Protein AF-A0A812C9F7-F1 (afdb_monomer)

Solvent-accessible surface area (backbone atoms only — not comparable to full-atom values): 32928 Å² total; per-residue (Å²): 110,70,71,58,51,54,52,51,51,53,49,51,51,51,50,52,51,54,51,51,54,49,51,54,51,53,59,47,52,67,60,52,70,77,72,73,87,76,84,88,83,87,89,79,88,88,84,90,81,85,84,83,88,80,90,78,84,90,68,100,74,59,64,68,62,51,51,51,49,63,74,41,44,79,56,37,75,74,54,34,70,68,30,47,52,36,33,42,71,33,31,36,34,38,32,35,70,46,41,37,37,46,32,20,46,51,55,36,37,65,82,38,31,24,30,38,34,30,36,16,48,52,57,31,43,77,65,49,38,74,36,20,92,64,42,49,83,87,45,53,72,36,55,33,18,56,51,36,34,60,55,52,34,73,68,28,86,82,28,47,66,43,62,38,81,41,42,67,64,57,41,59,73,75,46,61,71,70,63,75,77,36,66,34,37,37,38,33,75,65,55,65,70,59,46,52,55,49,50,58,55,29,57,79,67,72,38,36,38,40,38,37,37,56,44,30,55,35,35,40,37,36,44,38,35,67,82,46,64,20,48,52,35,76,71,93,78,75,81,71,77,71,43,71,77,63,65,50,72,62,57,48,54,57,46,66,73,55,57,77,89,80,47,54,74,70,55,51,49,28,36,47,28,67,50,52,50,50,55,52,49,50,55,46,16,71,77,52,82,67,49,76,70,82,49,74,66,47,47,48,51,50,39,50,55,54,61,71,64,50,56,58,46,99,84,70,48,71,53,92,41,65,16,58,52,50,27,51,68,38,51,76,63,54,66,52,76,84,64,71,41,70,65,43,51,54,60,74,68,36,71,69,71,76,68,72,45,67,84,54,55,70,67,59,52,49,48,48,21,48,50,55,35,16,71,60,82,40,72,62,27,70,59,51,55,33,64,76,81,89,69,57,40,38,70,68,62,48,51,52,53,47,46,47,38,36,55,50,18,49,53,41,30,51,55,35,45,54,44,35,48,54,49,28,59,74,46,70,40,67,72,83,79,63,50,73,65,55,45,45,53,44,34,48,27,53,78,47,42,46,74,47,69,29,62,56,69,67,43,43,69,36,63,90,62,29,50,47,67,62,53,50,47,52,48,65,77,34,102,78,40,72,67,56,53,59,57,51,52,57,25,40,43,57,43,22,74,76,67,77,43,52,46,19,60,46,86,90,41,26,77,65,29,32,59,54,48,51,50,40,42,49,53,51,30,56,62,49,74,43,69,72,85,64,62,63,67,66,59,47,49,48,53,15,70,32,26,65,34,61,41,42,72,50,17,42,54,48,5,53,55,50,23,49,43,49,50,21,67,60,45,30,30,41,77,60,82,65,29,30,38,39,35,37,60,86,78,73,46,73,50,75,45,83,88

Organism: Acanthosepion pharaonis (NCBI:txid158019)

Secondary structure (DSSP, 8-state):
-HHHHHHHHHHHHHHHHHHHHHHHHHHHHHHHTTS---------------PPP------TTSHHHHHHHHHHHHHHHHHHHHHHHHHHH-EEEEES--HHHHHHHHHHHTTT-SEEEEE--PBPPHHHHHH-TT--GGGTTSBHHHHHHHHHHTT-TTSEEEEE-S-HHHHHHH-GGGGGG-SEEEEES--HHHHHHHHHHHHHTT--EEEEEEEBTEEEEEEE-S-EEESB---SS------SSS--HHHHHHHHT--GGGS-HHHHHTS-HHHHHHHHHHHHHHHTTT----SHHHHHHHHHHHHHTS-B-TTSPBP--HHHHHHHHHHHHHTPPP---HHHHHHHT-GGGTS--TT--HHHHHHHHHHHHHHTTTTT-PPP-------SS-HHHHHHHHHHHHHHHHHHHHHHHHHHHHHHHHHT--GGGS-HHHHHHHHHTTTT-EEE-PPPHHHHHSTTTS-HHHHHHHHHHSTT-TTHHHHHHHHHHHHHHHHSS-TT-STTTHHHHHHHHHHHHHHHHHHTT--GGGS-HHHHHHHHHHTT-B-HHHHHHHHHHHHHHHHHHHHTBS-PPPSEEEEETTTTEEEEE--

Radius of gyration: 30.37 Å; Cα contacts (8 Å, |Δi|>4): 865; chains: 1; bounding box: 79×74×91 Å

Nearest PDB structures (foldseek):
  1y8r-assembly2_D  TM=9.052E-01  e=3.448E-17  Homo sapiens
  6yub-assembly1_A  TM=8.539E-01  e=8.273E-09  Thermochaetoides thermophila
  5ff5-assembly1_A  TM=7.767E-01  e=1.926E-08  Pantoea agglomerans
  5ff5-assembly1_B  TM=6.261E-01  e=5.174E-09  Pantoea agglomerans
  8ide-assembly1_A  TM=8.764E-01  e=1.087E-04  Pandoravirus salinus

Mean predicted aligned error: 10.25 Å

pLDDT: mean 86.37, std 18.65, range [21.72, 98.62]

Foldseek 3Di:
DVVVVVVVVVVVVVVVVVVVVVVVVVVVVVVVVVPDDDDDDDDDDDDDDDDDDDDDDDDPPVVVVVVLCVLQVVVCVPQNPLLLVLQLPFEEEEEDPALLSLLQLLLSVSNHGNEYEYEEQDADDPQRCVQHPQDHPVRGRPQSRVSSQVSSCVNDVNYYYYYDNDHLQVCLVPPLCVVLPGQEYEYEPDFPVSVQSNLVSCVVSQHWYWYWYFFFLKIKIFIAGAKQKFQAQPDPDDQALLCLVPDDPLRCVLLVVDDLVPDDPVQNLQDALSSLLSVLQVVVCVVVVNDGQDDPVSLVVSLVSLQVSADADPVRHGDDRQSSVVNNVCSVRNSDDAAADPQLVVVVVDPCLVDDAQPDDPLSLLSNLQVVCCVPVVVRHGQQLLDDDDGRHDPVSVVSSSVSSNVSSLVSLVSSLVSSQVSCVVRVHDNVPADSVNSSSNSNRVSPIHIAGADRPVLCQQLVNNPLVQLQCQLPVDLDRLSLVVLLVNLQSVVCVVPVFGALLDVVCLVVSLVVSLVSSVVSCVSNVHDSVSDDSVVSSVSNVSRRRRHSVSSNVSSNLVSVLVSCSSSSHHDHAHTMKMARSVVRDIDGDRD

InterPro domains:
  IPR000594 THIF-type NAD/FAD binding fold [PF00899] (72-589)
  IPR030667 NEDD8-activating enzyme E1 regulatory subunit APP-BP1 [PIRSF039099] (66-594)
  IPR035985 Ubiquitin-activating enzyme-like [SSF69572] (66-592)
  IPR045886 ThiF/MoeB/HesA family [PTHR10953] (62-584)

Structure (mmCIF, N/CA/C/O backbone):
data_AF-A0A812C9F7-F1
#
_entry.id   AF-A0A812C9F7-F1
#
loop_
_atom_site.group_PDB
_atom_site.id
_atom_site.type_symbol
_atom_site.label_atom_id
_atom_site.label_alt_id
_atom_site.label_comp_id
_atom_site.label_asym_id
_atom_site.label_entity_id
_atom_site.label_seq_id
_atom_site.pdbx_PDB_ins_code
_atom_site.Cartn_x
_atom_site.Cartn_y
_atom_site.Cartn_z
_atom_site.occupancy
_atom_site.B_iso_or_equiv
_atom_site.auth_seq_id
_atom_site.auth_comp_id
_atom_site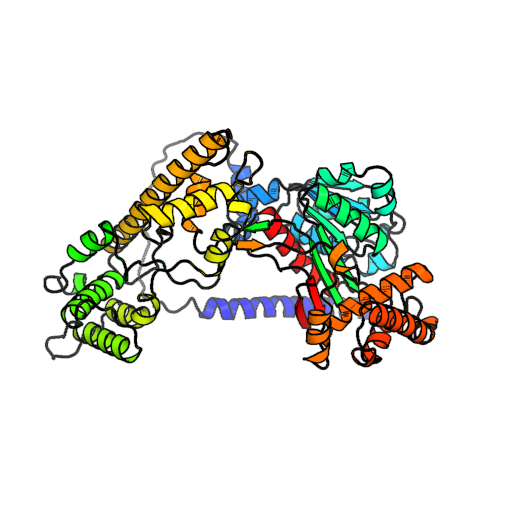.auth_asym_id
_atom_site.auth_atom_id
_atom_site.pdbx_PDB_model_num
ATOM 1 N N . MET A 1 1 ? 46.951 -23.930 -9.017 1.00 45.44 1 MET A N 1
ATOM 2 C CA . MET A 1 1 ? 46.354 -22.587 -8.839 1.00 45.44 1 MET A CA 1
ATOM 3 C C . MET A 1 1 ? 44.823 -22.656 -8.865 1.00 45.44 1 MET A C 1
ATOM 5 O O . MET A 1 1 ? 44.215 -22.252 -7.887 1.00 45.44 1 MET A O 1
ATOM 9 N N . GLU A 1 2 ? 44.195 -23.287 -9.867 1.00 40.53 2 GLU A N 1
ATOM 10 C CA . GLU A 1 2 ? 42.726 -23.495 -9.931 1.00 40.53 2 GLU A CA 1
ATOM 11 C C . GLU A 1 2 ? 42.101 -24.240 -8.739 1.00 40.53 2 GLU A C 1
ATOM 13 O O . GLU A 1 2 ? 41.039 -23.852 -8.259 1.00 40.53 2 GLU A O 1
ATOM 18 N N . LEU A 1 3 ? 42.755 -25.285 -8.217 1.00 41.47 3 LEU A N 1
ATOM 19 C CA . LEU A 1 3 ? 42.231 -26.026 -7.060 1.00 41.47 3 LEU A CA 1
ATOM 20 C C . LEU A 1 3 ? 42.208 -25.159 -5.786 1.00 41.47 3 LEU A C 1
ATOM 22 O O . LEU A 1 3 ? 41.320 -25.289 -4.951 1.00 41.47 3 LEU A O 1
ATOM 26 N N . PHE A 1 4 ? 43.155 -24.226 -5.673 1.00 40.25 4 PHE A N 1
ATOM 27 C CA . PHE A 1 4 ? 43.250 -23.296 -4.550 1.00 40.25 4 PHE A CA 1
ATOM 28 C C . PHE A 1 4 ? 42.178 -22.198 -4.638 1.00 40.25 4 PHE A C 1
ATOM 30 O O . PHE A 1 4 ? 41.590 -21.843 -3.620 1.00 40.25 4 PHE A O 1
ATOM 37 N N . LEU A 1 5 ? 41.850 -21.732 -5.853 1.00 45.88 5 LEU A N 1
ATOM 38 C CA . LEU A 1 5 ? 40.731 -20.811 -6.087 1.00 45.88 5 LEU A CA 1
ATOM 39 C C . LEU A 1 5 ? 39.368 -21.463 -5.816 1.00 45.88 5 LEU A C 1
ATOM 41 O O . LEU A 1 5 ? 38.518 -20.831 -5.198 1.00 45.88 5 LEU A O 1
ATOM 45 N N . LYS A 1 6 ? 39.168 -22.736 -6.184 1.00 41.50 6 LYS A N 1
ATOM 46 C CA . LYS A 1 6 ? 37.921 -23.462 -5.871 1.00 41.50 6 LYS A CA 1
ATOM 47 C C . LYS A 1 6 ? 37.723 -23.666 -4.365 1.00 41.50 6 LYS A C 1
ATOM 49 O O . LYS A 1 6 ? 36.612 -23.503 -3.870 1.00 41.50 6 LYS A O 1
ATOM 54 N N . ILE A 1 7 ? 38.794 -23.954 -3.622 1.00 52.44 7 ILE A N 1
ATOM 55 C CA . ILE A 1 7 ? 38.735 -24.096 -2.157 1.00 52.44 7 ILE A CA 1
ATOM 56 C C . ILE A 1 7 ? 38.524 -22.734 -1.473 1.00 52.44 7 ILE A C 1
ATOM 58 O O . ILE A 1 7 ? 37.778 -22.652 -0.498 1.00 52.44 7 ILE A O 1
ATOM 62 N N . ALA A 1 8 ? 39.124 -21.657 -1.993 1.00 50.75 8 ALA A N 1
ATOM 63 C CA . ALA A 1 8 ? 38.891 -20.300 -1.499 1.00 50.75 8 ALA A CA 1
ATOM 64 C C . ALA A 1 8 ? 37.447 -19.830 -1.757 1.00 50.75 8 ALA A C 1
ATOM 66 O O . ALA A 1 8 ? 36.833 -19.256 -0.863 1.00 50.75 8 ALA A O 1
ATOM 67 N N . PHE A 1 9 ? 36.879 -20.148 -2.923 1.00 49.34 9 PHE A N 1
ATOM 68 C CA . PHE A 1 9 ? 35.497 -19.819 -3.286 1.00 49.34 9 PHE A CA 1
ATOM 69 C C . PHE A 1 9 ? 34.471 -20.581 -2.430 1.00 49.34 9 PHE A C 1
ATOM 71 O O . PHE A 1 9 ? 33.531 -19.985 -1.910 1.00 49.34 9 PHE A O 1
ATOM 78 N N . LEU A 1 10 ? 34.702 -21.875 -2.172 1.00 47.09 10 LEU A N 1
ATOM 79 C CA . LEU A 1 10 ? 33.851 -22.672 -1.278 1.00 47.09 10 LEU A CA 1
ATOM 80 C C . LEU A 1 10 ? 33.950 -22.224 0.190 1.00 47.09 10 LEU A C 1
ATOM 82 O O . LEU A 1 10 ? 32.944 -22.216 0.897 1.00 47.09 10 LEU A O 1
ATOM 86 N N . ARG A 1 11 ? 35.131 -21.783 0.650 1.00 46.12 11 ARG A N 1
ATOM 87 C CA . ARG A 1 11 ? 35.276 -21.153 1.975 1.00 46.12 11 ARG A CA 1
ATOM 88 C C . ARG A 1 11 ? 34.580 -19.794 2.051 1.00 46.12 11 ARG A C 1
ATOM 90 O O . ARG A 1 11 ? 34.002 -19.487 3.087 1.00 46.12 11 ARG A O 1
ATOM 97 N N . TYR A 1 12 ? 34.600 -19.011 0.976 1.00 53.88 12 TYR A N 1
ATOM 98 C CA . TYR A 1 12 ? 33.930 -17.711 0.910 1.00 53.88 12 TYR A CA 1
ATOM 99 C C . TYR A 1 12 ? 32.401 -17.854 0.985 1.00 53.88 12 TYR A C 1
ATOM 101 O O . TYR A 1 12 ? 31.761 -17.161 1.772 1.00 53.88 12 TYR A O 1
ATOM 109 N N . ILE A 1 13 ? 31.833 -18.832 0.270 1.00 59.31 13 ILE A N 1
ATOM 110 C CA . ILE A 1 13 ? 30.403 -19.181 0.344 1.00 59.31 13 ILE A CA 1
ATOM 111 C C . ILE A 1 13 ? 30.031 -19.723 1.732 1.00 59.31 13 ILE A C 1
ATOM 113 O O . ILE A 1 13 ? 29.007 -19.334 2.290 1.00 59.31 13 ILE A O 1
ATOM 117 N N . GLY A 1 14 ? 30.881 -20.566 2.331 1.00 48.66 14 GLY A N 1
ATOM 118 C CA . GLY A 1 14 ? 30.661 -21.092 3.681 1.00 48.66 14 GLY A CA 1
ATOM 119 C C . GLY A 1 14 ? 30.644 -20.009 4.766 1.00 48.66 14 GLY A C 1
ATOM 120 O O . GLY A 1 14 ? 29.818 -20.068 5.671 1.00 48.66 14 GLY A O 1
ATOM 121 N N . ILE A 1 15 ? 31.503 -18.989 4.657 1.00 61.06 15 ILE A N 1
ATOM 122 C CA . ILE A 1 15 ? 31.535 -17.847 5.587 1.00 61.06 15 ILE A CA 1
ATOM 123 C C . ILE A 1 15 ? 30.311 -16.940 5.385 1.00 61.06 15 ILE A C 1
ATOM 125 O O . ILE A 1 15 ? 29.744 -16.466 6.368 1.00 61.06 15 ILE A O 1
ATOM 129 N N . TYR A 1 16 ? 29.862 -16.739 4.141 1.00 47.56 16 TYR A N 1
ATOM 130 C CA . TYR A 1 16 ? 28.660 -15.951 3.849 1.00 47.56 16 TYR A CA 1
ATOM 131 C C . TYR A 1 16 ? 27.384 -16.628 4.354 1.00 47.56 16 TYR A C 1
ATOM 133 O O . TYR A 1 16 ? 26.567 -15.976 4.997 1.00 47.56 16 TYR A O 1
ATOM 141 N N . LEU A 1 17 ? 27.245 -17.942 4.154 1.00 45.00 17 LEU A N 1
ATOM 142 C CA . LEU A 1 17 ? 26.123 -18.711 4.697 1.00 45.00 17 LEU A CA 1
ATOM 143 C C . LEU A 1 17 ? 26.165 -18.753 6.230 1.00 45.00 17 LEU A C 1
ATOM 145 O O . LEU A 1 17 ? 25.142 -18.538 6.870 1.00 45.00 17 LEU A O 1
ATOM 149 N N . TYR A 1 18 ? 27.340 -18.935 6.839 1.00 50.66 18 TYR A N 1
ATOM 150 C CA . TYR A 1 18 ? 27.488 -18.925 8.299 1.00 50.66 18 TYR A CA 1
ATOM 151 C C . TYR A 1 18 ? 27.145 -17.561 8.925 1.00 50.66 18 TYR A C 1
ATOM 153 O O . TYR A 1 18 ? 26.497 -17.505 9.970 1.00 50.66 18 TYR A O 1
ATOM 161 N N . ASN A 1 19 ? 27.516 -16.453 8.277 1.00 49.47 19 ASN A N 1
ATOM 162 C CA . ASN A 1 19 ? 27.155 -15.106 8.730 1.00 49.47 19 ASN A CA 1
ATOM 163 C C . ASN A 1 19 ? 25.682 -14.766 8.452 1.00 49.47 19 ASN A C 1
ATOM 165 O O . ASN A 1 19 ? 25.060 -14.085 9.264 1.00 49.47 19 ASN A O 1
ATOM 169 N N . PHE A 1 20 ? 25.097 -15.284 7.369 1.00 46.56 20 PHE A N 1
ATOM 170 C CA . PHE A 1 20 ? 23.669 -15.148 7.072 1.00 46.56 20 PHE A CA 1
ATOM 171 C C . PHE A 1 20 ? 22.806 -15.902 8.098 1.00 46.56 20 PHE A C 1
ATOM 173 O O . PHE A 1 20 ? 21.875 -15.326 8.656 1.00 46.56 20 PHE A O 1
ATOM 180 N N . PHE A 1 21 ? 23.175 -17.139 8.453 1.00 40.19 21 PHE A N 1
ATOM 181 C CA . PHE A 1 21 ? 22.489 -17.910 9.498 1.00 40.19 21 PHE A CA 1
ATOM 182 C C . PHE A 1 21 ? 22.694 -17.329 10.908 1.00 40.19 21 PHE A C 1
ATOM 184 O O . PHE A 1 21 ? 21.758 -17.348 11.705 1.00 40.19 21 PHE A O 1
ATOM 191 N N . ASN A 1 22 ? 23.860 -16.748 11.217 1.00 40.47 22 ASN A N 1
ATOM 192 C CA . ASN A 1 22 ? 24.072 -16.063 12.500 1.00 40.47 22 ASN A CA 1
ATOM 193 C C . ASN A 1 22 ? 23.353 -14.705 12.593 1.00 40.47 22 ASN A C 1
ATOM 195 O O . ASN A 1 22 ? 22.909 -14.335 13.677 1.00 40.47 22 ASN A O 1
ATOM 199 N N . SER A 1 23 ? 23.177 -13.992 11.477 1.00 41.19 23 SER A N 1
ATOM 200 C CA . SER A 1 23 ? 22.349 -12.777 11.404 1.00 41.19 23 SER A CA 1
ATOM 201 C C . SER A 1 23 ? 20.864 -13.098 11.630 1.00 41.19 23 SER A C 1
ATOM 203 O O . SER A 1 23 ? 20.200 -12.443 12.435 1.00 41.19 23 SER A O 1
ATOM 205 N N . LEU A 1 24 ? 20.376 -14.194 11.033 1.00 38.00 24 LEU A N 1
ATOM 206 C CA . LEU A 1 24 ? 19.027 -14.719 11.274 1.00 38.00 24 LEU A CA 1
ATOM 207 C C . LEU A 1 24 ? 18.851 -15.217 12.725 1.00 38.00 24 LEU A C 1
ATOM 209 O O . LEU A 1 24 ? 17.805 -15.021 13.336 1.00 38.00 24 LEU A O 1
ATOM 213 N N . SER A 1 25 ? 19.896 -15.810 13.315 1.00 34.47 25 SER A N 1
ATOM 214 C CA . SER A 1 25 ? 19.921 -16.226 14.725 1.00 34.47 25 SER A CA 1
ATOM 215 C C . SER A 1 25 ? 19.921 -15.043 15.702 1.00 34.47 25 SER A C 1
ATOM 217 O O . SER A 1 25 ? 19.378 -15.180 16.800 1.00 34.47 25 SER A O 1
ATOM 219 N N . LEU A 1 26 ? 20.524 -13.901 15.349 1.00 35.72 26 LEU A N 1
ATOM 220 C CA . LEU A 1 26 ? 20.497 -12.690 16.179 1.00 35.72 26 LEU A CA 1
ATOM 221 C C . LEU A 1 26 ? 19.154 -11.952 16.079 1.00 35.72 26 LEU A C 1
ATOM 223 O O . LEU A 1 26 ? 18.689 -11.404 17.078 1.00 35.72 26 LEU A O 1
ATOM 227 N N . SER A 1 27 ? 18.489 -11.978 14.917 1.00 35.12 27 SER A N 1
ATOM 228 C CA . SER A 1 27 ? 17.135 -11.420 14.793 1.00 35.12 27 SER A CA 1
ATOM 229 C C . SER A 1 27 ? 16.089 -12.293 15.501 1.00 35.12 27 SER A C 1
ATOM 231 O O . SER A 1 27 ? 15.121 -11.758 16.047 1.00 35.12 27 SER A O 1
ATOM 233 N N . LEU A 1 28 ? 16.311 -13.616 15.579 1.00 32.91 28 LEU A N 1
ATOM 234 C CA . LEU A 1 28 ? 15.502 -14.525 16.399 1.00 32.91 28 LEU A CA 1
ATOM 235 C C . LEU A 1 28 ? 15.771 -14.387 17.909 1.00 32.91 28 LEU A C 1
ATOM 237 O O . LEU A 1 28 ? 14.839 -14.511 18.698 1.00 32.91 28 LEU A O 1
ATOM 241 N N . SER A 1 29 ? 16.999 -14.097 18.356 1.00 30.92 29 SER A N 1
ATOM 242 C CA . SER A 1 29 ? 17.281 -13.950 19.798 1.00 30.92 29 SER A CA 1
ATOM 243 C C . SER A 1 29 ? 16.733 -12.645 20.398 1.00 30.92 29 SER A C 1
ATOM 245 O O . SER A 1 29 ? 16.333 -12.627 21.567 1.00 30.92 29 SER A O 1
ATOM 247 N N . LEU A 1 30 ? 16.613 -11.580 19.596 1.00 32.22 30 LEU A N 1
ATOM 248 C CA . LEU A 1 30 ? 15.928 -10.335 19.979 1.00 32.22 30 LEU A CA 1
ATOM 249 C C . LEU A 1 30 ? 14.394 -10.453 19.994 1.00 32.22 30 LEU A C 1
ATOM 251 O O . LEU A 1 30 ? 13.740 -9.716 20.725 1.00 32.22 30 LEU A O 1
ATOM 255 N N . SER A 1 31 ? 13.817 -11.405 19.258 1.00 32.75 31 SER A N 1
ATOM 256 C CA . SER A 1 31 ? 12.371 -11.682 19.287 1.00 32.75 31 SER A CA 1
ATOM 257 C C . SER A 1 31 ? 11.978 -12.746 20.327 1.00 32.75 31 SER A C 1
ATOM 259 O O . SER A 1 31 ? 10.872 -12.697 20.860 1.00 32.75 31 SER A O 1
ATOM 261 N N . LEU A 1 32 ? 12.893 -13.641 20.723 1.00 28.72 32 LEU A N 1
ATOM 262 C CA . LEU A 1 32 ? 12.675 -14.623 21.801 1.00 28.72 32 LEU A CA 1
ATOM 263 C C . LEU A 1 32 ? 12.950 -14.098 23.222 1.00 28.72 32 LEU A C 1
ATOM 265 O O . LEU A 1 32 ? 12.461 -14.681 24.189 1.00 28.72 32 LEU A O 1
ATOM 269 N N . SER A 1 33 ? 13.661 -12.979 23.376 1.00 26.50 33 SER A N 1
ATOM 270 C CA . SER A 1 33 ? 13.880 -12.332 24.683 1.00 26.50 33 SER A CA 1
ATOM 271 C C . SER A 1 33 ? 12.668 -11.535 25.194 1.00 26.50 33 SER A C 1
ATOM 273 O O . SER A 1 33 ? 12.633 -11.178 26.369 1.00 26.50 33 SER A O 1
ATOM 275 N N . LEU A 1 34 ? 11.633 -11.351 24.365 1.00 31.86 34 LEU A N 1
ATOM 276 C CA . LEU A 1 34 ? 10.335 -10.781 24.751 1.00 31.86 34 LEU A CA 1
ATOM 277 C C . LEU A 1 34 ? 9.273 -11.833 25.145 1.00 31.86 34 LEU A C 1
ATOM 279 O O . LEU A 1 34 ? 8.173 -11.453 25.533 1.00 31.86 34 LEU A O 1
ATOM 283 N N . ILE A 1 35 ? 9.578 -13.140 25.084 1.00 31.06 35 ILE A N 1
ATOM 284 C CA . ILE A 1 35 ? 8.587 -14.227 25.285 1.00 31.06 35 ILE A CA 1
ATOM 285 C C . ILE A 1 35 ? 8.927 -15.144 26.487 1.00 31.06 35 ILE A C 1
ATOM 287 O O . ILE A 1 35 ? 8.212 -16.102 26.777 1.00 31.06 35 ILE A O 1
ATOM 291 N N . HIS A 1 36 ? 9.979 -14.868 27.264 1.00 26.20 36 HIS A N 1
ATOM 292 C CA . HIS A 1 36 ? 10.357 -15.711 28.412 1.00 26.20 36 HIS A CA 1
ATOM 293 C C . HIS A 1 36 ? 10.459 -14.955 29.740 1.00 26.20 36 HIS A C 1
ATOM 295 O O . HIS A 1 36 ? 11.525 -14.808 30.328 1.00 26.20 36 HIS A O 1
ATOM 301 N N . THR A 1 37 ? 9.299 -14.583 30.279 1.00 28.34 37 THR A N 1
ATOM 302 C CA . THR A 1 37 ? 9.100 -14.478 31.730 1.00 28.34 37 THR A CA 1
ATOM 303 C C . THR A 1 37 ? 7.769 -15.110 32.119 1.00 28.34 37 THR A C 1
ATOM 305 O O . THR A 1 37 ? 6.816 -14.413 32.435 1.00 28.34 37 THR A O 1
ATOM 308 N N . HIS A 1 38 ? 7.701 -16.442 32.144 1.00 27.73 38 HIS A N 1
ATOM 309 C CA . HIS A 1 38 ? 6.801 -17.130 33.068 1.00 27.73 38 HIS A CA 1
ATOM 310 C C . HIS A 1 38 ? 7.508 -18.332 33.693 1.00 27.73 38 HIS A C 1
ATOM 312 O O . HIS A 1 38 ? 8.129 -19.157 33.028 1.00 27.73 38 HIS A O 1
ATOM 318 N N . LYS A 1 39 ? 7.476 -18.329 35.025 1.00 28.08 39 LYS A N 1
ATOM 319 C CA . LYS A 1 39 ? 8.189 -19.211 35.944 1.00 28.08 39 LYS A CA 1
ATOM 320 C C . LYS A 1 39 ? 7.799 -20.681 35.765 1.00 28.08 39 LYS A C 1
ATOM 322 O O . LYS A 1 39 ? 6.628 -21.018 35.635 1.00 28.08 39 LYS A O 1
ATOM 327 N N . GLN A 1 40 ? 8.813 -21.535 35.876 1.00 24.19 40 GLN A N 1
ATOM 328 C CA . GLN A 1 40 ? 8.715 -22.971 36.120 1.00 24.19 40 GLN A CA 1
ATOM 329 C C . GLN A 1 40 ? 8.027 -23.270 37.465 1.00 24.19 40 GLN A C 1
ATOM 331 O O . GLN A 1 40 ? 8.359 -22.631 38.460 1.00 24.19 40 GLN A O 1
ATOM 336 N N . HIS A 1 41 ? 7.188 -24.310 37.516 1.00 25.23 41 HIS A N 1
ATOM 337 C CA . HIS A 1 41 ? 7.165 -25.290 38.615 1.00 25.23 41 HIS A CA 1
ATOM 338 C C . HIS A 1 41 ? 6.640 -26.666 38.119 1.00 25.23 41 HIS A C 1
ATOM 340 O O . HIS A 1 41 ? 5.944 -26.701 37.105 1.00 25.23 41 HIS A O 1
ATOM 346 N N . PRO A 1 42 ? 7.029 -27.794 38.762 1.00 31.16 42 PRO A N 1
ATOM 347 C CA . PRO A 1 42 ? 7.097 -29.132 38.150 1.00 31.16 42 PRO A CA 1
ATOM 348 C C . PRO A 1 42 ? 6.012 -30.120 38.646 1.00 31.16 42 PRO A C 1
ATOM 350 O O . PRO A 1 42 ? 5.175 -29.735 39.455 1.00 31.16 42 PRO A O 1
ATOM 353 N N . PHE A 1 43 ? 6.141 -31.398 38.228 1.00 21.72 43 PHE A N 1
ATOM 354 C CA . PHE A 1 43 ? 5.372 -32.636 38.538 1.00 21.72 43 PHE A CA 1
ATOM 355 C C . PHE A 1 43 ? 4.294 -33.006 37.499 1.00 21.72 43 PHE A C 1
ATOM 357 O O . PHE A 1 43 ? 3.570 -32.139 37.039 1.00 21.72 43 PHE A O 1
ATOM 364 N N . SER A 1 44 ? 4.060 -34.259 37.087 1.00 23.84 44 SER A N 1
ATOM 365 C CA . SER A 1 44 ? 4.720 -35.571 37.233 1.00 23.84 44 SER A CA 1
ATOM 366 C C . SER A 1 44 ? 3.907 -36.605 36.433 1.00 23.84 44 SER A C 1
ATOM 368 O O . SER A 1 44 ? 2.691 -36.486 36.377 1.00 23.84 44 SER A O 1
ATOM 370 N N . GLU A 1 45 ? 4.601 -37.609 35.893 1.00 23.56 45 GLU A N 1
ATOM 371 C CA . GLU A 1 45 ? 4.194 -38.996 35.584 1.00 23.56 45 GLU A CA 1
ATOM 372 C C . GLU A 1 45 ? 2.872 -39.348 34.860 1.00 23.56 45 GLU A C 1
ATOM 374 O O . GLU A 1 45 ? 1.761 -38.942 35.178 1.00 23.56 45 GLU A O 1
ATOM 379 N N . GLN A 1 46 ? 3.060 -40.234 33.880 1.00 23.70 46 GLN A N 1
ATOM 380 C CA . GLN A 1 46 ? 2.103 -40.843 32.961 1.00 23.70 46 GLN A CA 1
ATOM 381 C C . GLN A 1 46 ? 1.107 -41.799 33.642 1.00 23.70 46 GLN A C 1
ATOM 383 O O . GLN A 1 46 ? 1.469 -42.543 34.546 1.00 23.70 46 GLN A O 1
ATOM 388 N N . THR A 1 47 ? -0.101 -41.923 33.078 1.00 24.56 47 THR A N 1
ATOM 389 C CA . THR A 1 47 ? -0.718 -43.227 32.730 1.00 24.56 47 THR A CA 1
ATOM 390 C C . THR A 1 47 ? -1.883 -43.042 31.732 1.00 24.56 47 THR A C 1
ATOM 392 O O . THR A 1 47 ? -2.529 -41.995 31.748 1.00 24.56 47 THR A O 1
ATOM 395 N N . PRO A 1 48 ? -2.163 -44.018 30.838 1.00 29.47 48 PRO A N 1
ATOM 396 C CA . PRO A 1 48 ? -2.983 -43.818 29.638 1.00 29.47 48 PRO A CA 1
ATOM 397 C C . PRO A 1 48 ? -4.412 -44.374 29.773 1.00 29.47 48 PRO A C 1
ATOM 399 O O . PRO A 1 48 ? -4.615 -45.420 30.391 1.00 29.47 48 PRO A O 1
ATOM 402 N N . ARG A 1 49 ? -5.401 -43.743 29.119 1.00 24.08 49 ARG A N 1
ATOM 403 C CA . ARG A 1 49 ? -6.729 -44.342 28.871 1.00 24.08 49 ARG A CA 1
ATOM 404 C C . ARG A 1 49 ? -7.286 -43.975 27.488 1.00 24.08 49 ARG A C 1
ATOM 406 O O . ARG A 1 49 ? -7.714 -42.854 27.265 1.00 24.08 49 ARG A O 1
ATOM 413 N N . THR A 1 50 ? -7.244 -44.975 26.602 1.00 23.34 50 THR A N 1
ATOM 414 C CA . THR A 1 50 ? -8.255 -45.384 25.598 1.00 23.34 50 THR A CA 1
ATOM 415 C C . THR A 1 50 ? -9.187 -44.320 25.004 1.00 23.34 50 THR A C 1
ATOM 417 O O . THR A 1 50 ? -10.179 -43.954 25.630 1.00 23.34 50 THR A O 1
ATOM 420 N N . ASN A 1 51 ? -8.954 -43.977 23.730 1.00 23.81 51 ASN A N 1
ATOM 421 C CA . ASN A 1 51 ? -9.951 -43.371 22.846 1.00 23.81 51 ASN A CA 1
ATOM 422 C C . ASN A 1 51 ? -10.775 -44.467 22.155 1.00 23.81 51 ASN A C 1
ATOM 424 O O . ASN A 1 51 ? -10.215 -45.390 21.566 1.00 23.81 51 ASN A O 1
ATOM 428 N N . MET A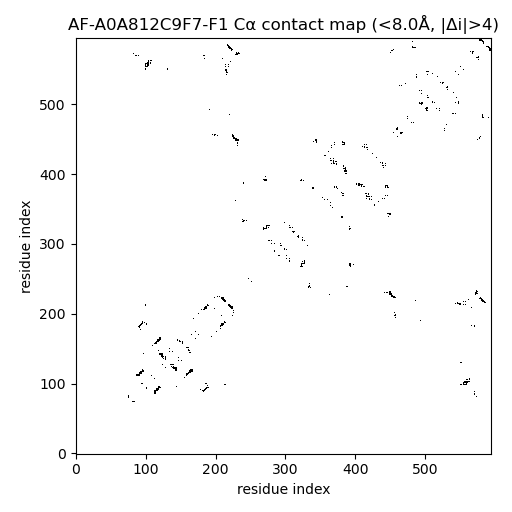 1 52 ? -12.102 -44.349 22.238 1.00 25.27 52 MET A N 1
ATOM 429 C CA . MET A 1 52 ? -13.043 -45.081 21.392 1.00 25.27 52 MET A CA 1
ATOM 430 C C . MET A 1 52 ? -12.996 -44.512 19.975 1.00 25.27 52 MET A C 1
ATOM 432 O O . MET A 1 52 ? -13.171 -43.312 19.770 1.00 25.27 52 MET A O 1
ATOM 436 N N . GLU A 1 53 ? -12.797 -45.399 19.008 1.00 24.09 53 GLU A N 1
ATOM 437 C CA . GLU A 1 53 ? -13.019 -45.145 17.592 1.00 24.09 53 GLU A CA 1
ATOM 438 C C . GLU A 1 53 ? -14.511 -44.890 17.339 1.00 24.09 53 GLU A C 1
ATOM 440 O O . GLU A 1 53 ? -15.368 -45.694 17.705 1.00 24.09 53 GLU A O 1
ATOM 445 N N . THR A 1 54 ? -14.825 -43.787 16.665 1.00 24.86 54 THR A N 1
ATOM 446 C CA . THR A 1 54 ? -16.021 -43.704 15.822 1.00 24.86 54 THR A CA 1
ATOM 447 C C . THR A 1 54 ? -15.593 -43.187 14.460 1.00 24.86 54 THR A C 1
ATOM 449 O O . THR A 1 54 ? -14.994 -42.126 14.316 1.00 24.86 54 THR A O 1
ATOM 452 N N . SER A 1 55 ? -15.838 -44.041 13.482 1.00 23.88 55 SER A N 1
ATOM 453 C CA . SER A 1 55 ? -15.508 -43.941 12.075 1.00 23.88 55 SER A CA 1
ATOM 454 C C . SER A 1 55 ? -16.345 -42.877 11.369 1.00 23.88 55 SER A C 1
ATOM 456 O O . SER A 1 55 ? -17.573 -42.893 11.438 1.00 23.88 55 SER A O 1
ATOM 458 N N . THR A 1 56 ? -15.685 -42.008 10.605 1.00 25.83 56 THR A N 1
ATOM 459 C CA . THR A 1 56 ? -16.315 -41.228 9.537 1.00 25.83 56 THR A CA 1
ATOM 460 C C . THR A 1 56 ? -15.462 -41.280 8.276 1.00 25.83 56 THR A C 1
ATOM 462 O O . THR A 1 56 ? -14.234 -41.271 8.305 1.00 25.83 56 THR A O 1
ATOM 465 N N . ASN A 1 57 ? -16.176 -41.445 7.167 1.00 27.08 57 ASN A N 1
ATOM 466 C CA . ASN A 1 57 ? -15.688 -41.798 5.846 1.00 27.08 57 ASN A CA 1
ATOM 467 C C . ASN A 1 57 ? -14.755 -40.741 5.244 1.00 27.08 57 ASN A C 1
ATOM 469 O O . ASN A 1 57 ? -15.004 -39.541 5.323 1.00 27.08 57 ASN A O 1
ATOM 473 N N . THR A 1 58 ? -13.723 -41.229 4.565 1.00 26.28 58 THR A N 1
ATOM 474 C CA . THR A 1 58 ? -12.785 -40.479 3.735 1.00 26.28 58 THR A CA 1
ATOM 475 C C . THR A 1 58 ? -13.476 -39.874 2.510 1.00 26.28 58 THR A C 1
ATOM 477 O O . THR A 1 58 ? -13.844 -40.579 1.572 1.00 26.28 58 THR A O 1
ATOM 480 N N . SER A 1 59 ? -13.606 -38.547 2.493 1.00 28.66 59 SER A N 1
ATOM 481 C CA . SER A 1 59 ? -13.805 -37.747 1.280 1.00 28.66 59 SER A CA 1
ATOM 482 C C . SER A 1 59 ? -12.449 -37.217 0.808 1.00 28.66 59 SER A C 1
ATOM 484 O O . SER A 1 59 ? -11.810 -36.430 1.503 1.00 28.66 59 SER A O 1
ATOM 486 N N . THR A 1 60 ? -12.008 -37.635 -0.374 1.00 31.70 60 THR A N 1
ATOM 487 C CA . THR A 1 60 ? -10.739 -37.268 -1.030 1.00 31.70 60 THR A CA 1
ATOM 488 C C . THR A 1 60 ? -10.739 -35.840 -1.605 1.00 31.70 60 THR A C 1
ATOM 490 O O . THR A 1 60 ? -10.392 -35.643 -2.762 1.00 31.70 60 THR A O 1
ATOM 493 N N . GLY A 1 61 ? -11.160 -34.844 -0.820 1.00 34.03 61 GLY A N 1
ATOM 494 C CA . GLY A 1 61 ? -11.216 -33.430 -1.232 1.00 34.03 61 GLY A CA 1
ATOM 495 C C . GLY A 1 61 ? -10.633 -32.440 -0.217 1.00 34.03 61 GLY A C 1
ATOM 496 O O . GLY A 1 61 ? -10.744 -31.238 -0.412 1.00 34.03 61 GLY A O 1
ATOM 497 N N . THR A 1 62 ? -10.042 -32.918 0.880 1.00 37.50 62 THR A N 1
ATOM 498 C CA . THR A 1 62 ? -9.558 -32.072 1.986 1.00 37.50 62 THR A CA 1
ATOM 499 C C . THR A 1 62 ? -8.047 -31.825 1.987 1.00 37.50 62 THR A C 1
ATOM 501 O O . THR A 1 62 ? -7.600 -30.943 2.712 1.00 37.50 62 THR A O 1
ATOM 504 N N . SER A 1 63 ? -7.256 -32.553 1.189 1.00 43.53 63 SER A N 1
ATOM 505 C CA . SER A 1 63 ? -5.787 -32.440 1.198 1.00 43.53 63 SER A CA 1
ATOM 506 C C . SER A 1 63 ? -5.257 -31.199 0.472 1.00 43.53 63 SER A C 1
ATOM 508 O O . SER A 1 63 ? -4.364 -30.534 0.983 1.00 43.53 63 SER A O 1
ATOM 510 N N . GLU A 1 64 ? -5.834 -30.819 -0.674 1.00 49.25 64 GLU A N 1
ATOM 511 C CA . GLU A 1 64 ? -5.354 -29.648 -1.435 1.00 49.25 64 GLU A CA 1
ATOM 512 C C . GLU A 1 64 ? -5.612 -28.325 -0.698 1.00 49.25 64 GLU A C 1
ATOM 514 O O . GLU A 1 64 ? -4.759 -27.441 -0.680 1.00 49.25 64 GLU A O 1
ATOM 519 N N . VAL A 1 65 ? -6.757 -28.207 -0.015 1.00 53.62 65 VAL A N 1
ATOM 520 C CA . VAL A 1 65 ? -7.090 -27.017 0.786 1.00 53.62 65 VAL A CA 1
ATOM 521 C C . VAL A 1 65 ? -6.166 -26.897 2.006 1.00 53.62 65 VAL A C 1
ATOM 523 O O . VAL A 1 65 ? -5.780 -25.786 2.370 1.00 53.62 65 VAL A O 1
ATOM 526 N N . SER A 1 66 ? -5.754 -28.018 2.619 1.00 58.69 66 SER A N 1
ATOM 527 C CA . SER A 1 66 ? -4.824 -27.980 3.757 1.00 58.69 66 SER A CA 1
ATOM 528 C C . SER A 1 66 ? -3.395 -27.633 3.350 1.00 58.69 66 SER A C 1
ATOM 530 O O . SER A 1 66 ? -2.711 -26.931 4.091 1.00 58.69 66 SER A O 1
ATOM 532 N N . ASP A 1 67 ? -2.945 -28.083 2.178 1.00 70.06 67 ASP A N 1
ATOM 533 C CA . ASP A 1 67 ? -1.576 -27.837 1.714 1.00 70.06 67 ASP A CA 1
ATOM 534 C C . ASP A 1 67 ? -1.383 -26.388 1.247 1.00 70.06 67 ASP A C 1
ATOM 536 O O . ASP A 1 67 ? -0.381 -25.761 1.606 1.00 70.06 67 ASP A O 1
ATOM 540 N N . LYS A 1 68 ? -2.380 -25.804 0.565 1.00 72.75 68 LYS A N 1
ATOM 541 C CA . LYS A 1 68 ? -2.393 -24.367 0.230 1.00 72.75 68 LYS A CA 1
ATOM 542 C C . LYS A 1 68 ? -2.426 -23.485 1.471 1.00 72.75 68 LYS A C 1
ATOM 544 O O . LYS A 1 68 ? -1.620 -22.563 1.601 1.00 72.75 68 LYS A O 1
ATOM 549 N N . SER A 1 69 ? -3.315 -23.804 2.413 1.00 71.75 69 SER A N 1
ATOM 550 C CA . SER A 1 69 ? -3.413 -23.078 3.681 1.00 71.75 69 SER A CA 1
ATOM 551 C C . SER A 1 69 ? -2.099 -23.151 4.471 1.00 71.75 69 SER A C 1
ATOM 553 O O . SER A 1 69 ? -1.646 -22.136 4.994 1.00 71.75 69 SER A O 1
ATOM 555 N N . ASN A 1 70 ? -1.407 -24.298 4.462 1.00 82.25 70 ASN A N 1
ATOM 556 C CA . ASN A 1 70 ? -0.078 -24.433 5.068 1.00 82.25 70 ASN A CA 1
ATOM 557 C C . ASN A 1 70 ? 1.010 -23.632 4.331 1.00 82.25 70 ASN A C 1
ATOM 559 O O . ASN A 1 70 ? 1.877 -23.046 4.984 1.00 82.25 70 ASN A O 1
ATOM 563 N N . ARG A 1 71 ? 0.990 -23.592 2.991 1.00 89.44 71 ARG A N 1
ATOM 564 C CA . ARG A 1 71 ? 1.966 -22.837 2.183 1.00 89.44 71 ARG A CA 1
ATOM 565 C C . ARG A 1 71 ? 1.856 -21.332 2.430 1.00 89.44 71 ARG A C 1
ATOM 567 O O . ARG A 1 71 ? 2.880 -20.668 2.594 1.00 89.44 71 ARG A O 1
ATOM 574 N N . TYR A 1 72 ? 0.627 -20.818 2.486 1.00 93.06 72 TYR A N 1
ATOM 575 C CA . TYR A 1 72 ? 0.335 -19.392 2.630 1.00 93.06 72 TYR A CA 1
ATOM 576 C C . TYR A 1 72 ? 0.028 -18.953 4.075 1.00 93.06 72 TYR A C 1
ATOM 578 O O . TYR A 1 72 ? -0.238 -17.776 4.298 1.00 93.06 72 TYR A O 1
ATOM 586 N N . ASP A 1 73 ? 0.148 -19.821 5.087 1.00 92.88 73 ASP A N 1
ATOM 587 C CA . ASP A 1 73 ? -0.174 -19.503 6.497 1.00 92.88 73 ASP A CA 1
ATOM 588 C C . ASP A 1 73 ? 0.457 -18.186 6.984 1.00 92.88 73 ASP A C 1
ATOM 590 O O . ASP A 1 73 ? -0.200 -17.359 7.614 1.00 92.88 73 ASP A O 1
ATOM 594 N N . ARG A 1 74 ? 1.728 -17.936 6.646 1.00 92.88 74 ARG A N 1
ATOM 595 C CA . ARG A 1 74 ? 2.431 -16.719 7.088 1.00 92.88 74 ARG A CA 1
ATOM 596 C C . ARG A 1 74 ? 1.832 -15.438 6.515 1.00 92.88 74 ARG A C 1
ATOM 598 O O . ARG A 1 74 ? 1.789 -14.437 7.223 1.00 92.88 74 ARG A O 1
ATOM 605 N N . GLN A 1 75 ? 1.404 -15.466 5.257 1.00 91.88 75 GLN A N 1
ATOM 606 C CA . GLN A 1 75 ? 0.857 -14.296 4.570 1.00 91.88 75 GLN A CA 1
ATOM 607 C C . GLN A 1 75 ? -0.652 -14.140 4.807 1.00 91.88 75 GLN A C 1
ATOM 609 O O . GLN A 1 75 ? -1.130 -13.018 4.947 1.00 91.88 75 GLN A O 1
ATOM 614 N N . LEU A 1 76 ? -1.380 -15.246 5.006 1.00 92.81 76 LEU A N 1
ATOM 615 C CA . LEU A 1 76 ? -2.782 -15.239 5.439 1.00 92.81 76 LEU A CA 1
ATOM 616 C C . LEU A 1 76 ? -2.961 -14.532 6.790 1.00 92.81 76 LEU A C 1
ATOM 618 O O . LEU A 1 76 ? -3.971 -13.877 7.021 1.00 92.81 76 LEU A O 1
ATOM 622 N N . ARG A 1 77 ? -1.955 -14.573 7.672 1.00 92.94 77 ARG A N 1
ATOM 623 C CA . ARG A 1 77 ? -1.958 -13.804 8.932 1.00 92.94 77 ARG A CA 1
ATOM 624 C C . ARG A 1 77 ? -1.844 -12.288 8.743 1.00 92.94 77 ARG A C 1
ATOM 626 O O . ARG A 1 77 ? -2.095 -11.561 9.701 1.00 92.94 77 ARG A O 1
ATOM 633 N N . LEU A 1 78 ? -1.435 -11.822 7.562 1.00 92.38 78 LEU A N 1
ATOM 634 C CA . LEU A 1 78 ? -1.306 -10.400 7.243 1.00 92.38 78 LEU A CA 1
ATOM 635 C C . LEU A 1 78 ? -2.563 -9.869 6.554 1.00 92.38 78 LEU A C 1
ATOM 637 O O . LEU A 1 78 ? -3.130 -8.893 7.035 1.00 92.38 78 LEU A O 1
ATOM 641 N N . TRP A 1 79 ? -3.003 -10.518 5.472 1.00 91.38 79 TRP A N 1
ATOM 642 C CA . TRP A 1 79 ? -4.107 -10.028 4.629 1.00 91.38 79 TRP A CA 1
ATOM 643 C C . TRP A 1 79 ? -5.363 -10.911 4.612 1.00 91.38 79 TRP A C 1
ATOM 645 O O . TRP A 1 79 ? -6.334 -10.602 3.920 1.00 91.38 79 TRP A O 1
ATOM 655 N N . GLY A 1 80 ? -5.379 -11.994 5.391 1.00 92.12 80 GLY A N 1
ATOM 656 C CA . GLY A 1 80 ? -6.525 -12.896 5.509 1.00 92.12 80 GLY A CA 1
ATOM 657 C C . GLY A 1 80 ? -6.806 -13.722 4.254 1.00 92.12 80 GLY A C 1
ATOM 658 O O . GLY A 1 80 ? -6.168 -13.574 3.210 1.00 92.12 80 GLY A O 1
ATOM 659 N N . ASP A 1 81 ? -7.808 -14.595 4.355 1.00 91.12 81 ASP A N 1
ATOM 660 C CA . ASP A 1 81 ? -8.243 -15.440 3.238 1.00 91.12 81 ASP A CA 1
ATOM 661 C C . ASP A 1 81 ? -8.821 -14.610 2.083 1.00 91.12 81 ASP A C 1
ATOM 663 O O . ASP A 1 81 ? -8.588 -14.915 0.918 1.00 91.12 81 ASP A O 1
ATOM 667 N N . HIS A 1 82 ? -9.536 -13.519 2.376 1.00 90.50 82 HIS A N 1
ATOM 668 C CA . HIS A 1 82 ? -10.115 -12.657 1.340 1.00 90.50 82 HIS A CA 1
ATOM 669 C C . HIS A 1 82 ? -9.045 -11.889 0.559 1.00 90.50 82 HIS A C 1
ATOM 671 O O . HIS A 1 82 ? -9.162 -11.771 -0.658 1.00 90.50 82 HIS A O 1
ATOM 677 N N . GLY A 1 83 ? -7.977 -11.426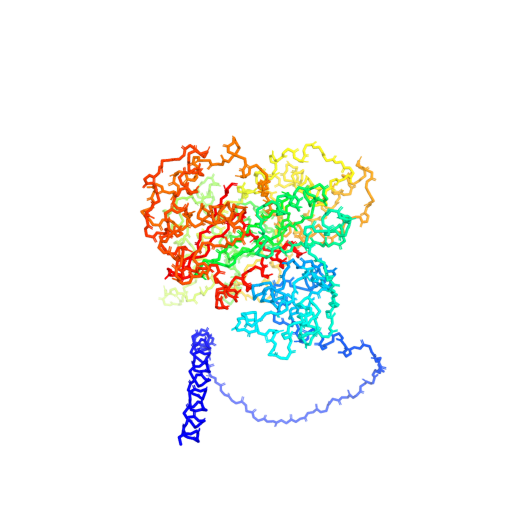 1.221 1.00 93.38 83 GLY A N 1
ATOM 678 C CA . GLY A 1 83 ? -6.823 -10.839 0.537 1.00 93.38 83 GLY A CA 1
ATOM 679 C C . GLY A 1 83 ? -6.149 -11.843 -0.398 1.00 93.38 83 GLY A C 1
ATOM 680 O O . GLY A 1 83 ? -5.817 -11.504 -1.534 1.00 93.38 83 GLY A O 1
ATOM 681 N N . GLN A 1 84 ? -6.034 -13.102 0.036 1.00 95.31 84 GLN A N 1
ATOM 682 C CA . GLN A 1 84 ? -5.494 -14.178 -0.794 1.00 95.31 84 GLN A CA 1
ATOM 683 C C . GLN A 1 84 ? -6.379 -14.472 -2.012 1.00 95.31 84 GLN A C 1
ATOM 685 O O . GLN A 1 84 ? -5.863 -14.583 -3.120 1.00 95.31 84 GLN A O 1
ATOM 690 N N . VAL A 1 85 ? -7.704 -14.513 -1.844 1.00 94.94 85 VAL A N 1
ATOM 691 C CA . VAL A 1 85 ? -8.649 -14.689 -2.962 1.00 94.94 85 VAL A CA 1
ATOM 692 C C . VAL A 1 85 ? -8.516 -13.560 -3.989 1.00 94.94 85 VAL A C 1
ATOM 694 O O . VAL A 1 85 ? -8.508 -13.828 -5.191 1.00 94.94 85 VAL A O 1
ATOM 697 N N . CYS A 1 86 ? -8.373 -12.305 -3.549 1.00 95.00 86 CYS A N 1
ATOM 698 C CA . CYS A 1 86 ? -8.128 -11.182 -4.460 1.00 95.00 86 CYS A CA 1
ATOM 699 C C . CYS A 1 86 ? -6.810 -11.352 -5.231 1.00 95.00 86 CYS A C 1
ATOM 701 O O . CYS A 1 86 ? -6.759 -11.079 -6.431 1.00 95.00 86 CYS A O 1
ATOM 703 N N . LEU A 1 87 ? -5.757 -11.824 -4.558 1.00 95.81 87 LEU A N 1
ATOM 704 C CA . LEU A 1 87 ? -4.448 -12.055 -5.164 1.00 95.81 87 LEU A CA 1
ATOM 705 C C . LEU A 1 87 ? -4.493 -13.179 -6.215 1.00 95.81 87 LEU A C 1
ATOM 707 O O . LEU A 1 87 ? -4.020 -12.997 -7.336 1.00 95.81 87 LEU A O 1
ATOM 711 N N . GLU A 1 88 ? -5.138 -14.299 -5.895 1.00 96.44 88 GLU A N 1
ATOM 712 C CA . GLU A 1 88 ? -5.306 -15.454 -6.790 1.00 96.44 88 GLU A CA 1
ATOM 713 C C . GLU A 1 88 ? -6.238 -15.168 -7.980 1.00 96.44 88 GLU A C 1
ATOM 715 O O . GLU A 1 88 ? -6.156 -15.828 -9.014 1.00 96.44 88 GLU A O 1
ATOM 720 N N . ALA A 1 89 ? -7.123 -14.175 -7.873 1.00 97.12 89 ALA A N 1
ATOM 721 C CA . ALA A 1 89 ? -7.985 -13.749 -8.975 1.00 97.12 89 ALA A CA 1
ATOM 722 C C . ALA A 1 89 ? -7.317 -12.724 -9.911 1.00 97.12 89 ALA A C 1
ATOM 724 O O . ALA A 1 89 ? -7.803 -12.496 -11.025 1.00 97.12 89 ALA A O 1
ATOM 725 N N . ALA A 1 90 ? -6.231 -12.084 -9.471 1.00 97.69 90 ALA A N 1
ATOM 726 C CA . ALA A 1 90 ? -5.639 -10.954 -10.170 1.00 97.69 90 ALA A CA 1
ATOM 727 C C . ALA A 1 90 ? -4.780 -11.353 -11.379 1.00 97.69 90 ALA A C 1
ATOM 729 O O . ALA A 1 90 ? -4.120 -12.396 -11.416 1.00 97.69 90 ALA A O 1
ATOM 730 N N . LYS A 1 91 ? -4.778 -10.465 -12.377 1.00 98.12 91 LYS A N 1
ATOM 731 C CA . LYS A 1 91 ? -4.010 -10.571 -13.619 1.00 98.12 91 LYS A CA 1
ATOM 732 C C . LYS A 1 91 ? -3.097 -9.366 -13.776 1.00 98.12 91 LYS A C 1
ATOM 734 O O . LYS A 1 91 ? -3.586 -8.238 -13.863 1.00 98.12 91 LYS A O 1
ATOM 739 N N . ILE A 1 92 ? -1.791 -9.601 -13.852 1.00 98.25 92 ILE A N 1
ATOM 740 C CA . ILE A 1 92 ? -0.778 -8.538 -13.891 1.00 98.25 92 ILE A CA 1
ATOM 741 C C . ILE A 1 92 ? -0.045 -8.534 -15.226 1.00 98.25 92 ILE A C 1
ATOM 743 O O . ILE A 1 92 ? 0.385 -9.578 -15.705 1.00 98.25 92 ILE A O 1
ATOM 747 N N . CYS A 1 93 ? 0.138 -7.357 -15.817 1.00 98.38 93 CYS A N 1
ATOM 748 C CA . CYS A 1 93 ? 1.005 -7.194 -16.983 1.00 98.38 93 CYS A CA 1
ATOM 749 C C . CYS A 1 93 ? 2.335 -6.583 -16.546 1.00 98.38 93 CYS A C 1
ATOM 751 O O . CYS A 1 93 ? 2.344 -5.488 -15.987 1.00 98.38 93 CYS A O 1
ATOM 753 N N . LEU A 1 94 ? 3.452 -7.245 -16.840 1.00 98.56 94 LEU A N 1
ATOM 754 C CA . LEU A 1 94 ? 4.786 -6.664 -16.702 1.00 98.56 94 LEU A CA 1
ATOM 755 C C . LEU A 1 94 ? 5.285 -6.209 -18.075 1.00 98.56 94 LEU A C 1
ATOM 757 O O . LEU A 1 94 ? 5.355 -7.008 -19.004 1.00 98.56 94 LEU A O 1
ATOM 761 N N . ILE A 1 95 ? 5.691 -4.949 -18.188 1.00 97.94 95 ILE A N 1
ATOM 762 C CA . ILE A 1 95 ? 6.390 -4.419 -19.359 1.00 97.94 95 ILE A CA 1
ATOM 763 C C . ILE A 1 95 ? 7.894 -4.419 -19.080 1.00 97.94 95 ILE A C 1
ATOM 765 O O . ILE A 1 95 ? 8.349 -3.812 -18.103 1.00 97.94 95 ILE A O 1
ATOM 769 N N . ASN A 1 96 ? 8.629 -5.056 -19.995 1.00 96.62 96 ASN A N 1
ATOM 770 C CA . ASN A 1 96 ? 10.058 -5.360 -19.945 1.00 96.62 96 ASN A CA 1
ATOM 771 C C . ASN A 1 96 ? 10.453 -6.282 -18.776 1.00 96.62 96 ASN A C 1
ATOM 773 O O . ASN A 1 96 ? 10.292 -5.960 -17.603 1.00 96.62 96 ASN A O 1
ATOM 777 N N . ALA A 1 97 ? 11.062 -7.423 -19.086 1.00 96.38 97 ALA A N 1
ATOM 778 C CA . ALA A 1 97 ? 11.585 -8.365 -18.099 1.00 96.38 97 ALA A CA 1
ATOM 779 C C . ALA A 1 97 ? 13.051 -8.061 -17.749 1.00 96.38 97 ALA A C 1
ATOM 781 O O . ALA A 1 97 ? 13.946 -8.894 -17.918 1.00 96.38 97 ALA A O 1
ATOM 782 N N . THR A 1 98 ? 13.305 -6.841 -17.267 1.00 95.00 98 THR A N 1
ATOM 783 C CA . THR A 1 98 ? 14.621 -6.455 -16.730 1.00 95.00 98 THR A CA 1
ATOM 784 C C . THR A 1 98 ? 14.859 -7.080 -15.347 1.00 95.00 98 THR A C 1
ATOM 786 O O . THR A 1 98 ? 13.997 -7.799 -14.822 1.00 95.00 98 THR A O 1
ATOM 789 N N . ALA A 1 99 ? 16.015 -6.827 -14.720 1.00 96.81 99 ALA A N 1
ATOM 790 C CA . ALA A 1 99 ? 16.268 -7.338 -13.370 1.00 96.81 99 ALA A CA 1
ATOM 791 C C . ALA A 1 99 ? 15.220 -6.813 -12.373 1.00 96.81 99 ALA A C 1
ATOM 793 O O . ALA A 1 99 ? 14.733 -7.560 -11.532 1.00 96.81 99 ALA A O 1
ATOM 794 N N . THR A 1 100 ? 14.807 -5.551 -12.510 1.00 97.19 100 THR A N 1
ATOM 795 C CA . THR A 1 100 ? 13.766 -4.957 -11.663 1.00 97.19 100 THR A CA 1
ATOM 796 C C . THR A 1 100 ? 12.406 -5.601 -11.909 1.00 97.19 100 THR A C 1
ATOM 798 O O . THR A 1 100 ? 11.741 -6.002 -10.959 1.00 97.19 100 THR A O 1
ATOM 801 N N . GLY A 1 101 ? 12.000 -5.763 -13.173 1.00 97.81 101 GLY A N 1
ATOM 802 C CA . GLY A 1 101 ? 10.715 -6.384 -13.509 1.00 97.81 101 GLY A CA 1
ATOM 803 C C . GLY A 1 101 ? 10.598 -7.828 -13.023 1.00 97.81 101 GLY A C 1
ATOM 804 O O . GLY A 1 101 ? 9.588 -8.211 -12.432 1.00 97.81 101 GLY A O 1
ATOM 805 N N . THR A 1 102 ? 11.658 -8.615 -13.201 1.00 97.88 102 THR A N 1
ATOM 806 C CA . THR A 1 102 ? 11.696 -10.004 -12.722 1.00 97.88 102 THR A CA 1
ATOM 807 C C . THR A 1 102 ? 11.730 -10.108 -11.196 1.00 97.88 102 THR A C 1
ATOM 809 O O . THR A 1 102 ? 11.066 -10.978 -10.638 1.00 97.88 102 THR A O 1
ATOM 812 N N . GLU A 1 103 ? 12.416 -9.200 -10.496 1.00 98.50 103 GLU A N 1
ATOM 813 C CA . GLU A 1 103 ? 12.383 -9.130 -9.030 1.00 98.50 103 GLU A CA 1
ATOM 814 C C . GLU A 1 103 ? 10.996 -8.742 -8.490 1.00 98.50 103 GLU A C 1
ATOM 816 O O . GLU A 1 103 ? 10.561 -9.306 -7.484 1.00 98.50 103 GLU A O 1
ATOM 821 N N . ILE A 1 104 ? 10.268 -7.846 -9.169 1.00 98.62 104 ILE A N 1
ATOM 822 C CA . ILE A 1 104 ? 8.864 -7.546 -8.841 1.00 98.62 104 ILE A CA 1
ATOM 823 C C . ILE A 1 104 ? 8.004 -8.801 -9.033 1.00 98.62 104 ILE A C 1
ATOM 825 O O . ILE A 1 104 ? 7.325 -9.224 -8.097 1.00 98.62 104 ILE A O 1
ATOM 829 N N . LEU A 1 105 ? 8.060 -9.438 -10.211 1.00 98.31 105 LEU A N 1
ATOM 830 C CA . LEU A 1 105 ? 7.242 -10.622 -10.493 1.00 98.31 105 LEU A CA 1
ATOM 831 C C . LEU A 1 105 ? 7.561 -11.792 -9.569 1.00 98.31 105 LEU A C 1
ATOM 833 O O . LEU A 1 105 ? 6.632 -12.429 -9.090 1.00 98.31 105 LEU A O 1
ATOM 837 N N . LYS A 1 106 ? 8.829 -12.047 -9.237 1.00 98.44 106 LYS A N 1
ATOM 838 C CA . LYS A 1 106 ? 9.204 -13.066 -8.243 1.00 98.44 106 LYS A CA 1
ATOM 839 C C . LYS A 1 106 ? 8.415 -12.891 -6.944 1.00 98.44 106 LYS A C 1
ATOM 841 O O . LYS A 1 106 ? 7.855 -13.853 -6.422 1.00 98.44 106 LYS A O 1
ATOM 846 N N . ASN A 1 107 ? 8.353 -11.659 -6.444 1.00 98.44 107 ASN A N 1
ATOM 847 C CA . ASN A 1 107 ? 7.663 -11.327 -5.200 1.00 98.44 107 ASN A CA 1
ATOM 848 C C . ASN A 1 107 ? 6.126 -11.292 -5.336 1.00 98.44 107 ASN A C 1
ATOM 850 O O . ASN A 1 107 ? 5.450 -11.169 -4.321 1.00 98.44 107 ASN A O 1
ATOM 854 N N . LEU A 1 108 ? 5.571 -11.449 -6.544 1.00 98.31 108 LEU A N 1
ATOM 855 C CA . LEU A 1 108 ? 4.134 -11.635 -6.803 1.00 98.31 108 LEU A CA 1
ATOM 856 C C . LEU A 1 108 ? 3.771 -13.105 -7.077 1.00 98.31 108 LEU A C 1
ATOM 858 O O . LEU A 1 108 ? 2.729 -13.585 -6.638 1.00 98.31 108 LEU A O 1
ATOM 862 N N . VAL A 1 109 ? 4.653 -13.852 -7.741 1.00 98.25 109 VAL A N 1
ATOM 863 C CA . VAL A 1 109 ? 4.482 -15.283 -8.035 1.00 98.25 109 VAL A CA 1
ATOM 864 C C . VAL A 1 109 ? 4.578 -16.126 -6.760 1.00 98.25 109 VAL A C 1
ATOM 866 O O . VAL A 1 109 ? 3.741 -17.002 -6.534 1.00 98.25 109 VAL A O 1
ATOM 869 N N . LEU A 1 110 ? 5.556 -15.841 -5.891 1.00 97.50 110 LEU A N 1
ATOM 870 C CA . LEU A 1 110 ? 5.738 -16.550 -4.617 1.00 97.50 110 LEU A CA 1
ATOM 871 C C . LEU A 1 110 ? 4.491 -16.526 -3.708 1.00 97.50 110 LEU A C 1
ATOM 873 O O . LEU A 1 110 ? 4.122 -17.602 -3.230 1.00 97.50 110 LEU A O 1
ATOM 877 N N . PRO A 1 111 ? 3.818 -15.376 -3.482 1.00 96.31 111 PRO A N 1
ATOM 878 C CA . PRO A 1 111 ? 2.583 -15.336 -2.701 1.00 96.31 111 PRO A CA 1
ATOM 879 C C . PRO A 1 111 ? 1.338 -15.829 -3.458 1.00 96.31 111 PRO A C 1
ATOM 881 O O . PRO A 1 111 ? 0.272 -15.907 -2.852 1.00 96.31 111 PRO A O 1
ATOM 884 N N . GLY A 1 112 ? 1.448 -16.206 -4.735 1.00 96.00 112 GLY A N 1
ATOM 885 C CA . GLY A 1 112 ? 0.344 -16.815 -5.483 1.00 96.00 112 GLY A CA 1
ATOM 886 C C . GLY A 1 112 ? -0.564 -15.818 -6.197 1.00 96.00 112 GLY A C 1
ATOM 887 O O . GLY A 1 112 ? -1.781 -15.903 -6.075 1.00 96.00 112 GLY A O 1
ATOM 888 N N . ILE A 1 113 ? 0.008 -14.875 -6.953 1.00 97.69 113 ILE A N 1
ATOM 889 C CA . ILE A 1 113 ? -0.771 -14.101 -7.932 1.00 97.69 113 ILE A CA 1
ATOM 890 C C . ILE A 1 113 ? -1.479 -15.040 -8.922 1.00 97.69 113 ILE A C 1
ATOM 892 O O . ILE A 1 113 ? -0.897 -16.029 -9.355 1.00 97.69 113 ILE A O 1
ATOM 896 N N . GLY A 1 114 ? -2.712 -14.729 -9.317 1.00 97.06 114 GLY A N 1
ATOM 897 C CA . GLY A 1 114 ? -3.482 -15.587 -10.223 1.00 97.06 114 GLY A CA 1
ATOM 898 C C . GLY A 1 114 ? -2.802 -15.834 -11.565 1.00 97.06 114 GLY A C 1
ATOM 899 O O . GLY A 1 114 ? -2.562 -16.970 -11.980 1.00 97.06 114 GLY A O 1
ATOM 900 N N . SER A 1 115 ? -2.481 -14.750 -12.270 1.00 98.12 115 SER A N 1
ATOM 901 C CA . SER A 1 115 ? -1.732 -14.842 -13.521 1.00 98.12 115 SER A CA 1
ATOM 902 C C . SER A 1 115 ? -0.919 -13.593 -13.817 1.00 98.12 115 SER A C 1
ATOM 904 O O . SER A 1 115 ? -1.254 -12.488 -13.378 1.00 98.12 115 SER A O 1
ATOM 906 N N . PHE A 1 116 ? 0.137 -13.763 -14.603 1.00 98.56 116 PHE A N 1
ATOM 907 C CA . PHE A 1 116 ? 0.926 -12.657 -15.120 1.00 98.56 116 PHE A CA 1
ATOM 908 C C . PHE A 1 116 ? 1.194 -12.817 -16.617 1.00 98.56 116 PHE A C 1
ATOM 910 O O . PHE A 1 116 ? 1.262 -13.928 -17.139 1.00 98.56 116 PHE A O 1
ATOM 917 N N . THR A 1 117 ? 1.369 -11.694 -17.308 1.00 98.62 117 THR A N 1
ATOM 918 C CA . THR A 1 117 ? 1.807 -11.665 -18.704 1.00 98.62 117 THR A CA 1
ATOM 919 C C . THR A 1 117 ? 2.990 -10.724 -18.863 1.00 98.62 117 THR A C 1
ATOM 921 O O . THR A 1 117 ? 2.918 -9.566 -18.449 1.00 98.62 117 THR A O 1
ATOM 924 N N . ILE A 1 118 ? 4.076 -11.206 -19.466 1.00 98.56 118 ILE A N 1
ATOM 925 C CA . ILE A 1 118 ? 5.270 -10.401 -19.744 1.00 98.56 118 ILE A CA 1
ATOM 926 C C . ILE A 1 118 ? 5.223 -9.879 -21.180 1.00 98.56 118 ILE A C 1
ATOM 928 O O . ILE A 1 118 ? 5.178 -10.660 -22.124 1.00 98.56 118 ILE A O 1
ATOM 932 N N . VAL A 1 119 ? 5.290 -8.561 -21.356 1.00 98.06 119 VAL A N 1
ATOM 933 C CA . VAL A 1 119 ? 5.425 -7.910 -22.666 1.00 98.06 119 VAL A CA 1
ATOM 934 C C . VAL A 1 119 ? 6.861 -7.434 -22.830 1.00 98.06 119 VAL A C 1
ATOM 936 O O . VAL A 1 119 ? 7.288 -6.478 -22.175 1.00 98.06 119 VAL A O 1
ATOM 939 N N . ASP A 1 120 ? 7.616 -8.108 -23.697 1.00 97.50 120 ASP A N 1
ATOM 940 C CA . ASP A 1 120 ? 9.003 -7.747 -23.980 1.00 97.50 120 ASP A CA 1
ATOM 941 C C . ASP A 1 120 ? 9.458 -8.223 -25.366 1.00 97.50 120 ASP A C 1
ATOM 943 O O . ASP A 1 120 ? 9.584 -9.417 -25.632 1.00 97.50 120 ASP A O 1
ATOM 947 N N . GLY A 1 121 ? 9.766 -7.273 -26.248 1.00 95.88 121 GLY A N 1
ATOM 948 C CA . GLY A 1 121 ? 10.278 -7.554 -27.591 1.00 95.88 121 GLY A CA 1
ATOM 949 C C . GLY A 1 121 ? 11.798 -7.739 -27.670 1.00 95.88 121 GLY A C 1
ATOM 950 O O . GLY A 1 121 ? 12.331 -7.934 -28.766 1.00 95.88 121 GLY A O 1
ATOM 951 N N . ASN A 1 122 ? 12.524 -7.625 -26.552 1.00 95.94 122 ASN A N 1
ATOM 952 C CA . ASN A 1 122 ? 13.982 -7.692 -26.544 1.00 95.94 122 ASN A CA 1
ATOM 953 C C . ASN A 1 122 ? 14.502 -9.125 -26.402 1.00 95.94 122 ASN A C 1
ATOM 955 O O . ASN A 1 122 ? 13.889 -10.009 -25.801 1.00 95.94 122 ASN A O 1
ATOM 959 N N . LYS A 1 123 ? 15.706 -9.335 -26.935 1.00 97.19 123 LYS A N 1
ATOM 960 C CA . LYS A 1 123 ? 16.460 -10.574 -26.751 1.00 97.19 123 LYS A CA 1
ATOM 961 C C . LYS A 1 123 ? 17.383 -10.460 -25.551 1.00 97.19 123 LYS A C 1
ATOM 963 O O . LYS A 1 123 ? 17.916 -9.386 -25.284 1.00 97.19 123 LYS A O 1
ATOM 968 N N . VAL A 1 124 ? 17.631 -11.585 -24.892 1.00 97.06 124 VAL A N 1
ATOM 969 C CA . VAL A 1 124 ? 18.579 -11.670 -23.779 1.00 97.06 124 VAL A CA 1
ATOM 970 C C . VAL A 1 124 ? 19.979 -11.289 -24.257 1.00 97.06 124 VAL A C 1
ATOM 972 O O . VAL A 1 124 ? 20.524 -11.894 -25.189 1.00 97.06 124 VAL A O 1
ATOM 975 N N . THR A 1 125 ? 20.582 -10.310 -23.594 1.00 95.50 125 THR A N 1
ATOM 976 C CA . THR A 1 125 ? 21.966 -9.886 -23.811 1.00 95.50 125 THR A CA 1
ATOM 977 C C . THR A 1 125 ? 22.881 -10.399 -22.699 1.00 95.50 125 THR A C 1
ATOM 979 O O . THR A 1 125 ? 22.437 -10.885 -21.661 1.00 95.50 125 THR A O 1
ATOM 982 N N . GLY A 1 126 ? 24.198 -10.271 -22.890 1.00 94.19 126 GLY A N 1
ATOM 983 C CA . GLY A 1 126 ? 25.161 -10.623 -21.843 1.00 94.19 126 GLY A CA 1
ATOM 984 C C . GLY A 1 126 ? 25.042 -9.760 -20.580 1.00 94.19 126 GLY A C 1
ATOM 985 O O . GLY A 1 126 ? 25.380 -10.239 -19.501 1.00 94.19 126 GLY A O 1
ATOM 986 N N . ALA A 1 127 ? 24.550 -8.521 -20.702 1.00 91.44 127 ALA A N 1
ATOM 987 C CA . ALA A 1 127 ? 24.306 -7.651 -19.555 1.00 91.44 127 ALA A CA 1
ATOM 988 C C . ALA A 1 127 ? 23.122 -8.156 -18.719 1.00 91.44 127 ALA A C 1
ATOM 990 O O . ALA A 1 127 ? 23.251 -8.228 -17.500 1.00 91.44 127 ALA A O 1
ATOM 991 N N . ASP A 1 128 ? 22.037 -8.593 -19.374 1.00 94.31 128 ASP A N 1
ATOM 992 C CA . ASP A 1 128 ? 20.856 -9.142 -18.693 1.00 94.31 128 ASP A CA 1
ATOM 993 C C . ASP A 1 128 ? 21.213 -10.401 -17.880 1.00 94.31 128 ASP A C 1
ATOM 995 O O . ASP A 1 128 ? 20.816 -10.545 -16.730 1.00 94.31 128 ASP A O 1
ATOM 999 N N . VAL A 1 129 ? 22.036 -11.301 -18.432 1.00 94.75 129 VAL A N 1
ATOM 1000 C CA . VAL A 1 129 ? 22.510 -12.499 -17.704 1.00 94.75 129 VAL A CA 1
ATOM 1001 C C . VAL A 1 129 ? 23.381 -12.134 -16.495 1.00 94.75 129 VAL A C 1
ATOM 1003 O O . VAL A 1 129 ? 23.470 -12.888 -15.530 1.00 94.75 129 VAL A O 1
ATOM 1006 N N . GLY A 1 130 ? 24.057 -10.984 -16.538 1.00 92.81 130 GLY A N 1
ATOM 1007 C CA . GLY A 1 130 ? 24.926 -10.530 -15.456 1.00 92.81 130 GLY A CA 1
ATOM 1008 C C . GLY A 1 130 ? 24.177 -9.986 -14.238 1.00 92.81 130 GLY A C 1
ATOM 1009 O O . GLY A 1 130 ? 24.751 -9.979 -13.148 1.00 92.81 130 GLY A O 1
ATOM 1010 N N . ASN A 1 131 ? 22.934 -9.521 -14.404 1.00 94.31 131 ASN A N 1
ATOM 1011 C CA . ASN A 1 131 ? 22.178 -8.838 -13.350 1.00 94.31 131 ASN A CA 1
ATOM 1012 C C . ASN A 1 131 ? 20.772 -9.410 -13.084 1.00 94.31 131 ASN A C 1
ATOM 1014 O O . ASN A 1 131 ? 20.127 -8.972 -12.130 1.00 94.31 131 ASN A O 1
ATOM 1018 N N . ASN A 1 132 ? 20.298 -10.375 -13.873 1.00 95.62 132 ASN A N 1
ATOM 1019 C CA . ASN A 1 132 ? 18.986 -10.994 -13.713 1.00 95.62 132 ASN A CA 1
ATOM 1020 C C . ASN A 1 132 ? 19.121 -12.457 -13.264 1.00 95.62 132 ASN A C 1
ATOM 1022 O O . ASN A 1 132 ? 19.722 -13.279 -13.954 1.00 95.62 132 ASN A O 1
ATOM 1026 N N . PHE A 1 133 ? 18.535 -12.788 -12.110 1.00 95.75 133 PHE A N 1
ATOM 1027 C CA . PHE A 1 133 ? 18.583 -14.135 -11.532 1.00 95.75 133 PHE A CA 1
ATOM 1028 C C . PHE A 1 133 ? 17.874 -15.189 -12.400 1.00 95.75 133 PHE A C 1
ATOM 1030 O O . PHE A 1 133 ? 18.241 -16.361 -12.372 1.00 95.75 133 PHE A O 1
ATOM 1037 N N . PHE A 1 134 ? 16.891 -14.766 -13.196 1.00 94.94 134 PHE A N 1
ATOM 1038 C CA . PHE A 1 134 ? 16.083 -15.623 -14.064 1.00 94.94 134 PHE A CA 1
ATOM 1039 C C . PHE A 1 134 ? 16.647 -15.728 -15.481 1.00 94.94 134 PHE A C 1
ATOM 1041 O O . PHE A 1 134 ? 15.918 -16.061 -16.405 1.00 94.94 134 PHE A O 1
ATOM 1048 N N . LEU A 1 135 ? 17.919 -15.398 -15.706 1.00 95.44 135 LEU A N 1
ATOM 1049 C CA . LEU A 1 135 ? 18.541 -15.520 -17.020 1.00 95.44 135 LEU A CA 1
ATOM 1050 C C . LEU A 1 135 ? 19.879 -16.234 -16.893 1.00 95.44 135 LEU A C 1
ATOM 1052 O O . LEU A 1 135 ? 20.699 -15.934 -16.029 1.00 95.44 135 LEU A O 1
ATOM 1056 N N . THR A 1 136 ? 20.116 -17.189 -17.787 1.00 94.19 136 THR A N 1
ATOM 1057 C CA . THR A 1 136 ? 21.365 -17.955 -17.816 1.00 94.19 136 THR A CA 1
ATOM 1058 C C . THR A 1 136 ? 22.160 -17.631 -19.071 1.00 94.19 136 THR A C 1
ATOM 1060 O O . THR A 1 136 ? 21.657 -17.042 -20.027 1.00 94.19 136 THR A O 1
ATOM 1063 N N . LYS A 1 137 ? 23.432 -18.041 -19.103 1.00 95.00 137 LYS A N 1
ATOM 1064 C CA . LYS A 1 137 ? 24.291 -17.838 -20.276 1.00 95.00 137 LYS A CA 1
ATOM 1065 C C . LYS A 1 137 ? 23.728 -18.500 -21.540 1.00 95.00 137 LYS A C 1
ATOM 1067 O O . LYS A 1 137 ? 23.934 -17.975 -22.632 1.00 95.00 137 LYS A O 1
ATOM 1072 N N . ASP A 1 138 ? 23.013 -19.610 -21.386 1.00 95.69 138 ASP A N 1
ATOM 1073 C CA . ASP A 1 138 ? 22.410 -20.342 -22.502 1.00 95.69 138 ASP A CA 1
ATOM 1074 C C . ASP A 1 138 ? 21.187 -19.611 -23.077 1.00 95.69 138 ASP A C 1
ATOM 1076 O O . ASP A 1 138 ? 20.818 -19.831 -24.227 1.00 95.69 138 ASP A O 1
ATOM 1080 N N . SER A 1 139 ? 20.611 -18.676 -22.318 1.00 94.75 139 SER A N 1
ATOM 1081 C CA . SER A 1 139 ? 19.476 -17.851 -22.731 1.00 94.75 139 SER A CA 1
ATOM 1082 C C . SER A 1 139 ? 19.863 -16.728 -23.705 1.00 94.75 139 SER A C 1
ATOM 1084 O O . SER A 1 139 ? 18.982 -16.114 -24.302 1.00 94.75 139 SER A O 1
ATOM 1086 N N . ILE A 1 140 ? 21.158 -16.424 -23.882 1.00 96.88 140 ILE A N 1
ATOM 1087 C CA . ILE A 1 140 ? 21.624 -15.295 -24.707 1.00 96.88 140 ILE A CA 1
ATOM 1088 C C . ILE A 1 140 ? 21.134 -15.433 -26.156 1.00 96.88 140 ILE A C 1
ATOM 1090 O O . ILE A 1 140 ? 21.372 -16.435 -26.827 1.00 96.88 140 ILE A O 1
ATOM 1094 N N . GLY A 1 141 ? 20.493 -14.378 -26.663 1.00 96.31 141 GLY A N 1
ATOM 1095 C CA . GLY A 1 141 ? 19.923 -14.327 -28.012 1.00 96.31 141 GLY A CA 1
ATOM 1096 C C . GLY A 1 141 ? 18.512 -14.911 -28.139 1.00 96.31 141 GLY A C 1
ATOM 1097 O O . GLY A 1 141 ? 17.904 -14.753 -29.204 1.00 96.31 141 GLY A O 1
ATOM 1098 N N . MET A 1 142 ? 17.981 -15.532 -27.082 1.00 96.94 142 MET A N 1
ATOM 1099 C CA . MET A 1 142 ? 16.585 -15.968 -26.992 1.00 96.94 142 MET A CA 1
ATOM 1100 C C . MET A 1 142 ? 15.673 -14.811 -26.563 1.00 96.94 142 MET A C 1
ATOM 1102 O O . MET A 1 142 ? 16.147 -13.740 -26.174 1.00 96.94 142 MET A O 1
ATOM 1106 N N . SER A 1 143 ? 14.362 -15.021 -26.662 1.00 97.56 143 SER A N 1
ATOM 1107 C CA . SER A 1 143 ? 13.344 -14.082 -26.191 1.00 97.56 143 SER A CA 1
ATOM 1108 C C . SER A 1 143 ? 13.440 -13.897 -24.678 1.00 97.56 143 SER A C 1
ATOM 1110 O O . SER A 1 143 ? 13.406 -14.871 -23.922 1.00 97.56 143 SER A O 1
ATOM 1112 N N . ARG A 1 144 ? 13.587 -12.643 -24.228 1.00 97.19 144 ARG A N 1
ATOM 1113 C CA . ARG A 1 144 ? 13.673 -12.340 -22.794 1.00 97.19 144 ARG A CA 1
ATOM 1114 C C . ARG A 1 144 ? 12.334 -12.600 -22.104 1.00 97.19 144 ARG A C 1
ATOM 1116 O O . ARG A 1 144 ? 12.330 -13.153 -21.009 1.00 97.19 144 ARG A O 1
ATOM 1123 N N . ALA A 1 145 ? 11.222 -12.280 -22.766 1.00 97.31 145 ALA A N 1
ATOM 1124 C CA . ALA A 1 145 ? 9.868 -12.516 -22.266 1.00 97.31 145 ALA A CA 1
ATOM 1125 C C . ALA A 1 145 ? 9.598 -14.009 -22.018 1.00 97.31 145 ALA A C 1
ATOM 1127 O O . ALA A 1 145 ? 9.170 -14.390 -20.930 1.00 97.31 145 ALA A O 1
ATOM 1128 N N . GLN A 1 146 ? 9.913 -14.851 -23.006 1.00 97.69 146 GLN A N 1
ATOM 1129 C CA . GLN A 1 146 ? 9.681 -16.293 -22.930 1.00 97.69 146 GLN A CA 1
ATOM 1130 C C . GLN A 1 146 ? 10.468 -16.933 -21.782 1.00 97.69 146 GLN A C 1
ATOM 1132 O O . GLN A 1 146 ? 9.886 -17.520 -20.876 1.00 97.69 146 GLN A O 1
ATOM 1137 N N . ILE A 1 147 ? 11.795 -16.771 -21.788 1.00 97.38 147 ILE A N 1
ATOM 1138 C CA . ILE A 1 147 ? 12.672 -17.463 -20.833 1.00 97.38 147 ILE A CA 1
ATOM 1139 C C . ILE A 1 147 ? 12.393 -17.034 -19.393 1.00 97.38 147 ILE A C 1
ATOM 1141 O O . ILE A 1 147 ? 12.409 -17.863 -18.485 1.00 97.38 147 ILE A O 1
ATOM 1145 N N . THR A 1 148 ? 12.133 -15.743 -19.172 1.00 96.94 148 THR A N 1
ATOM 1146 C CA . THR A 1 148 ? 11.801 -15.260 -17.826 1.00 96.94 148 THR A CA 1
ATOM 1147 C C . THR A 1 148 ? 10.453 -15.788 -17.353 1.00 96.94 148 THR A C 1
ATOM 1149 O O . THR A 1 148 ? 10.339 -16.129 -16.180 1.00 96.94 148 THR A O 1
ATOM 1152 N N . THR A 1 149 ? 9.466 -15.921 -18.243 1.00 97.81 149 THR A N 1
ATOM 1153 C CA . THR A 1 149 ? 8.165 -16.525 -17.914 1.00 97.81 149 THR A CA 1
ATOM 1154 C C . THR A 1 149 ? 8.326 -17.981 -17.499 1.00 97.81 149 THR A C 1
ATOM 1156 O O . THR A 1 149 ? 7.863 -18.347 -16.419 1.00 97.81 149 THR A O 1
ATOM 1159 N N . ASP A 1 150 ? 9.050 -18.776 -18.293 1.00 96.50 150 ASP A N 1
ATOM 1160 C CA . ASP A 1 150 ? 9.291 -20.195 -18.013 1.00 96.50 150 ASP A CA 1
ATOM 1161 C C . ASP A 1 150 ? 9.937 -20.386 -16.628 1.00 96.50 150 ASP A C 1
ATOM 1163 O O . ASP A 1 150 ? 9.451 -21.165 -15.809 1.00 96.50 150 ASP A O 1
ATOM 1167 N N . LEU A 1 151 ? 10.985 -19.611 -16.325 1.00 96.75 151 LEU A N 1
ATOM 1168 C CA . LEU A 1 151 ? 11.721 -19.713 -15.059 1.00 96.75 151 LEU A CA 1
ATOM 1169 C C . LEU A 1 151 ? 10.958 -19.133 -13.858 1.00 96.75 151 LEU A C 1
ATOM 1171 O O . LEU A 1 151 ? 11.145 -19.591 -12.732 1.00 96.75 151 LEU A O 1
ATOM 1175 N N . LEU A 1 152 ? 10.099 -18.130 -14.061 1.00 96.75 152 LEU A N 1
ATOM 1176 C CA . LEU A 1 152 ? 9.233 -17.611 -12.998 1.00 96.75 152 LEU A CA 1
ATOM 1177 C C . LEU A 1 152 ? 8.135 -18.613 -12.634 1.00 96.75 152 LEU A C 1
ATOM 1179 O O . LEU A 1 152 ? 7.819 -18.750 -11.453 1.00 96.75 152 LEU A O 1
ATOM 1183 N N . MET A 1 153 ? 7.586 -19.339 -13.611 1.00 96.94 153 MET A N 1
ATOM 1184 C CA . MET A 1 153 ? 6.568 -20.365 -13.362 1.00 96.94 153 MET A CA 1
ATOM 1185 C C . MET A 1 153 ? 7.090 -21.523 -12.496 1.00 96.94 153 MET A C 1
ATOM 1187 O O . MET A 1 153 ? 6.315 -22.106 -11.740 1.00 96.94 153 MET A O 1
ATOM 1191 N N . GLU A 1 154 ? 8.399 -21.803 -12.506 1.00 96.94 154 GLU A N 1
ATOM 1192 C CA . GLU A 1 154 ? 9.011 -22.797 -11.606 1.00 96.94 154 GLU A CA 1
ATOM 1193 C C . GLU A 1 154 ? 8.866 -22.441 -10.114 1.00 96.94 154 GLU A C 1
ATOM 1195 O O . GLU A 1 154 ? 8.921 -23.322 -9.255 1.00 96.94 154 GLU A O 1
ATOM 1200 N N . LEU A 1 155 ? 8.675 -21.160 -9.772 1.00 96.81 155 LEU A N 1
ATOM 1201 C CA . LEU A 1 155 ? 8.540 -20.725 -8.377 1.00 96.81 155 LEU A CA 1
ATOM 1202 C C . LEU A 1 155 ? 7.208 -21.153 -7.754 1.00 96.81 155 LEU A C 1
ATOM 1204 O O . LEU A 1 155 ? 7.114 -21.332 -6.532 1.00 96.81 155 LEU A O 1
ATOM 1208 N N . ASN A 1 156 ? 6.156 -21.249 -8.568 1.00 96.00 156 ASN A N 1
ATOM 1209 C CA . ASN A 1 156 ? 4.827 -21.576 -8.089 1.00 96.00 156 ASN A CA 1
ATOM 1210 C C . ASN A 1 156 ? 3.928 -22.130 -9.202 1.00 96.00 156 ASN A C 1
ATOM 1212 O O . ASN A 1 156 ? 3.413 -21.379 -10.023 1.00 96.00 156 ASN A O 1
ATOM 1216 N N . GLU A 1 157 ? 3.666 -23.437 -9.139 1.00 92.50 157 GLU A N 1
ATOM 1217 C CA . GLU A 1 157 ? 2.834 -24.182 -10.096 1.00 92.50 157 GLU A CA 1
ATOM 1218 C C . GLU A 1 157 ? 1.368 -23.713 -10.158 1.00 92.50 157 GLU A C 1
ATOM 1220 O O . GLU A 1 157 ? 0.663 -24.019 -11.115 1.00 92.50 157 GLU A O 1
ATOM 1225 N N . GLU A 1 158 ? 0.894 -22.972 -9.151 1.00 92.19 158 GLU A N 1
ATOM 1226 C CA . GLU A 1 158 ? -0.477 -22.449 -9.115 1.00 92.19 158 GLU A CA 1
ATOM 1227 C C . GLU A 1 158 ? -0.652 -21.152 -9.913 1.00 92.19 158 GLU A C 1
ATOM 1229 O O . GLU A 1 158 ? -1.782 -20.759 -10.203 1.00 92.19 158 GLU A O 1
ATOM 1234 N N . VAL A 1 159 ? 0.450 -20.486 -10.269 1.00 96.88 159 VAL A N 1
ATOM 1235 C CA . VAL A 1 159 ? 0.428 -19.218 -11.000 1.00 96.88 159 VAL A CA 1
ATOM 1236 C C . VAL A 1 159 ? 0.514 -19.482 -12.499 1.00 96.88 159 VAL A C 1
ATOM 1238 O O . VAL A 1 159 ? 1.422 -20.160 -12.979 1.00 96.88 159 VAL A O 1
ATOM 1241 N N . SER A 1 160 ? -0.393 -18.879 -13.268 1.00 97.62 160 SER A N 1
ATOM 1242 C CA . SER A 1 160 ? -0.346 -18.947 -14.731 1.00 97.62 160 SER A CA 1
ATOM 1243 C C . SER A 1 160 ? 0.517 -17.821 -15.309 1.00 97.62 160 SER A C 1
ATOM 1245 O O . SER A 1 160 ? 0.168 -16.647 -15.182 1.00 97.62 160 SER A O 1
ATOM 1247 N N . GLY A 1 161 ? 1.608 -18.168 -15.990 1.00 97.50 161 GLY A N 1
ATOM 1248 C CA . GLY A 1 161 ? 2.441 -17.227 -16.748 1.00 97.50 161 GLY A CA 1
ATOM 1249 C C . GLY A 1 161 ? 2.140 -17.265 -18.248 1.00 97.50 161 GLY A C 1
ATOM 1250 O O . GLY A 1 161 ? 1.881 -18.330 -18.805 1.00 97.50 161 GLY A O 1
ATOM 1251 N N . ASP A 1 162 ? 2.172 -16.105 -18.899 1.00 98.00 162 ASP A N 1
ATOM 1252 C CA . ASP A 1 162 ? 2.109 -15.959 -20.359 1.00 98.00 162 ASP A CA 1
ATOM 1253 C C . ASP A 1 162 ? 3.070 -14.846 -20.818 1.00 98.00 162 ASP A C 1
ATOM 1255 O O . ASP A 1 162 ? 3.553 -14.049 -20.004 1.00 98.00 162 ASP A O 1
ATOM 1259 N N . PHE A 1 163 ? 3.354 -14.751 -22.115 1.00 98.06 163 PHE A N 1
ATOM 1260 C CA . PHE A 1 163 ? 4.254 -13.731 -22.650 1.00 98.06 163 PHE A CA 1
ATOM 1261 C C . PHE A 1 163 ? 3.894 -13.262 -24.062 1.00 98.06 163 PHE A C 1
ATOM 1263 O O . PHE A 1 163 ? 3.262 -13.958 -24.852 1.00 98.06 163 PHE A O 1
ATOM 1270 N N . VAL A 1 164 ? 4.347 -12.052 -24.389 1.00 97.44 164 VAL A N 1
ATOM 1271 C CA . VAL A 1 164 ? 4.197 -11.414 -25.697 1.00 97.44 164 VAL A CA 1
ATOM 1272 C C . VAL A 1 164 ? 5.560 -10.915 -26.167 1.00 97.44 164 VAL A C 1
ATOM 1274 O O . VAL A 1 164 ? 6.175 -10.053 -25.537 1.00 97.44 164 VAL A O 1
ATOM 1277 N N . GLU A 1 165 ? 6.016 -11.434 -27.307 1.00 95.44 165 GLU A N 1
ATOM 1278 C CA . GLU A 1 165 ? 7.312 -11.107 -27.923 1.00 95.44 165 GLU A CA 1
ATOM 1279 C C . GLU A 1 165 ? 7.239 -9.860 -28.819 1.00 95.44 165 GLU A C 1
ATOM 1281 O O . GLU A 1 165 ? 7.727 -9.839 -29.953 1.00 95.44 165 GLU A O 1
ATOM 1286 N N . GLU A 1 166 ? 6.600 -8.803 -28.326 1.00 94.88 166 GLU A N 1
ATOM 1287 C CA . GLU A 1 166 ? 6.459 -7.535 -29.038 1.00 94.88 166 GLU A CA 1
ATOM 1288 C C . GLU A 1 166 ? 7.002 -6.377 -28.209 1.00 94.88 166 GLU A C 1
ATOM 1290 O O . GLU A 1 166 ? 6.953 -6.367 -26.979 1.00 94.88 166 GLU A O 1
ATOM 1295 N N . LEU A 1 167 ? 7.538 -5.374 -28.906 1.00 93.38 167 LEU A N 1
ATOM 1296 C CA . LEU A 1 167 ? 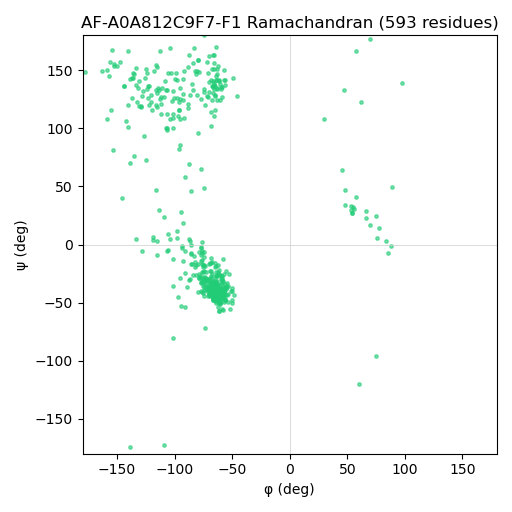7.949 -4.133 -28.264 1.00 93.38 167 LEU A CA 1
ATOM 1297 C C . LEU A 1 167 ? 6.706 -3.392 -27.740 1.00 93.38 167 LEU A C 1
ATOM 1299 O O . LEU A 1 167 ? 5.724 -3.299 -28.486 1.00 93.38 167 LEU A O 1
ATOM 1303 N N . PRO A 1 168 ? 6.738 -2.831 -26.517 1.00 92.12 168 PRO A N 1
ATOM 1304 C CA . PRO A 1 168 ? 5.584 -2.151 -25.927 1.00 92.12 168 PRO A CA 1
ATOM 1305 C C . PRO A 1 168 ? 5.023 -1.037 -26.817 1.00 92.12 168 PRO A C 1
ATOM 1307 O O . PRO A 1 168 ? 3.809 -0.883 -26.917 1.00 92.12 168 PRO A O 1
ATOM 1310 N N . GLU A 1 169 ? 5.888 -0.309 -27.526 1.00 92.38 169 GLU A N 1
ATOM 1311 C CA . GLU A 1 169 ? 5.488 0.763 -28.443 1.00 92.38 169 GLU A CA 1
ATOM 1312 C C . GLU A 1 169 ? 4.672 0.229 -29.621 1.00 92.38 169 GLU A C 1
ATOM 1314 O O . GLU A 1 169 ? 3.651 0.803 -29.987 1.00 92.38 169 GLU A O 1
ATOM 1319 N N . LYS A 1 170 ? 5.079 -0.916 -30.180 1.00 93.00 170 LYS A N 1
ATOM 1320 C CA . LYS A 1 170 ? 4.347 -1.562 -31.277 1.00 93.00 170 LYS A CA 1
ATOM 1321 C C . LYS A 1 170 ? 3.016 -2.124 -30.802 1.00 93.00 170 LYS A C 1
ATOM 1323 O O . LYS A 1 170 ? 2.028 -2.040 -31.525 1.00 93.00 170 LYS A O 1
ATOM 1328 N N . LEU A 1 171 ? 2.980 -2.675 -29.592 1.00 92.31 171 LEU A N 1
ATOM 1329 C CA . LEU A 1 171 ? 1.751 -3.207 -29.018 1.00 92.31 171 LEU A CA 1
ATOM 1330 C C . LEU A 1 171 ? 0.731 -2.090 -28.754 1.00 92.31 171 LEU A C 1
ATOM 1332 O O . LEU A 1 171 ? -0.446 -2.254 -29.066 1.00 92.31 171 LEU A O 1
ATOM 1336 N N . LEU A 1 172 ? 1.191 -0.931 -28.273 1.00 91.25 172 LEU A N 1
ATOM 1337 C CA . LEU A 1 172 ? 0.369 0.274 -28.106 1.00 91.25 172 LEU A CA 1
ATOM 1338 C C . LEU A 1 172 ? -0.187 0.812 -29.436 1.00 91.25 172 LEU A C 1
ATOM 1340 O O . LEU A 1 172 ? -1.299 1.338 -29.469 1.00 91.25 172 LEU A O 1
ATOM 1344 N N . GLU A 1 173 ? 0.559 0.679 -30.534 1.00 90.81 173 GLU A N 1
ATOM 1345 C CA . GLU A 1 173 ? 0.096 1.070 -31.871 1.00 90.81 173 GLU A CA 1
ATOM 1346 C C . GLU A 1 173 ? -0.900 0.061 -32.465 1.00 90.81 173 GLU A C 1
ATOM 1348 O O . GLU A 1 173 ? -1.899 0.459 -33.066 1.00 90.81 173 GLU A O 1
ATOM 1353 N N . ASN A 1 174 ? -0.646 -1.238 -32.287 1.00 91.00 174 ASN A N 1
ATOM 1354 C CA . ASN A 1 174 ? -1.385 -2.304 -32.965 1.00 91.00 174 ASN A CA 1
ATOM 1355 C C . ASN A 1 174 ? -2.630 -2.780 -32.201 1.00 91.00 174 ASN A C 1
ATOM 1357 O O . ASN A 1 174 ? -3.618 -3.156 -32.833 1.00 91.00 174 ASN A O 1
ATOM 1361 N N . ASN A 1 175 ? -2.584 -2.830 -30.865 1.00 91.06 175 ASN A N 1
ATOM 1362 C CA . ASN A 1 175 ? -3.633 -3.442 -30.047 1.00 91.06 175 ASN A CA 1
ATOM 1363 C C . ASN A 1 175 ? -3.716 -2.838 -28.634 1.00 91.06 175 ASN A C 1
ATOM 1365 O O . ASN A 1 175 ? -3.249 -3.415 -27.654 1.00 91.06 175 ASN A O 1
ATOM 1369 N N . GLN A 1 176 ? -4.385 -1.693 -28.519 1.00 88.81 176 GLN A N 1
ATOM 1370 C CA . GLN A 1 176 ? -4.596 -1.013 -27.234 1.00 88.81 176 GLN A CA 1
ATOM 1371 C C . GLN A 1 176 ? -5.511 -1.800 -26.283 1.00 88.81 176 GLN A C 1
ATOM 1373 O O . GLN A 1 176 ? -5.297 -1.796 -25.072 1.00 88.81 176 GLN A O 1
ATOM 1378 N N . GLU A 1 177 ? -6.490 -2.536 -26.817 1.00 91.12 177 GLU A N 1
ATOM 1379 C CA . GLU A 1 177 ? -7.430 -3.335 -26.018 1.00 91.12 177 GLU A CA 1
ATOM 1380 C C . GLU A 1 177 ? -6.742 -4.474 -25.251 1.00 91.12 177 GLU A C 1
ATOM 1382 O O . GLU A 1 177 ? -7.285 -4.973 -24.262 1.00 91.12 177 GLU A O 1
ATOM 1387 N N . PHE A 1 178 ? -5.527 -4.865 -25.659 1.00 94.62 178 PHE A N 1
ATOM 1388 C CA . PHE A 1 178 ? -4.711 -5.837 -24.935 1.00 94.62 178 PHE A CA 1
ATOM 1389 C C . PHE A 1 178 ? -4.500 -5.449 -23.470 1.00 94.62 178 PHE A C 1
ATOM 1391 O O . PHE A 1 178 ? -4.429 -6.329 -22.622 1.00 94.62 178 PHE A O 1
ATOM 1398 N N . PHE A 1 179 ? -4.414 -4.163 -23.144 1.00 94.25 179 PHE A N 1
ATOM 1399 C CA . PHE A 1 179 ? -4.139 -3.743 -21.774 1.00 94.25 179 PHE A CA 1
ATO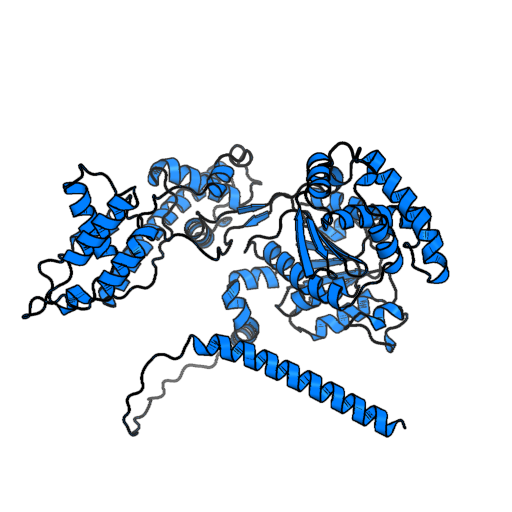M 1400 C C . PHE A 1 179 ? -5.381 -3.779 -20.868 1.00 94.25 179 PHE A C 1
ATOM 1402 O O . PHE A 1 179 ? -5.246 -3.873 -19.651 1.00 94.25 179 PHE A O 1
ATOM 1409 N N . ASN A 1 180 ? -6.588 -3.841 -21.444 1.00 93.75 180 ASN A N 1
ATOM 1410 C CA . ASN A 1 180 ? -7.857 -3.773 -20.704 1.00 93.75 180 ASN A CA 1
ATOM 1411 C C . ASN A 1 180 ? -8.219 -5.053 -19.930 1.00 93.75 180 ASN A C 1
ATOM 1413 O O . ASN A 1 180 ? -9.204 -5.101 -19.200 1.00 93.75 180 ASN A O 1
ATOM 1417 N N . ARG A 1 181 ? -7.440 -6.121 -20.111 1.00 94.88 181 ARG A N 1
ATOM 1418 C CA . ARG A 1 181 ? -7.644 -7.447 -19.495 1.00 94.88 181 ARG A CA 1
ATOM 1419 C C . ARG A 1 181 ? -6.877 -7.640 -18.184 1.00 94.88 181 ARG A C 1
ATOM 1421 O O . ARG A 1 181 ? -7.004 -8.705 -17.579 1.00 94.88 181 ARG A O 1
ATOM 1428 N N . PHE A 1 182 ? -6.086 -6.654 -17.765 1.00 97.25 182 PHE A N 1
ATOM 1429 C CA . PHE A 1 182 ? -5.267 -6.723 -16.557 1.00 97.25 182 PHE A CA 1
ATOM 1430 C C . PHE A 1 182 ? -5.862 -5.882 -15.431 1.00 97.25 182 PHE A C 1
ATOM 1432 O O . PHE A 1 182 ? -6.467 -4.840 -15.670 1.00 97.25 182 PHE A O 1
ATOM 1439 N N . ASN A 1 183 ? -5.661 -6.330 -14.194 1.00 96.50 183 ASN A N 1
ATOM 1440 C CA . ASN A 1 183 ? -6.047 -5.582 -13.001 1.00 96.50 183 ASN A CA 1
ATOM 1441 C C . ASN A 1 183 ? -5.049 -4.470 -12.675 1.00 96.50 183 ASN A C 1
ATOM 1443 O O . ASN A 1 183 ? -5.431 -3.483 -12.060 1.00 96.50 183 ASN A O 1
ATOM 1447 N N . LEU A 1 184 ? -3.778 -4.649 -13.042 1.00 97.44 184 LEU A N 1
ATOM 1448 C CA . LEU A 1 184 ? -2.709 -3.680 -12.827 1.00 97.44 184 LEU A CA 1
ATOM 1449 C C . LEU A 1 184 ? -1.582 -3.924 -13.833 1.00 97.44 184 LEU A C 1
ATOM 1451 O O . LEU A 1 184 ? -1.279 -5.069 -14.190 1.00 97.44 184 LEU A O 1
ATOM 1455 N N . ILE A 1 185 ? -0.950 -2.838 -14.274 1.00 98.19 185 ILE A N 1
ATOM 1456 C CA . ILE A 1 185 ? 0.182 -2.875 -15.204 1.00 98.19 185 ILE A CA 1
ATOM 1457 C C . ILE A 1 185 ? 1.429 -2.321 -14.529 1.00 98.19 185 ILE A C 1
ATOM 1459 O O . ILE A 1 185 ? 1.392 -1.260 -13.912 1.00 98.19 185 ILE A O 1
ATOM 1463 N N . ILE A 1 186 ? 2.541 -3.036 -14.666 1.00 98.50 186 ILE A N 1
ATOM 1464 C CA . ILE A 1 186 ? 3.844 -2.672 -14.120 1.00 98.50 186 ILE A CA 1
ATOM 1465 C C . ILE A 1 186 ? 4.768 -2.339 -15.286 1.00 98.50 186 ILE A C 1
ATOM 1467 O O . ILE A 1 186 ? 5.127 -3.219 -16.066 1.00 98.50 186 ILE A O 1
ATOM 1471 N N . ALA A 1 187 ? 5.161 -1.075 -15.414 1.00 97.94 187 ALA A N 1
ATOM 1472 C CA . ALA A 1 187 ? 6.047 -0.614 -16.473 1.00 97.94 187 ALA A CA 1
ATOM 1473 C C . ALA A 1 187 ? 7.472 -0.433 -15.963 1.00 97.94 187 ALA A C 1
ATOM 1475 O O . ALA A 1 187 ? 7.723 0.476 -15.175 1.00 97.94 187 ALA A O 1
ATOM 1476 N N . THR A 1 188 ? 8.413 -1.265 -16.424 1.00 97.00 188 THR A N 1
ATOM 1477 C CA . THR A 1 188 ? 9.820 -1.161 -16.012 1.00 97.00 188 THR A CA 1
ATOM 1478 C C . THR A 1 188 ? 10.708 -0.615 -17.121 1.00 97.00 188 THR A C 1
ATOM 1480 O O . THR A 1 188 ? 10.615 -1.034 -18.277 1.00 97.00 188 THR A O 1
ATOM 1483 N N . ASN A 1 189 ? 11.561 0.353 -16.773 1.00 92.31 189 ASN A N 1
ATOM 1484 C CA . ASN A 1 189 ? 12.536 0.982 -17.675 1.00 92.31 189 ASN A CA 1
ATOM 1485 C C . ASN A 1 189 ? 11.944 1.432 -19.033 1.00 92.31 189 ASN A C 1
ATOM 1487 O O . ASN A 1 189 ? 12.623 1.379 -20.058 1.00 92.31 189 ASN A O 1
ATOM 1491 N N . LEU A 1 190 ? 10.681 1.872 -19.041 1.00 93.44 190 LEU A N 1
ATOM 1492 C CA . LEU A 1 190 ? 9.995 2.380 -20.229 1.00 93.44 190 LEU A CA 1
ATOM 1493 C C . LEU A 1 190 ? 10.313 3.870 -20.432 1.00 93.44 190 LEU A C 1
ATOM 1495 O O . LEU A 1 190 ? 10.341 4.636 -19.470 1.00 93.44 190 LEU A O 1
ATOM 1499 N N . GLN A 1 191 ? 10.559 4.278 -21.676 1.00 91.38 191 GLN A N 1
ATOM 1500 C CA . GLN A 1 191 ? 10.897 5.660 -22.026 1.00 91.38 191 GLN A CA 1
ATOM 1501 C C . GLN A 1 191 ? 9.685 6.599 -21.910 1.00 91.38 191 GLN A C 1
ATOM 1503 O O . GLN A 1 191 ? 8.539 6.172 -22.043 1.00 91.38 191 GLN A O 1
ATOM 1508 N N . GLU A 1 192 ? 9.949 7.899 -21.740 1.00 91.19 192 GLU A N 1
ATOM 1509 C CA . GLU A 1 192 ? 8.943 8.952 -21.516 1.00 91.19 192 GLU A CA 1
ATOM 1510 C C . GLU A 1 192 ? 7.792 8.932 -22.540 1.00 91.19 192 GLU A C 1
ATOM 1512 O O . GLU A 1 192 ? 6.623 8.894 -22.154 1.00 91.19 192 GLU A O 1
ATOM 1517 N N . LYS A 1 193 ? 8.089 8.895 -23.844 1.00 90.69 193 LYS A N 1
ATOM 1518 C CA . LYS A 1 193 ? 7.058 8.942 -24.895 1.00 90.69 193 LYS A CA 1
ATOM 1519 C C . LYS A 1 193 ? 6.056 7.770 -24.853 1.00 90.69 193 LYS A C 1
ATOM 1521 O O . LYS A 1 193 ? 4.856 8.045 -24.771 1.00 90.69 193 LYS A O 1
ATOM 1526 N N . PRO A 1 194 ? 6.474 6.489 -24.924 1.00 93.38 194 PRO A N 1
ATOM 1527 C CA . PRO A 1 194 ? 5.526 5.377 -24.834 1.00 93.38 194 PRO A CA 1
ATOM 1528 C C . PRO A 1 194 ? 4.876 5.257 -23.453 1.00 93.38 194 PRO A C 1
ATOM 1530 O O . PRO A 1 194 ? 3.726 4.835 -23.356 1.00 93.38 194 PRO A O 1
ATOM 1533 N N . LEU A 1 195 ? 5.563 5.684 -22.391 1.00 94.81 195 LEU A N 1
ATOM 1534 C CA . LEU A 1 195 ? 5.010 5.712 -21.041 1.00 94.81 195 LEU A CA 1
ATOM 1535 C C . LEU A 1 195 ? 3.811 6.663 -20.921 1.00 94.81 195 LEU A C 1
ATOM 1537 O O . LEU A 1 195 ? 2.791 6.284 -20.348 1.00 94.81 195 LEU A O 1
ATOM 1541 N N . LEU A 1 196 ? 3.899 7.868 -21.493 1.00 94.19 196 LEU A N 1
ATOM 1542 C CA . LEU A 1 196 ? 2.786 8.822 -21.510 1.00 94.19 196 LEU A CA 1
ATOM 1543 C C . LEU A 1 196 ? 1.596 8.298 -22.325 1.00 94.19 196 LEU A C 1
ATOM 1545 O O . LEU A 1 196 ? 0.453 8.445 -21.897 1.00 94.19 196 LEU A O 1
ATOM 1549 N N . GLN A 1 197 ? 1.856 7.643 -23.462 1.00 93.50 197 GLN A N 1
ATOM 1550 C CA . GLN A 1 197 ? 0.806 7.014 -24.274 1.00 93.50 197 GLN A CA 1
ATOM 1551 C C . GLN A 1 197 ? 0.088 5.897 -23.509 1.00 93.50 197 GLN A C 1
ATOM 1553 O O . GLN A 1 197 ? -1.143 5.851 -23.502 1.00 93.50 197 GLN A O 1
ATOM 1558 N N . LEU A 1 198 ? 0.851 5.031 -22.833 1.00 95.06 198 LEU A N 1
ATOM 1559 C CA . LEU A 1 198 ? 0.305 3.979 -21.982 1.00 95.06 198 LEU A CA 1
ATOM 1560 C C . LEU A 1 198 ? -0.521 4.574 -20.836 1.00 95.06 198 LEU A C 1
ATOM 1562 O O . LEU A 1 198 ? -1.655 4.161 -20.629 1.00 95.06 198 LEU A O 1
ATOM 1566 N N . ALA A 1 199 ? 0.005 5.574 -20.125 1.00 94.88 199 ALA A N 1
ATOM 1567 C CA . ALA A 1 199 ? -0.696 6.195 -19.004 1.00 94.88 199 ALA A CA 1
ATOM 1568 C C . ALA A 1 199 ? -2.052 6.788 -19.421 1.00 94.88 199 ALA A C 1
ATOM 1570 O O . ALA A 1 199 ? -3.048 6.544 -18.746 1.00 94.88 199 ALA A O 1
ATOM 1571 N N . SER A 1 200 ? -2.120 7.499 -20.554 1.00 92.94 200 SER A N 1
ATOM 1572 C CA . SER A 1 200 ? -3.386 8.049 -21.065 1.00 92.94 200 SER A CA 1
ATOM 1573 C C . SER A 1 200 ? -4.406 6.972 -21.447 1.00 92.94 200 SER A C 1
ATOM 1575 O O . SER A 1 200 ? -5.602 7.163 -21.235 1.00 92.94 200 SER A O 1
ATOM 1577 N N . LEU A 1 201 ? -3.953 5.839 -21.992 1.00 93.19 201 LEU A N 1
ATOM 1578 C CA . LEU A 1 201 ? -4.828 4.717 -22.337 1.00 93.19 201 LEU A CA 1
ATOM 1579 C C . LEU A 1 201 ? -5.435 4.063 -21.086 1.00 93.19 201 LEU A C 1
ATOM 1581 O O . LEU A 1 201 ? -6.637 3.796 -21.038 1.00 93.19 201 LEU A O 1
ATOM 1585 N N . LEU A 1 202 ? -4.599 3.807 -20.078 1.00 93.69 202 LEU A N 1
ATOM 1586 C CA . LEU A 1 202 ? -5.016 3.133 -18.847 1.00 93.69 202 LEU A CA 1
ATOM 1587 C C . LEU A 1 202 ? -5.902 4.012 -17.978 1.00 93.69 202 LEU A C 1
ATOM 1589 O O . LEU A 1 202 ? -6.818 3.505 -17.338 1.00 93.69 202 LEU A O 1
ATOM 1593 N N . GLU A 1 203 ? -5.686 5.324 -18.017 1.00 89.44 203 GLU A N 1
ATOM 1594 C CA . GLU A 1 203 ? -6.551 6.280 -17.340 1.00 89.44 203 GLU A CA 1
ATOM 1595 C C . GLU A 1 203 ? -7.994 6.203 -17.857 1.00 89.44 203 GLU A C 1
ATOM 1597 O O . GLU A 1 203 ? -8.928 6.142 -17.060 1.00 89.44 203 GLU A O 1
ATOM 1602 N N . ALA A 1 204 ? -8.181 6.120 -19.180 1.00 87.94 204 ALA A N 1
ATOM 1603 C CA . ALA A 1 204 ? -9.507 6.007 -19.788 1.00 87.94 204 ALA A CA 1
ATOM 1604 C C . ALA A 1 204 ? -10.242 4.710 -19.401 1.00 87.94 204 ALA A C 1
ATOM 1606 O O . ALA A 1 204 ? -11.469 4.661 -19.458 1.00 87.94 204 ALA A O 1
ATOM 1607 N N . SER A 1 205 ? -9.493 3.676 -19.009 1.00 89.44 205 SER A N 1
ATOM 1608 C CA . SER A 1 205 ? -10.022 2.367 -18.607 1.00 89.44 205 SER A CA 1
ATOM 1609 C C . SER A 1 205 ? -9.997 2.145 -17.086 1.00 89.44 205 SER A C 1
ATOM 1611 O O . SER A 1 205 ? -10.319 1.051 -16.635 1.00 89.44 205 SER A O 1
ATOM 1613 N N . GLU A 1 206 ? -9.610 3.159 -16.299 1.00 90.88 206 GLU A N 1
ATOM 1614 C CA . GLU A 1 206 ? -9.411 3.093 -14.840 1.00 90.88 206 GLU A CA 1
ATOM 1615 C C . GLU A 1 206 ? -8.467 1.970 -14.363 1.00 90.88 206 GLU A C 1
ATOM 1617 O O . GLU A 1 206 ? -8.641 1.413 -13.276 1.00 90.88 206 GLU A O 1
ATOM 1622 N N . ILE A 1 207 ? -7.443 1.636 -15.153 1.00 94.94 207 ILE A N 1
ATOM 1623 C CA . ILE A 1 207 ? -6.479 0.583 -14.807 1.00 94.94 207 ILE A CA 1
ATOM 1624 C C . ILE A 1 207 ? -5.272 1.195 -14.083 1.00 94.94 207 ILE A C 1
ATOM 1626 O O . ILE A 1 207 ? -4.615 2.081 -14.635 1.00 94.94 207 ILE A O 1
ATOM 1630 N N . PRO A 1 208 ? -4.929 0.720 -12.871 1.00 96.44 208 PRO A N 1
ATOM 1631 C CA . PRO A 1 208 ? -3.728 1.143 -12.164 1.00 96.44 208 PRO A CA 1
ATOM 1632 C C . PRO A 1 208 ? -2.445 0.857 -12.953 1.00 96.44 208 PRO A C 1
ATOM 1634 O O . PRO A 1 208 ? -2.233 -0.250 -13.461 1.00 96.44 208 PRO A O 1
ATOM 1637 N N . LEU A 1 209 ? -1.551 1.844 -12.981 1.00 97.50 209 LEU A N 1
ATOM 1638 C CA . LEU A 1 209 ? -0.224 1.745 -13.581 1.00 97.50 209 LEU A CA 1
ATOM 1639 C C . LEU A 1 209 ? 0.845 2.007 -12.520 1.00 97.50 209 LEU A C 1
ATOM 1641 O O . LEU A 1 209 ? 0.888 3.078 -11.915 1.00 97.50 209 LEU A O 1
ATOM 1645 N N . LEU A 1 210 ? 1.744 1.045 -12.331 1.00 97.94 210 LEU A N 1
ATOM 1646 C CA . LEU A 1 210 ? 2.929 1.186 -11.496 1.00 97.94 210 LEU A CA 1
ATOM 1647 C C . LEU A 1 210 ? 4.168 1.292 -12.381 1.00 97.94 210 LEU A C 1
ATOM 1649 O O . LEU A 1 210 ? 4.570 0.342 -13.047 1.00 97.94 210 LEU A O 1
ATOM 1653 N N . ILE A 1 211 ? 4.788 2.459 -12.386 1.00 97.75 211 ILE A N 1
ATOM 1654 C CA . ILE A 1 211 ? 5.978 2.746 -13.179 1.00 97.75 211 ILE A CA 1
ATOM 1655 C C . ILE A 1 211 ? 7.185 2.528 -12.281 1.00 97.75 211 ILE A C 1
ATOM 1657 O O . ILE A 1 211 ? 7.202 2.999 -11.145 1.00 97.75 211 ILE A O 1
ATOM 1661 N N . CYS A 1 212 ? 8.200 1.840 -12.785 1.00 96.62 212 CYS A N 1
ATOM 1662 C CA . CYS A 1 212 ? 9.436 1.599 -12.068 1.00 96.62 212 CYS A CA 1
ATOM 1663 C C . CYS A 1 212 ? 10.650 1.804 -12.965 1.00 96.62 212 CYS A C 1
ATOM 1665 O O . CYS A 1 212 ? 10.663 1.444 -14.145 1.00 96.62 212 CYS A O 1
ATOM 1667 N N . ARG A 1 213 ? 11.712 2.350 -12.381 1.00 95.62 213 ARG A N 1
ATOM 1668 C CA . ARG A 1 213 ? 13.006 2.443 -13.036 1.00 95.62 213 ARG A CA 1
ATOM 1669 C C . ARG A 1 213 ? 14.131 2.244 -12.040 1.00 95.62 213 ARG A C 1
ATOM 1671 O O . ARG A 1 213 ? 14.116 2.827 -10.958 1.00 95.62 213 ARG A O 1
ATOM 1678 N N . SER A 1 214 ? 15.131 1.469 -12.435 1.00 95.94 214 SER A N 1
ATOM 1679 C CA . SER A 1 214 ? 16.411 1.403 -11.735 1.00 95.94 214 SER A CA 1
ATOM 1680 C C . SER A 1 214 ? 17.489 2.017 -12.623 1.00 95.94 214 SER A C 1
ATOM 1682 O O . SER A 1 214 ? 17.610 1.667 -13.797 1.00 95.94 214 SER A O 1
ATOM 1684 N N . TYR A 1 215 ? 18.229 2.981 -12.076 1.00 96.31 215 TYR A N 1
ATOM 1685 C CA . TYR A 1 215 ? 19.267 3.722 -12.787 1.00 96.31 215 TYR A CA 1
ATOM 1686 C C . TYR A 1 215 ? 20.467 3.947 -11.857 1.00 96.31 215 TYR A C 1
ATOM 1688 O O . TYR A 1 215 ? 20.455 4.818 -10.985 1.00 96.31 215 TYR A O 1
ATOM 1696 N N . GLY A 1 216 ? 21.511 3.138 -12.017 1.00 95.62 216 GLY A N 1
ATOM 1697 C CA . GLY A 1 216 ? 22.666 3.104 -11.125 1.00 95.62 216 GLY A CA 1
ATOM 1698 C C . GLY A 1 216 ? 22.264 2.742 -9.698 1.00 95.62 216 GLY A C 1
ATOM 1699 O O . GLY A 1 216 ? 21.703 1.675 -9.456 1.00 95.62 216 GLY A O 1
ATOM 1700 N N . PHE A 1 217 ? 22.541 3.641 -8.751 1.00 96.44 217 PHE A N 1
ATOM 1701 C CA . PHE A 1 217 ? 22.116 3.496 -7.353 1.00 96.44 217 PHE A CA 1
ATOM 1702 C C . PHE A 1 217 ? 20.713 4.045 -7.069 1.00 96.44 217 PHE A C 1
ATOM 1704 O O . PHE A 1 217 ? 20.291 4.041 -5.915 1.00 96.44 217 PHE A O 1
ATOM 1711 N N . ILE A 1 218 ? 19.992 4.526 -8.082 1.00 97.31 218 ILE A N 1
ATOM 1712 C CA . ILE A 1 218 ? 18.690 5.167 -7.906 1.00 97.31 218 ILE A CA 1
ATOM 1713 C C . ILE A 1 218 ? 17.570 4.198 -8.266 1.00 97.31 218 ILE A C 1
ATOM 1715 O O . ILE A 1 218 ? 17.594 3.556 -9.318 1.00 97.31 218 ILE A O 1
ATOM 1719 N N . GLY A 1 219 ? 16.575 4.121 -7.389 1.00 97.38 219 GLY A N 1
ATOM 1720 C CA . GLY A 1 219 ? 15.280 3.521 -7.668 1.00 97.38 219 GLY A CA 1
ATOM 1721 C C . GLY A 1 219 ? 14.221 4.609 -7.806 1.00 97.38 219 GLY A C 1
ATOM 1722 O O . GLY A 1 219 ? 14.141 5.511 -6.980 1.00 97.38 219 GLY A O 1
ATOM 1723 N N . TYR A 1 220 ? 13.407 4.531 -8.847 1.00 97.50 220 TYR A N 1
ATOM 1724 C CA . TYR A 1 220 ? 12.270 5.414 -9.072 1.00 97.50 220 TYR A CA 1
ATOM 1725 C C . TYR A 1 220 ? 11.008 4.573 -9.189 1.00 97.50 220 TYR A C 1
ATOM 1727 O O . TYR A 1 220 ? 11.006 3.533 -9.857 1.00 97.50 220 TYR A O 1
ATOM 1735 N N . ALA A 1 221 ? 9.943 5.027 -8.542 1.00 97.69 221 ALA A N 1
ATOM 1736 C CA . ALA A 1 221 ? 8.626 4.444 -8.662 1.00 97.69 221 ALA A CA 1
ATOM 1737 C C . ALA A 1 221 ? 7.549 5.523 -8.732 1.00 97.69 221 ALA A C 1
ATOM 1739 O O . ALA A 1 221 ? 7.620 6.534 -8.036 1.00 97.69 221 ALA A O 1
ATOM 1740 N N . ARG A 1 222 ? 6.524 5.287 -9.546 1.00 97.00 222 ARG A N 1
ATOM 1741 C CA . ARG A 1 222 ? 5.389 6.196 -9.705 1.00 97.00 222 ARG A CA 1
ATOM 1742 C C . ARG A 1 222 ? 4.099 5.397 -9.817 1.00 97.00 222 ARG A C 1
ATOM 1744 O O . ARG A 1 222 ? 3.953 4.590 -10.731 1.00 97.00 222 ARG A O 1
ATOM 1751 N N . LEU A 1 223 ? 3.173 5.630 -8.889 1.00 96.62 223 LEU A N 1
ATOM 1752 C CA . LEU A 1 223 ? 1.862 4.984 -8.850 1.00 96.62 223 LEU A CA 1
ATOM 1753 C C . LEU A 1 223 ? 0.789 5.874 -9.480 1.00 96.62 223 LEU A C 1
ATOM 1755 O O . LEU A 1 223 ? 0.394 6.883 -8.904 1.00 96.62 223 LEU A O 1
ATOM 1759 N N . VAL A 1 224 ? 0.271 5.493 -10.639 1.00 95.12 224 VAL A N 1
ATOM 1760 C CA . VAL A 1 224 ? -0.824 6.197 -11.308 1.00 95.12 224 VAL A CA 1
ATOM 1761 C C . VAL A 1 224 ? -2.120 5.430 -11.065 1.00 95.12 224 VAL A C 1
ATOM 1763 O O . VAL A 1 224 ? -2.327 4.341 -11.599 1.00 95.12 224 VAL A O 1
ATOM 1766 N N . VAL A 1 225 ? -2.990 6.007 -10.240 1.00 92.69 225 VAL A N 1
ATOM 1767 C CA . VAL A 1 225 ? -4.329 5.493 -9.953 1.00 92.69 225 VAL A CA 1
ATOM 1768 C C . VAL A 1 225 ? -5.300 6.656 -9.774 1.00 92.69 225 VAL A C 1
ATOM 1770 O O . VAL A 1 225 ? -4.956 7.646 -9.129 1.00 92.69 225 VAL A O 1
ATOM 1773 N N . SER A 1 226 ? -6.489 6.548 -10.367 1.00 85.19 226 SER A N 1
ATOM 1774 C CA . SER A 1 226 ? -7.544 7.556 -10.248 1.00 85.19 226 SER A CA 1
ATOM 1775 C C . SER A 1 226 ? -8.175 7.499 -8.860 1.00 85.19 226 SER A C 1
ATOM 1777 O O . SER A 1 226 ? -7.880 8.342 -8.030 1.00 85.19 226 SER A O 1
ATOM 1779 N N . ASP A 1 227 ? -8.959 6.462 -8.572 1.00 86.94 227 ASP A N 1
ATOM 1780 C CA . ASP A 1 227 ? -9.638 6.303 -7.284 1.00 86.94 227 ASP A CA 1
ATOM 1781 C C . ASP A 1 227 ? -9.310 4.939 -6.682 1.00 86.94 227 ASP A C 1
ATOM 1783 O O . ASP A 1 227 ? -9.978 3.937 -6.968 1.00 86.94 227 ASP A O 1
ATOM 1787 N N . HIS A 1 228 ? -8.281 4.897 -5.833 1.00 93.06 228 HIS A N 1
ATOM 1788 C CA . HIS A 1 228 ? -7.968 3.704 -5.056 1.00 93.06 228 HIS A CA 1
ATOM 1789 C C . HIS A 1 228 ? -8.596 3.790 -3.668 1.00 93.06 228 HIS A C 1
ATOM 1791 O O . HIS A 1 228 ? -8.162 4.558 -2.807 1.00 93.06 228 HIS A O 1
ATOM 1797 N N . THR A 1 229 ? -9.636 2.992 -3.448 1.00 93.44 229 THR A N 1
ATOM 1798 C CA . THR A 1 229 ? -10.370 2.951 -2.184 1.00 93.44 229 THR A CA 1
ATOM 1799 C C . THR A 1 229 ? -9.838 1.838 -1.287 1.00 93.44 229 THR A C 1
ATOM 1801 O O . THR A 1 229 ? -9.841 0.676 -1.690 1.00 93.44 229 THR A O 1
ATOM 1804 N N . VAL A 1 230 ? -9.453 2.178 -0.057 1.00 94.81 230 VAL A N 1
ATOM 1805 C CA . VAL A 1 230 ? -8.915 1.243 0.939 1.00 94.81 230 VAL A CA 1
ATOM 1806 C C . VAL A 1 230 ? -9.870 1.170 2.126 1.00 94.81 230 VAL A C 1
ATOM 1808 O O . VAL A 1 230 ? -10.131 2.174 2.802 1.00 94.81 230 VAL A O 1
ATOM 1811 N N . ILE A 1 231 ? -10.375 -0.034 2.396 1.00 92.44 231 ILE A N 1
ATOM 1812 C CA . ILE A 1 231 ? -11.239 -0.308 3.553 1.00 92.44 231 ILE A CA 1
ATOM 1813 C C . ILE A 1 231 ? -10.370 -0.732 4.738 1.00 92.44 231 ILE A C 1
ATOM 1815 O O . ILE A 1 231 ? -10.429 -0.123 5.804 1.00 92.44 231 ILE A O 1
ATOM 1819 N N . GLU A 1 232 ? -9.520 -1.738 4.548 1.00 93.25 232 GLU A N 1
ATOM 1820 C CA . GLU A 1 232 ? -8.641 -2.272 5.588 1.00 93.25 232 GLU A CA 1
ATOM 1821 C C . GLU A 1 232 ? -7.252 -1.654 5.495 1.00 93.25 232 GLU A C 1
ATOM 1823 O O . GLU A 1 232 ? -6.326 -2.221 4.929 1.00 93.25 232 GLU A O 1
ATOM 1828 N N . SER A 1 233 ? -7.084 -0.460 6.058 1.00 92.19 233 SER A N 1
ATOM 1829 C CA . SER A 1 233 ? -5.793 0.239 6.014 1.00 92.19 233 SER A CA 1
ATOM 1830 C C . SER A 1 233 ? -4.755 -0.272 7.020 1.00 92.19 233 SER A C 1
ATOM 1832 O O . SER A 1 233 ? -3.613 0.172 6.949 1.00 92.19 233 SER A O 1
ATOM 1834 N N . HIS A 1 234 ? -5.132 -1.188 7.925 1.00 91.38 234 HIS A N 1
ATOM 1835 C CA . HIS A 1 234 ? -4.267 -1.802 8.945 1.00 91.38 234 HIS A CA 1
ATOM 1836 C C . HIS A 1 234 ? -3.362 -0.794 9.689 1.00 91.38 234 HIS A C 1
ATOM 1838 O O . HIS A 1 234 ? -2.140 -0.853 9.573 1.00 91.38 234 HIS A O 1
ATOM 1844 N N . PRO A 1 235 ? -3.933 0.155 10.456 1.00 90.62 235 PRO A N 1
ATOM 1845 C CA . PRO A 1 235 ? -3.130 1.130 11.190 1.00 90.62 235 PRO A CA 1
ATOM 1846 C C . PRO A 1 235 ? -2.312 0.460 12.305 1.00 90.62 235 PRO A C 1
ATOM 1848 O O . PRO A 1 235 ? -2.883 -0.224 13.153 1.00 90.62 235 PRO A O 1
ATOM 1851 N N . ASP A 1 236 ? -1.006 0.744 12.367 1.00 84.69 236 ASP A N 1
ATOM 1852 C CA . ASP A 1 236 ? -0.099 0.188 13.389 1.00 84.69 236 ASP A CA 1
ATOM 1853 C C . ASP A 1 236 ? -0.546 0.510 14.818 1.00 84.69 236 ASP A C 1
ATOM 1855 O O . ASP A 1 236 ? -0.505 -0.328 15.715 1.00 84.69 236 ASP A O 1
ATOM 1859 N N . ASN A 1 237 ? -0.981 1.753 15.035 1.00 83.69 237 ASN A N 1
ATOM 1860 C CA . ASN A 1 237 ? -1.449 2.235 16.324 1.00 83.69 237 ASN A CA 1
ATOM 1861 C C . ASN A 1 237 ? -2.771 2.969 16.135 1.00 83.69 237 ASN A C 1
ATOM 1863 O O . ASN A 1 237 ? -2.853 3.959 15.405 1.00 83.69 237 ASN A O 1
ATOM 1867 N N . SER A 1 238 ? -3.811 2.515 16.828 1.00 83.31 238 SER A N 1
ATOM 1868 C CA . SER A 1 238 ? -5.100 3.195 16.837 1.00 83.31 238 SER A CA 1
ATOM 1869 C C . SER A 1 238 ? -5.677 3.286 18.242 1.00 83.31 238 SER A C 1
ATOM 1871 O O . SER A 1 238 ? -5.496 2.407 19.085 1.00 83.31 238 SER A O 1
ATOM 1873 N N . HIS A 1 239 ? -6.390 4.382 18.505 1.00 85.81 239 HIS A N 1
ATOM 1874 C CA . HIS A 1 239 ? -7.171 4.499 19.727 1.00 85.81 239 HIS A CA 1
ATOM 1875 C C . HIS A 1 239 ? -8.330 3.504 19.697 1.00 85.81 239 HIS A C 1
ATOM 1877 O O . HIS A 1 239 ? -9.021 3.373 18.679 1.00 85.81 239 HIS A O 1
ATOM 1883 N N . GLN A 1 240 ? -8.543 2.830 20.824 1.00 89.31 240 GLN A N 1
ATOM 1884 C CA . GLN A 1 240 ? -9.638 1.885 21.011 1.00 89.31 240 GLN A CA 1
ATOM 1885 C C . GLN A 1 240 ? -10.980 2.625 21.073 1.00 89.31 240 GLN A C 1
ATOM 1887 O O . GLN A 1 240 ? -11.080 3.690 21.684 1.00 89.31 240 GLN A O 1
ATOM 1892 N N . ASP A 1 241 ? -12.017 2.059 20.454 1.00 92.50 241 ASP A N 1
ATOM 1893 C CA . ASP A 1 241 ? -13.362 2.648 20.431 1.00 92.50 241 ASP A CA 1
ATOM 1894 C C . ASP A 1 241 ? -14.173 2.215 21.664 1.00 92.50 241 ASP A C 1
ATOM 1896 O O . ASP A 1 241 ? -15.101 1.412 21.584 1.00 92.50 241 ASP A O 1
ATOM 1900 N N . LEU A 1 242 ? -13.769 2.709 22.840 1.00 93.81 242 LEU A N 1
ATOM 1901 C CA . LEU A 1 242 ? -14.345 2.284 24.124 1.00 93.81 242 LEU A CA 1
ATOM 1902 C C . LEU A 1 242 ? -15.664 2.984 24.472 1.00 93.81 242 LEU A C 1
ATOM 1904 O O . LEU A 1 242 ? -16.381 2.509 25.347 1.00 93.81 242 LEU A O 1
ATOM 1908 N N . ARG A 1 243 ? -15.987 4.114 23.829 1.00 94.06 243 ARG A N 1
ATOM 1909 C CA . ARG A 1 243 ? -17.211 4.905 24.072 1.00 94.06 243 ARG A CA 1
ATOM 1910 C C . ARG A 1 243 ? -17.456 5.318 25.531 1.00 94.06 243 ARG A C 1
ATOM 1912 O O . ARG A 1 243 ? -18.594 5.570 25.909 1.00 94.06 243 ARG A O 1
ATOM 1919 N N . LEU A 1 244 ? -16.418 5.456 26.361 1.00 92.56 244 LEU A N 1
ATOM 1920 C CA . LEU A 1 244 ? -16.583 5.896 27.759 1.00 92.56 244 LEU A CA 1
ATOM 1921 C C . LEU A 1 244 ? -17.055 7.355 27.886 1.00 92.56 244 LEU A C 1
ATOM 1923 O O . LEU A 1 244 ? -17.680 7.724 28.880 1.00 92.56 244 LEU A O 1
ATOM 1927 N N . ASP A 1 245 ? -16.779 8.193 26.885 1.00 91.00 245 ASP A N 1
ATOM 1928 C CA . ASP A 1 245 ? -17.283 9.567 26.819 1.00 91.00 245 ASP A CA 1
ATOM 1929 C C . ASP A 1 245 ? -18.783 9.629 26.485 1.00 91.00 245 ASP A C 1
ATOM 1931 O O . ASP A 1 245 ? -19.473 10.536 26.952 1.00 91.00 245 ASP A O 1
ATOM 1935 N N . ARG A 1 246 ? -19.283 8.655 25.714 1.00 91.12 246 ARG A N 1
ATOM 1936 C CA . ARG A 1 246 ? -20.676 8.540 25.257 1.00 91.12 246 ARG A CA 1
ATOM 1937 C C . ARG A 1 246 ? -21.170 7.082 25.322 1.00 91.12 246 ARG A C 1
ATOM 1939 O O . ARG A 1 246 ? -21.343 6.443 24.283 1.00 91.12 246 ARG A O 1
ATOM 1946 N N . PRO A 1 247 ? -21.368 6.527 26.529 1.00 93.75 247 PRO A N 1
ATOM 1947 C CA . PRO A 1 247 ? -21.672 5.111 26.684 1.00 93.75 247 PRO A CA 1
ATOM 1948 C C . PRO A 1 247 ? -23.033 4.777 26.064 1.00 93.75 247 PRO A C 1
ATOM 1950 O O . PRO A 1 247 ? -24.016 5.488 26.271 1.00 93.75 247 PRO A O 1
ATOM 1953 N N . PHE A 1 248 ? -23.084 3.693 25.292 1.00 94.75 248 PHE A N 1
ATOM 1954 C CA . PHE A 1 248 ? -24.324 3.181 24.711 1.00 94.75 248 PHE A CA 1
ATOM 1955 C C . PHE A 1 248 ? -25.120 2.376 25.756 1.00 94.75 248 PHE A C 1
ATOM 1957 O O . PHE A 1 248 ? -24.527 1.898 26.727 1.00 94.75 248 PHE A O 1
ATOM 1964 N N . PRO A 1 249 ? -26.444 2.186 25.583 1.00 94.56 249 PRO A N 1
ATOM 1965 C CA . PRO A 1 249 ? -27.307 1.615 26.622 1.00 94.56 249 PRO A CA 1
ATOM 1966 C C . PRO A 1 249 ? -26.825 0.271 27.185 1.00 94.56 249 PRO A C 1
ATOM 1968 O O . PRO A 1 249 ? -26.792 0.101 28.399 1.00 94.56 249 PRO A O 1
ATOM 1971 N N . GLY A 1 250 ? -26.367 -0.644 26.322 1.00 94.38 250 GLY A N 1
ATOM 1972 C CA . GLY A 1 250 ? -25.853 -1.947 26.760 1.00 94.38 250 GLY A CA 1
ATOM 1973 C C . GLY A 1 250 ? -24.584 -1.857 27.617 1.00 94.38 250 GLY A C 1
ATOM 1974 O O . GLY A 1 250 ? -24.414 -2.640 28.548 1.00 94.38 250 GLY A O 1
ATOM 1975 N N . LEU A 1 251 ? -23.710 -0.877 27.352 1.00 95.25 251 LEU A N 1
ATOM 1976 C CA . LEU A 1 251 ? -22.515 -0.639 28.165 1.00 95.25 251 LEU A CA 1
ATOM 1977 C C . LEU A 1 251 ? -22.875 -0.070 29.538 1.00 95.25 251 LEU A C 1
ATOM 1979 O O . LEU A 1 251 ? -22.292 -0.479 30.539 1.00 95.25 251 LEU A O 1
ATOM 1983 N N . VAL A 1 252 ? -23.836 0.857 29.583 1.00 95.88 252 VAL A N 1
ATOM 1984 C CA . VAL A 1 252 ? -24.349 1.425 30.838 1.00 95.88 252 VAL A CA 1
ATOM 1985 C C . VAL A 1 252 ? -24.941 0.318 31.703 1.00 95.88 252 VAL A C 1
ATOM 1987 O O . VAL A 1 252 ? -24.521 0.159 32.842 1.00 95.88 252 VAL A O 1
ATOM 1990 N N . GLU A 1 253 ? -25.833 -0.500 31.142 1.00 95.81 253 GLU A N 1
ATOM 1991 C CA . GLU A 1 253 ? -26.492 -1.597 31.858 1.00 95.81 253 GLU A CA 1
ATOM 1992 C C . GLU A 1 253 ? -25.483 -2.615 32.412 1.00 95.81 253 GLU A C 1
ATOM 1994 O O . GLU A 1 253 ? -25.550 -2.978 33.589 1.00 95.81 253 GLU A O 1
ATOM 1999 N N . PHE A 1 254 ? -24.494 -3.014 31.602 1.00 95.00 254 PHE A N 1
ATOM 2000 C CA . PHE A 1 254 ? -23.437 -3.920 32.047 1.00 95.00 254 PHE A CA 1
ATOM 2001 C C . PHE A 1 254 ? -22.582 -3.310 33.157 1.00 95.00 254 PHE A C 1
ATOM 2003 O O . PHE A 1 254 ? -22.334 -3.959 34.169 1.00 95.00 254 PHE A O 1
ATOM 2010 N N . CYS A 1 255 ? -22.122 -2.068 32.997 1.00 94.06 255 CYS A N 1
ATOM 2011 C CA . CYS A 1 255 ? -21.319 -1.417 34.025 1.00 94.06 255 CYS A CA 1
ATOM 2012 C C . CYS A 1 255 ? -22.127 -1.194 35.309 1.00 94.06 255 CYS A C 1
ATOM 2014 O O . CYS A 1 255 ? -21.593 -1.356 36.406 1.00 94.06 255 CYS A O 1
ATOM 2016 N N . ASP A 1 256 ? -23.410 -0.855 35.208 1.00 92.94 256 ASP A N 1
ATOM 2017 C CA . ASP A 1 256 ? -24.281 -0.593 36.353 1.00 92.94 256 ASP A CA 1
ATOM 2018 C C . ASP A 1 256 ? -24.642 -1.847 37.139 1.00 92.94 256 ASP A C 1
ATOM 2020 O O . ASP A 1 256 ? -24.717 -1.779 38.368 1.00 92.94 256 ASP A O 1
ATOM 2024 N N . SER A 1 257 ? -24.695 -3.007 36.481 1.00 92.81 257 SER A N 1
ATOM 2025 C CA . SER A 1 257 ? -24.852 -4.297 37.158 1.00 92.81 257 SER A CA 1
ATOM 2026 C C . SER A 1 257 ? -23.662 -4.657 38.064 1.00 92.81 257 SER A C 1
ATOM 2028 O O . SER A 1 257 ? -23.787 -5.513 38.940 1.00 92.81 257 SER A O 1
ATOM 2030 N N . GLN A 1 258 ? -22.494 -4.039 37.859 1.00 89.62 258 GLN A N 1
ATOM 2031 C CA . GLN A 1 258 ? -21.277 -4.304 38.625 1.00 89.62 258 GLN A CA 1
ATOM 2032 C C . GLN A 1 258 ? -21.188 -3.354 39.826 1.00 89.62 258 GLN A C 1
ATOM 2034 O O . GLN A 1 258 ? -20.922 -2.162 39.669 1.00 89.62 258 GLN A O 1
ATOM 2039 N N . ASN A 1 259 ? -21.368 -3.872 41.041 1.00 88.94 259 ASN A N 1
ATOM 2040 C CA . ASN A 1 259 ? -21.220 -3.085 42.266 1.00 88.94 259 ASN A CA 1
ATOM 2041 C C . ASN A 1 259 ? -19.869 -3.345 42.950 1.00 88.94 259 ASN A C 1
ATOM 2043 O O . ASN A 1 259 ? -19.729 -4.336 43.659 1.00 88.94 259 ASN A O 1
ATOM 2047 N N . LEU A 1 260 ? -18.904 -2.438 42.762 1.00 87.38 260 LEU A N 1
ATOM 2048 C CA . LEU A 1 260 ? -17.544 -2.563 43.309 1.00 87.38 260 LEU A CA 1
ATOM 2049 C C . LEU A 1 260 ? -17.504 -2.645 44.846 1.00 87.38 260 LEU A C 1
ATOM 2051 O O . LEU A 1 260 ? -16.619 -3.291 45.392 1.00 87.38 260 LEU A O 1
ATOM 2055 N N . GLU A 1 261 ? -18.458 -2.028 45.547 1.00 85.00 261 GLU A N 1
ATOM 2056 C CA . GLU A 1 261 ? -18.444 -1.933 47.017 1.00 85.00 261 GLU A CA 1
ATOM 2057 C C . GLU A 1 261 ? -18.913 -3.230 47.696 1.00 85.00 261 GLU A C 1
ATOM 2059 O O . GLU A 1 261 ? -18.513 -3.521 48.821 1.00 85.00 261 GLU A O 1
ATOM 2064 N N . ASN A 1 262 ? -19.724 -4.033 46.999 1.00 86.25 262 ASN A N 1
ATOM 2065 C CA . ASN A 1 262 ? -20.307 -5.276 47.516 1.00 86.25 262 ASN A CA 1
ATOM 2066 C C . ASN A 1 262 ? -19.647 -6.546 46.945 1.00 86.25 262 ASN A C 1
ATOM 2068 O O . ASN A 1 262 ? -20.169 -7.645 47.139 1.00 86.25 262 ASN A O 1
ATOM 2072 N N . MET A 1 263 ? -18.535 -6.414 46.219 1.00 88.44 263 MET A N 1
ATOM 2073 C CA . MET A 1 263 ? -17.813 -7.548 45.636 1.00 88.44 263 MET A CA 1
ATOM 2074 C C . MET A 1 263 ? -16.921 -8.247 46.661 1.00 88.44 263 MET A C 1
ATOM 2076 O O . MET A 1 263 ? -16.354 -7.624 47.560 1.00 88.44 263 MET A O 1
ATOM 2080 N N . SER A 1 264 ? -16.737 -9.557 46.493 1.00 89.94 264 SER A N 1
ATOM 2081 C CA . SER A 1 264 ? -15.664 -10.257 47.197 1.00 89.94 264 SER A CA 1
ATOM 2082 C C . SER A 1 264 ? -14.293 -9.764 46.718 1.00 89.94 264 SER A C 1
ATOM 2084 O O . SER A 1 264 ? -14.141 -9.321 45.580 1.00 89.94 264 SER A O 1
ATOM 2086 N N . LYS A 1 265 ? -13.259 -9.908 47.556 1.00 87.19 265 LYS A N 1
ATOM 2087 C CA . LYS A 1 265 ? -11.874 -9.522 47.218 1.00 87.19 265 LYS A CA 1
ATOM 2088 C C . LYS A 1 265 ? -11.401 -10.094 45.873 1.00 87.19 265 LYS A C 1
ATOM 2090 O O . LYS A 1 265 ? -10.777 -9.392 45.090 1.00 87.19 265 LYS A O 1
ATOM 2095 N N . LYS A 1 266 ? -11.760 -11.349 45.577 1.00 87.94 266 LYS A N 1
ATOM 2096 C CA . LYS A 1 266 ? -11.423 -12.006 44.306 1.00 87.94 266 LYS A CA 1
ATOM 2097 C C . LYS A 1 266 ? -12.173 -11.397 43.115 1.00 87.94 266 LYS A C 1
ATOM 2099 O O . LYS A 1 266 ? -11.600 -11.226 42.047 1.00 87.94 266 LYS A O 1
ATOM 2104 N N . GLU A 1 267 ? -13.457 -11.090 43.267 1.00 89.12 267 GLU A N 1
ATOM 2105 C CA . GLU A 1 267 ? -14.237 -10.465 42.190 1.00 89.12 267 GLU A CA 1
ATOM 2106 C C . GLU A 1 267 ? -13.774 -9.032 41.923 1.00 89.12 267 GLU A C 1
ATOM 2108 O O . GLU A 1 267 ? -13.727 -8.608 40.767 1.00 89.12 267 GLU A O 1
ATOM 2113 N N . HIS A 1 268 ? -13.387 -8.310 42.974 1.00 92.56 268 HIS A N 1
ATOM 2114 C CA . HIS A 1 268 ? -12.849 -6.958 42.886 1.00 92.56 268 HIS A CA 1
ATOM 2115 C C . HIS A 1 268 ? -11.550 -6.926 42.059 1.00 92.56 268 HIS A C 1
ATOM 2117 O O . HIS A 1 268 ? -11.499 -6.218 41.048 1.00 92.56 268 HIS A O 1
ATOM 2123 N N . SER A 1 269 ? -10.582 -7.798 42.373 1.00 91.62 269 SER A N 1
ATOM 2124 C CA . SER A 1 269 ? -9.285 -7.888 41.677 1.00 91.62 269 SER A CA 1
ATOM 2125 C C . SER A 1 269 ? -9.362 -8.440 40.244 1.00 91.62 269 SER A C 1
ATOM 2127 O O . SER A 1 269 ? -8.428 -8.286 39.463 1.00 91.62 269 SER A O 1
ATOM 2129 N N . HIS A 1 270 ? -10.468 -9.095 39.878 1.00 92.81 270 HIS A N 1
ATOM 2130 C CA . HIS A 1 270 ? -10.725 -9.620 38.530 1.00 92.81 270 HIS A CA 1
ATOM 2131 C C . HIS A 1 270 ? -11.822 -8.833 37.790 1.00 92.81 270 HIS A C 1
ATOM 2133 O O . HIS A 1 270 ? -12.478 -9.348 36.879 1.00 92.81 270 HIS A O 1
ATOM 2139 N N . THR A 1 271 ? -12.051 -7.576 38.179 1.00 93.88 271 THR A N 1
ATOM 2140 C CA . THR A 1 271 ? -12.949 -6.669 37.455 1.00 93.88 271 THR A CA 1
ATOM 2141 C C . THR A 1 271 ? -12.240 -6.059 36.244 1.00 93.88 271 THR A C 1
ATOM 2143 O O . THR A 1 271 ? -11.185 -5.457 36.441 1.00 93.88 271 THR A O 1
ATOM 2146 N N . PRO A 1 272 ? -12.831 -6.122 35.030 1.00 95.75 272 PRO A N 1
ATOM 2147 C CA . PRO A 1 272 ? -12.351 -5.390 33.858 1.00 95.75 272 PRO A CA 1
ATOM 2148 C C . PRO A 1 272 ? -12.021 -3.925 34.166 1.00 95.75 272 PRO A C 1
ATOM 2150 O O . PRO A 1 272 ? -12.878 -3.195 34.675 1.00 95.75 272 PRO A O 1
ATOM 2153 N N . TRP A 1 273 ? -10.821 -3.456 33.807 1.00 95.50 273 TRP A N 1
ATOM 2154 C CA . TRP A 1 273 ? -10.410 -2.078 34.110 1.00 95.50 273 TRP A CA 1
ATOM 2155 C C . TRP A 1 273 ? -11.333 -1.028 33.487 1.00 95.50 273 TRP A C 1
ATOM 2157 O O . TRP A 1 273 ? -11.499 0.060 34.036 1.00 95.50 273 TRP A O 1
ATOM 2167 N N . LEU A 1 274 ? -11.989 -1.356 32.372 1.00 95.00 274 LEU A N 1
ATOM 2168 C CA . LEU A 1 274 ? -12.966 -0.486 31.721 1.00 95.00 274 LEU A CA 1
ATOM 2169 C C . LEU A 1 274 ? -14.143 -0.158 32.651 1.00 95.00 274 LEU A C 1
ATOM 2171 O O . LEU A 1 274 ? -14.558 0.998 32.734 1.00 95.00 274 LEU A O 1
ATOM 2175 N N . VAL A 1 275 ? -14.631 -1.152 33.400 1.00 94.81 275 VAL A N 1
ATOM 2176 C CA . VAL A 1 275 ? -15.703 -0.979 34.394 1.00 94.81 275 VAL A CA 1
ATOM 2177 C C . VAL A 1 275 ? -15.218 -0.101 35.546 1.00 94.81 275 VAL A C 1
ATOM 2179 O O . VAL A 1 275 ? -15.953 0.777 35.994 1.00 94.81 275 VAL A O 1
ATOM 2182 N N . ILE A 1 276 ? -13.969 -0.287 35.987 1.00 94.62 276 ILE A N 1
ATOM 2183 C CA . ILE A 1 276 ? -13.347 0.540 37.032 1.00 94.62 276 ILE A CA 1
ATOM 2184 C C . ILE A 1 276 ? -13.333 2.002 36.584 1.00 94.62 276 ILE A C 1
ATOM 2186 O O . ILE A 1 276 ? -13.901 2.858 37.263 1.00 94.62 276 ILE A O 1
ATOM 2190 N N . ILE A 1 277 ? -12.758 2.289 35.410 1.00 95.12 277 ILE A N 1
ATOM 2191 C CA . ILE A 1 277 ? -12.709 3.656 34.883 1.00 95.12 277 ILE A CA 1
ATOM 2192 C C . ILE A 1 277 ? -14.120 4.224 34.754 1.00 95.12 277 ILE A C 1
ATOM 2194 O O . ILE A 1 277 ? -14.338 5.341 35.205 1.00 95.12 277 ILE A O 1
ATOM 2198 N N . TYR A 1 278 ? -15.083 3.469 34.218 1.00 95.19 278 TYR A N 1
ATOM 2199 C CA . TYR A 1 278 ? -16.468 3.925 34.108 1.00 95.19 278 TYR A CA 1
ATOM 2200 C C . TYR A 1 278 ? -17.060 4.334 35.467 1.00 95.19 278 TYR A C 1
ATOM 2202 O O . TYR A 1 278 ? -17.622 5.421 35.584 1.00 95.19 278 TYR A O 1
ATOM 2210 N N . LYS A 1 279 ? -16.901 3.518 36.516 1.00 94.31 279 LYS A N 1
ATOM 2211 C CA . LYS A 1 279 ? -17.454 3.816 37.849 1.00 94.31 279 LYS A CA 1
ATOM 2212 C C . LYS A 1 279 ? -16.837 5.056 38.483 1.00 94.31 279 LYS A C 1
ATOM 2214 O O . LYS A 1 279 ? -17.568 5.913 38.977 1.00 94.31 279 LYS A O 1
ATOM 2219 N N . TYR A 1 280 ? -15.513 5.185 38.437 1.00 94.19 280 TYR A N 1
ATOM 2220 C CA . TYR A 1 280 ? -14.844 6.380 38.959 1.00 94.19 280 TYR A CA 1
ATOM 2221 C C . TYR A 1 280 ? -15.113 7.614 38.102 1.00 94.19 280 TYR A C 1
ATOM 2223 O O . TYR A 1 280 ? -15.171 8.721 38.628 1.00 94.19 280 TYR A O 1
ATOM 2231 N N . LEU A 1 281 ? -15.346 7.435 36.804 1.00 93.31 281 LEU A N 1
ATOM 2232 C CA . LEU A 1 281 ? -15.750 8.512 35.913 1.00 93.31 281 LEU A CA 1
ATOM 2233 C C . LEU A 1 281 ? -17.161 9.023 36.233 1.00 93.31 281 LEU A C 1
ATOM 2235 O O . LEU A 1 281 ? -17.386 10.226 36.150 1.00 93.31 281 LEU A O 1
ATOM 2239 N N . GLN A 1 282 ? -18.095 8.152 36.629 1.00 92.50 282 GLN A N 1
ATOM 2240 C CA . GLN A 1 282 ? -19.412 8.591 37.110 1.00 92.50 282 GLN A CA 1
ATOM 2241 C C . GLN A 1 282 ? -19.298 9.355 38.434 1.00 92.50 282 GLN A C 1
ATOM 2243 O O . GLN A 1 282 ? -19.818 10.464 38.525 1.00 92.50 282 GLN A O 1
ATOM 2248 N N . LYS A 1 283 ? -18.514 8.850 39.401 1.00 92.31 283 LYS A N 1
ATOM 2249 C CA . LYS A 1 283 ? -18.221 9.577 40.656 1.00 92.31 283 LYS A CA 1
ATOM 2250 C C . LYS A 1 283 ? -17.598 10.956 40.379 1.00 92.31 283 LYS A C 1
ATOM 2252 O O . LYS A 1 283 ? -18.027 11.962 40.931 1.00 92.31 283 LYS A O 1
ATOM 2257 N N . TRP A 1 284 ? -16.648 11.029 39.444 1.00 92.81 284 TRP A N 1
ATOM 2258 C CA . TRP A 1 284 ? -16.057 12.295 39.001 1.00 92.81 284 TRP A CA 1
ATOM 2259 C C . TRP A 1 284 ? -17.098 13.255 38.411 1.00 92.81 284 TRP A C 1
ATOM 2261 O O . TRP A 1 284 ? -17.080 14.448 38.718 1.00 92.81 284 TRP A O 1
ATOM 2271 N N . LYS A 1 285 ? -17.998 12.756 37.554 1.00 91.06 285 LYS A N 1
ATOM 2272 C CA . LYS A 1 285 ? -19.070 13.560 36.952 1.00 91.06 285 LYS A CA 1
ATOM 2273 C C . LYS A 1 285 ? -20.028 14.102 38.009 1.00 91.06 285 LYS A C 1
ATOM 2275 O O . LYS A 1 285 ? -20.428 15.256 37.900 1.00 91.06 285 LYS A O 1
ATOM 2280 N N . GLU A 1 286 ? -20.368 13.317 39.025 1.00 91.88 286 GLU A N 1
ATOM 2281 C CA . GLU A 1 286 ? -21.211 13.767 40.140 1.00 91.88 286 GLU A CA 1
ATOM 2282 C C . GLU A 1 286 ? -20.562 14.928 40.912 1.00 91.88 286 GLU A C 1
ATOM 2284 O O . GLU A 1 286 ? -21.233 15.912 41.221 1.00 91.88 286 GLU A O 1
ATOM 2289 N N . GLU A 1 287 ? -19.247 14.868 41.149 1.00 92.19 287 GLU A N 1
ATOM 2290 C CA . GLU A 1 287 ? -18.495 15.913 41.861 1.00 92.19 287 GLU A CA 1
ATOM 2291 C C . GLU A 1 287 ? -18.242 17.176 41.015 1.00 92.19 287 GLU A C 1
ATOM 2293 O O . GLU A 1 287 ? -18.174 18.281 41.553 1.00 92.19 287 GLU A O 1
ATOM 2298 N N . ASN A 1 288 ? -18.123 17.034 39.690 1.00 89.62 288 ASN A N 1
ATOM 2299 C CA . ASN A 1 288 ? -17.692 18.103 38.777 1.00 89.62 288 ASN A CA 1
ATOM 2300 C C . ASN A 1 288 ? -18.795 18.563 37.804 1.00 89.62 288 ASN A C 1
ATOM 2302 O O . ASN A 1 288 ? -18.510 18.988 36.683 1.00 89.62 288 ASN A O 1
ATOM 2306 N N . GLY A 1 289 ? -20.067 18.473 38.209 1.00 82.75 289 GLY A N 1
ATOM 2307 C CA . GLY A 1 289 ? -21.192 19.035 37.446 1.00 82.75 289 GLY A CA 1
ATOM 2308 C C . GLY A 1 289 ? -21.444 18.365 36.089 1.00 82.75 289 GLY A C 1
ATOM 2309 O O . GLY A 1 289 ? -21.929 19.009 35.162 1.00 82.75 289 GLY A O 1
ATOM 2310 N N . GLY A 1 290 ? -21.099 17.084 35.958 1.00 82.44 290 GLY A N 1
ATOM 2311 C CA . GLY A 1 290 ? -21.294 16.271 34.756 1.00 82.44 290 GLY A CA 1
ATOM 2312 C C . GLY A 1 290 ? -20.147 16.327 33.744 1.00 82.44 290 GLY A C 1
ATOM 2313 O O . GLY A 1 290 ? -20.213 15.643 32.718 1.00 82.44 290 GLY A O 1
ATOM 2314 N N . GLU A 1 291 ? -19.092 17.106 33.998 1.00 85.44 291 GLU A N 1
ATOM 2315 C CA . GLU A 1 291 ? -17.974 17.232 33.063 1.00 85.44 291 GLU A CA 1
ATOM 2316 C C . GLU A 1 291 ? -16.959 16.081 33.151 1.00 85.44 291 GLU A C 1
ATOM 2318 O O . GLU A 1 291 ? -16.669 15.524 34.208 1.00 85.44 291 GLU A O 1
ATOM 2323 N N . MET A 1 292 ? -16.376 15.747 31.998 1.00 87.19 292 MET A N 1
ATOM 2324 C CA . MET A 1 292 ? -15.278 14.786 31.872 1.00 87.19 292 MET A CA 1
ATOM 2325 C C . MET A 1 292 ? -13.928 15.452 32.179 1.00 87.19 292 MET A C 1
ATOM 2327 O O . MET A 1 292 ? -13.756 16.619 31.820 1.00 87.19 292 MET A O 1
ATOM 2331 N N . PRO A 1 293 ? -12.935 14.725 32.725 1.00 90.00 293 PRO A N 1
ATOM 2332 C CA . PRO A 1 293 ? -11.603 15.273 32.965 1.00 90.00 293 PRO A CA 1
ATOM 2333 C C . PRO A 1 293 ? -10.876 15.544 31.637 1.00 90.00 293 PRO A C 1
ATOM 2335 O O . PRO A 1 293 ? -10.540 14.631 30.872 1.00 90.00 293 PRO A O 1
ATOM 2338 N N . LYS A 1 294 ? -10.617 16.822 31.360 1.00 88.31 294 LYS A N 1
ATOM 2339 C CA . LYS A 1 294 ? -9.981 17.324 30.133 1.00 88.31 294 LYS A CA 1
ATOM 2340 C C . LYS A 1 294 ? -8.490 17.545 30.347 1.00 88.31 294 LYS A C 1
ATOM 2342 O O . LYS A 1 294 ? -7.680 17.151 29.504 1.00 88.31 294 LYS A O 1
ATOM 2347 N N . THR A 1 295 ? -8.116 18.169 31.464 1.00 90.88 295 THR A N 1
ATOM 2348 C CA . THR A 1 295 ? -6.727 18.577 31.705 1.00 90.88 295 THR A CA 1
ATOM 2349 C C . THR A 1 295 ? -5.882 17.445 32.284 1.00 90.88 295 THR A C 1
ATOM 2351 O O . THR A 1 295 ? -6.383 16.525 32.929 1.00 90.88 295 THR A O 1
ATOM 2354 N N . TYR A 1 296 ? -4.561 17.518 32.094 1.00 90.38 296 TYR A N 1
ATOM 2355 C CA . TYR A 1 296 ? -3.630 16.566 32.712 1.00 90.38 296 TYR A CA 1
ATOM 2356 C C . TYR A 1 296 ? -3.783 16.520 34.243 1.00 90.38 296 TYR A C 1
ATOM 2358 O O . TYR A 1 296 ? -3.698 15.450 34.844 1.00 90.38 296 TYR A O 1
ATOM 2366 N N . LYS A 1 297 ? -4.062 17.671 34.871 1.00 92.62 297 LYS A N 1
ATOM 2367 C CA . LYS A 1 297 ? -4.288 17.777 36.318 1.00 92.62 297 LYS A CA 1
ATOM 2368 C C . LYS A 1 297 ? -5.549 17.026 36.744 1.00 92.62 297 LYS A C 1
ATOM 2370 O O . LYS A 1 297 ? -5.474 16.201 37.644 1.00 92.62 297 LYS A O 1
ATOM 2375 N N . GLU A 1 298 ? -6.666 17.235 36.050 1.00 92.38 298 GLU A N 1
ATOM 2376 C CA . GLU A 1 298 ? -7.923 16.515 36.311 1.00 92.38 298 GLU A CA 1
ATOM 2377 C C . GLU A 1 298 ? -7.773 15.006 36.105 1.00 92.38 298 GLU A C 1
ATOM 2379 O O . GLU A 1 298 ? -8.188 14.215 36.945 1.00 92.38 298 GLU A O 1
ATOM 2384 N N . LYS A 1 299 ? -7.094 14.584 35.030 1.00 92.62 299 LYS A N 1
ATOM 2385 C CA . LYS A 1 299 ? -6.810 13.160 34.795 1.00 92.62 299 LYS A CA 1
ATOM 2386 C C . LYS A 1 299 ? -5.915 12.559 35.880 1.00 92.62 299 LYS A C 1
ATOM 2388 O O . LYS A 1 299 ? -6.046 11.378 36.184 1.00 92.62 299 LYS A O 1
ATOM 2393 N N . THR A 1 300 ? -5.014 13.349 36.464 1.00 93.31 300 THR A N 1
ATOM 2394 C CA . THR A 1 300 ? -4.181 12.910 37.593 1.00 93.31 300 THR A CA 1
ATOM 2395 C C . THR A 1 300 ? -5.023 12.731 38.853 1.00 93.31 300 THR A C 1
ATOM 2397 O O . THR A 1 300 ? -4.896 11.704 39.511 1.00 93.31 300 THR A O 1
ATOM 2400 N N . LEU A 1 301 ? -5.954 13.648 39.126 1.00 93.69 301 LEU A N 1
ATOM 2401 C CA . LEU A 1 301 ? -6.899 13.508 40.238 1.00 93.69 301 LEU A CA 1
ATOM 2402 C C . LEU A 1 301 ? -7.800 12.276 40.068 1.00 93.69 301 LEU A C 1
ATOM 2404 O O . LEU A 1 301 ? -7.976 11.515 41.013 1.00 93.69 301 LEU A O 1
ATOM 2408 N N . LEU A 1 302 ? -8.293 12.002 38.856 1.00 93.62 302 LEU A N 1
ATOM 2409 C CA . LEU A 1 302 ? -9.054 10.776 38.595 1.00 93.62 302 LEU A CA 1
ATOM 2410 C C . LEU A 1 302 ? -8.215 9.511 38.853 1.00 93.62 302 LEU A C 1
ATOM 2412 O O . LEU A 1 302 ? -8.713 8.549 39.434 1.00 93.62 302 LEU A O 1
ATOM 2416 N N . LYS A 1 303 ? -6.934 9.503 38.463 1.00 94.69 303 LYS A N 1
ATOM 2417 C CA . LYS A 1 303 ? -6.019 8.390 38.778 1.00 94.69 303 LYS A CA 1
ATOM 2418 C C . LYS A 1 303 ? -5.844 8.209 40.285 1.00 94.69 303 LYS A C 1
ATOM 2420 O O . LYS A 1 303 ? -5.798 7.074 40.751 1.00 94.69 303 LYS A O 1
ATOM 2425 N N . GLU A 1 304 ? -5.775 9.299 41.046 1.00 94.31 304 GLU A N 1
ATOM 2426 C CA . GLU A 1 304 ? -5.731 9.251 42.510 1.00 94.31 304 GLU A CA 1
ATOM 2427 C C . GLU A 1 304 ? -7.040 8.711 43.104 1.00 94.31 304 GLU A C 1
ATOM 2429 O O . GLU A 1 304 ? -6.989 7.881 44.009 1.00 94.31 304 GLU A O 1
ATOM 2434 N N . MET A 1 305 ? -8.203 9.089 42.561 1.00 93.62 305 MET A N 1
ATOM 2435 C CA . MET A 1 305 ? -9.497 8.525 42.974 1.00 93.62 305 MET A CA 1
ATOM 2436 C C . MET A 1 305 ? -9.566 7.015 42.736 1.00 93.62 305 MET A C 1
ATOM 2438 O O . MET A 1 305 ? -9.979 6.280 43.631 1.00 93.62 305 MET A O 1
ATOM 2442 N N . ILE A 1 306 ? -9.112 6.548 41.567 1.00 94.06 306 ILE A N 1
ATOM 2443 C CA . ILE A 1 306 ? -9.034 5.115 41.247 1.00 94.06 306 ILE A CA 1
ATOM 2444 C C . ILE A 1 306 ? -8.075 4.410 42.215 1.00 94.06 306 ILE A C 1
ATOM 2446 O O . ILE A 1 306 ? -8.415 3.367 42.765 1.00 94.06 306 ILE A O 1
ATOM 2450 N N . LYS A 1 307 ? -6.906 5.002 42.489 1.00 92.81 307 LYS A N 1
ATOM 2451 C CA . LYS A 1 307 ? -5.915 4.448 43.425 1.00 92.81 307 LYS A CA 1
ATOM 2452 C C . LYS A 1 307 ? -6.447 4.345 44.857 1.00 92.81 307 LYS A C 1
ATOM 2454 O O . LYS A 1 307 ? -6.163 3.374 45.550 1.00 92.81 307 LYS A O 1
ATOM 2459 N N . ASN A 1 308 ? -7.237 5.321 45.298 1.00 90.88 308 ASN A N 1
ATOM 2460 C CA . ASN A 1 308 ? -7.900 5.291 46.604 1.00 90.88 308 ASN A CA 1
ATOM 2461 C C . ASN A 1 308 ? -9.013 4.235 46.683 1.00 90.88 308 ASN A C 1
ATOM 2463 O O . ASN A 1 308 ? -9.451 3.900 47.781 1.00 90.88 308 ASN A O 1
ATOM 2467 N N . GLY A 1 309 ? -9.454 3.730 45.530 1.00 88.38 309 GLY A N 1
ATOM 2468 C CA . GLY A 1 309 ? -10.404 2.639 45.382 1.00 88.38 309 GLY A CA 1
ATOM 2469 C C . GLY A 1 309 ? -9.864 1.243 45.654 1.00 88.38 309 GLY A C 1
ATOM 2470 O O . GLY A 1 309 ? -10.657 0.335 45.873 1.00 88.38 309 GLY A O 1
ATOM 2471 N N . MET A 1 310 ? -8.542 1.073 45.640 1.00 90.06 310 MET A N 1
ATOM 2472 C CA . MET A 1 310 ? -7.901 -0.220 45.873 1.00 90.06 310 MET A CA 1
ATOM 2473 C C . MET A 1 310 ? -8.134 -0.691 47.314 1.00 90.06 310 MET A C 1
ATOM 2475 O O . MET A 1 310 ? -8.070 0.105 48.264 1.00 90.06 310 MET A O 1
ATOM 2479 N N . LEU A 1 311 ? -8.377 -1.992 47.485 1.00 87.88 311 LEU A N 1
ATOM 2480 C CA . LEU A 1 311 ? -8.611 -2.582 48.804 1.00 87.88 311 LEU A CA 1
ATOM 2481 C C . LEU A 1 311 ? -7.370 -2.439 49.696 1.00 87.88 311 LEU A C 1
ATOM 2483 O O . LEU A 1 311 ? -6.232 -2.374 49.229 1.00 87.88 311 LEU A O 1
ATOM 2487 N N . LYS A 1 312 ? -7.583 -2.370 51.012 1.00 85.94 312 LYS A N 1
ATOM 2488 C CA . LYS A 1 312 ? -6.505 -2.331 52.008 1.00 85.94 312 LYS A CA 1
ATOM 2489 C C . LYS A 1 312 ? -6.536 -3.608 52.832 1.00 85.94 312 LYS A C 1
ATOM 2491 O O . LYS A 1 312 ? -7.588 -3.990 53.339 1.00 85.94 312 LYS A O 1
ATOM 2496 N N . ASN A 1 313 ? -5.368 -4.215 53.013 1.00 81.81 313 ASN A N 1
ATOM 2497 C CA . ASN A 1 313 ? -5.186 -5.352 53.908 1.00 81.81 313 ASN A CA 1
ATOM 2498 C C . ASN A 1 313 ? -5.447 -4.953 55.375 1.00 81.81 313 ASN A C 1
ATOM 2500 O O . ASN A 1 313 ? -5.475 -3.771 55.722 1.00 81.81 313 ASN A O 1
ATOM 2504 N N . GLU A 1 314 ? -5.518 -5.946 56.266 1.00 75.75 314 GLU A N 1
ATOM 2505 C CA . GLU A 1 314 ? -5.708 -5.775 57.721 1.00 75.75 314 GLU A CA 1
ATOM 2506 C C . GLU A 1 314 ? -4.687 -4.815 58.373 1.00 75.75 314 GLU A C 1
ATOM 2508 O O . GLU A 1 314 ? -4.986 -4.165 59.370 1.00 75.75 314 GLU A O 1
ATOM 2513 N N . ASN A 1 315 ? -3.506 -4.659 57.764 1.00 76.44 315 ASN A N 1
ATOM 2514 C CA . ASN A 1 315 ? -2.439 -3.751 58.205 1.00 76.44 315 ASN A CA 1
ATOM 2515 C C . ASN A 1 315 ? -2.558 -2.317 57.640 1.00 76.44 315 ASN A C 1
ATOM 2517 O O . ASN A 1 315 ? -1.645 -1.511 57.813 1.00 76.44 315 ASN A O 1
ATOM 2521 N N . GLY A 1 316 ? -3.632 -1.996 56.912 1.00 75.12 316 GLY A N 1
ATOM 2522 C CA . GLY A 1 316 ? -3.855 -0.689 56.281 1.00 75.12 316 GLY A CA 1
ATOM 2523 C C . GLY A 1 316 ? -3.024 -0.421 55.018 1.00 75.12 316 GLY A C 1
ATOM 2524 O O . GLY A 1 316 ? -3.083 0.685 54.481 1.00 75.12 316 GLY A O 1
ATOM 2525 N N . ILE A 1 317 ? -2.267 -1.414 54.541 1.00 80.38 317 ILE A N 1
ATOM 2526 C CA . ILE A 1 317 ? -1.465 -1.353 53.310 1.00 80.38 317 ILE A CA 1
ATOM 2527 C C . ILE A 1 317 ? -2.361 -1.688 52.114 1.00 80.38 317 ILE A C 1
ATOM 2529 O O . ILE A 1 317 ? -3.101 -2.672 52.168 1.00 80.38 317 ILE A O 1
ATOM 2533 N N . THR A 1 318 ? -2.286 -0.881 51.053 1.00 80.19 318 THR A N 1
ATOM 2534 C CA . THR A 1 318 ? -3.005 -1.112 49.793 1.00 80.19 318 THR A CA 1
ATOM 2535 C C . THR A 1 318 ? -2.606 -2.450 49.179 1.00 80.19 318 THR A C 1
ATOM 2537 O O . THR A 1 318 ? -1.423 -2.784 49.123 1.00 80.19 318 THR A O 1
ATOM 2540 N N . GLU A 1 319 ? -3.596 -3.219 48.750 1.00 81.56 319 GLU A N 1
ATOM 2541 C CA . GLU A 1 319 ? -3.392 -4.470 48.034 1.00 81.56 319 GLU A CA 1
ATOM 2542 C C . GLU A 1 319 ? -2.873 -4.222 46.615 1.00 81.56 319 GLU A C 1
ATOM 2544 O O . GLU A 1 319 ? -3.196 -3.217 45.982 1.00 81.56 319 GLU A O 1
ATOM 2549 N N . GLU A 1 320 ? -2.049 -5.144 46.118 1.00 83.06 320 GLU A N 1
ATOM 2550 C CA . GLU A 1 320 ? -1.566 -5.114 44.738 1.00 83.06 320 GLU A CA 1
ATOM 2551 C C . GLU A 1 320 ? -2.657 -5.675 43.818 1.00 83.06 320 GLU A C 1
ATOM 2553 O O . GLU A 1 320 ? -2.810 -6.887 43.668 1.00 83.06 320 GLU A O 1
ATOM 2558 N N . GLU A 1 321 ? -3.453 -4.775 43.238 1.00 88.31 321 GLU A N 1
ATOM 2559 C CA . GLU A 1 321 ? -4.532 -5.105 42.305 1.00 88.31 321 GLU A CA 1
ATOM 2560 C C . GLU A 1 321 ? -4.148 -4.702 40.873 1.00 88.31 321 GLU A C 1
ATOM 2562 O O . GLU A 1 321 ? -4.243 -3.533 40.484 1.00 88.31 321 GLU A O 1
ATOM 2567 N N . GLU A 1 322 ? -3.716 -5.683 40.073 1.00 91.50 322 GLU A N 1
ATOM 2568 C CA . GLU A 1 322 ? -3.214 -5.465 38.706 1.00 91.50 322 GLU A CA 1
ATOM 2569 C C . GLU A 1 322 ? -4.224 -4.748 37.796 1.00 91.50 322 GLU A C 1
ATOM 2571 O O . GLU A 1 322 ? -3.844 -3.886 37.002 1.00 91.50 322 GLU A O 1
ATOM 2576 N N . ASN A 1 323 ? -5.516 -5.056 37.931 1.00 94.19 323 ASN A N 1
ATOM 2577 C CA . ASN A 1 323 ? -6.592 -4.450 37.146 1.00 94.19 323 ASN A CA 1
ATOM 2578 C C . ASN A 1 323 ? -6.784 -2.949 37.449 1.00 94.19 323 ASN A C 1
ATOM 2580 O O . ASN A 1 323 ? -7.058 -2.164 36.538 1.00 94.19 323 ASN A O 1
ATOM 2584 N N . PHE A 1 324 ? -6.598 -2.517 38.701 1.00 94.69 324 PHE A N 1
ATOM 2585 C CA . PHE A 1 324 ? -6.628 -1.097 39.074 1.00 94.69 324 PHE A CA 1
ATOM 2586 C C . PHE A 1 324 ? -5.387 -0.356 38.574 1.00 94.69 324 PHE A C 1
ATOM 2588 O O . PHE A 1 324 ? -5.490 0.778 38.099 1.00 94.69 324 PHE A O 1
ATOM 2595 N N . GLU A 1 325 ? -4.214 -0.987 38.622 1.00 94.06 325 GLU A N 1
ATOM 2596 C CA . GLU A 1 325 ? -3.013 -0.410 38.015 1.00 94.06 325 GLU A CA 1
ATOM 2597 C C . GLU A 1 325 ? -3.159 -0.273 36.495 1.00 94.06 325 GLU A C 1
ATOM 2599 O O . GLU A 1 325 ? -2.783 0.753 35.918 1.00 94.06 325 GLU A O 1
ATOM 2604 N N . GLU A 1 326 ? -3.749 -1.276 35.845 1.00 94.81 326 GLU A N 1
ATOM 2605 C CA . GLU A 1 326 ? -4.078 -1.241 34.424 1.00 94.81 326 GLU A CA 1
ATOM 2606 C C . GLU A 1 326 ? -5.075 -0.119 34.104 1.00 94.81 326 GLU A C 1
ATOM 2608 O O . GLU A 1 326 ? -4.862 0.630 33.144 1.00 94.81 326 GLU A O 1
ATOM 2613 N N . ALA A 1 327 ? -6.096 0.080 34.947 1.00 94.75 327 ALA A N 1
ATOM 2614 C CA . ALA A 1 327 ? -7.022 1.206 34.837 1.00 94.75 327 ALA A CA 1
ATOM 2615 C C . ALA A 1 327 ? -6.270 2.545 34.874 1.00 94.75 327 ALA A C 1
ATOM 2617 O O . ALA A 1 327 ? -6.447 3.376 33.983 1.00 94.75 327 ALA A O 1
ATOM 2618 N N . ILE A 1 328 ? -5.376 2.738 35.852 1.00 94.81 328 ILE A N 1
ATOM 2619 C CA . ILE A 1 328 ? -4.577 3.965 36.014 1.00 94.81 328 ILE A CA 1
ATOM 2620 C C . ILE A 1 328 ? -3.698 4.233 34.782 1.00 94.81 328 ILE A C 1
ATOM 2622 O O . ILE A 1 328 ? -3.620 5.382 34.325 1.00 94.81 328 ILE A O 1
ATOM 2626 N N . ARG A 1 329 ? -3.056 3.194 34.226 1.00 94.25 329 ARG A N 1
ATOM 2627 C CA . ARG A 1 329 ? -2.250 3.301 32.995 1.00 94.25 329 ARG A CA 1
ATOM 2628 C C . ARG A 1 329 ? -3.111 3.722 31.800 1.00 94.25 329 ARG A C 1
ATOM 2630 O O . ARG A 1 329 ? -2.705 4.605 31.042 1.00 94.25 329 ARG A O 1
ATOM 2637 N N . ASN A 1 330 ? -4.317 3.165 31.686 1.00 94.12 330 ASN A N 1
ATOM 2638 C CA . ASN A 1 330 ? -5.218 3.388 30.556 1.00 94.12 330 ASN A CA 1
ATOM 2639 C C . ASN A 1 330 ? -6.111 4.638 30.661 1.00 94.12 330 ASN A C 1
ATOM 2641 O O . ASN A 1 330 ? -6.720 5.010 29.664 1.00 94.12 330 ASN A O 1
ATOM 2645 N N . VAL A 1 331 ? -6.160 5.371 31.784 1.00 93.38 331 VAL A N 1
ATOM 2646 C CA . VAL A 1 331 ? -6.965 6.618 31.896 1.00 93.38 331 VAL A CA 1
ATOM 2647 C C . VAL A 1 331 ? -6.690 7.603 30.751 1.00 93.38 331 VAL A C 1
ATOM 2649 O O . VAL A 1 331 ? -7.605 8.241 30.228 1.00 93.38 331 VAL A O 1
ATOM 2652 N N . ASN A 1 332 ? -5.428 7.742 30.337 1.00 90.06 332 ASN A N 1
ATOM 2653 C CA . ASN A 1 332 ? -5.058 8.704 29.297 1.00 90.06 332 ASN A CA 1
ATOM 2654 C C . ASN A 1 332 ? -5.574 8.301 27.907 1.00 90.06 332 ASN A C 1
ATOM 2656 O O . ASN A 1 332 ? -5.987 9.178 27.149 1.00 90.06 332 ASN A O 1
ATOM 2660 N N . THR A 1 333 ? -5.547 7.004 27.594 1.00 89.62 333 THR A N 1
ATOM 2661 C CA . THR A 1 333 ? -5.940 6.431 26.298 1.00 89.62 333 THR A CA 1
ATOM 2662 C C . THR A 1 333 ? -7.438 6.138 26.221 1.00 89.62 333 THR A C 1
ATOM 2664 O O . THR A 1 333 ? -8.014 6.232 25.142 1.00 89.62 333 THR A O 1
ATOM 2667 N N . ALA A 1 334 ? -8.081 5.839 27.351 1.00 90.06 334 ALA A N 1
ATOM 2668 C CA . ALA A 1 334 ? -9.490 5.462 27.425 1.00 90.06 334 ALA A CA 1
ATOM 2669 C C . ALA A 1 334 ? -10.456 6.656 27.414 1.00 90.06 334 ALA A C 1
ATOM 2671 O O . ALA A 1 334 ? -11.597 6.523 26.980 1.00 90.06 334 ALA A O 1
ATOM 2672 N N . LEU A 1 335 ? -10.010 7.831 27.872 1.00 88.00 335 LEU A N 1
ATOM 2673 C CA . LEU A 1 335 ? -10.826 9.053 27.941 1.00 88.00 335 LEU A CA 1
ATOM 2674 C C . LEU A 1 335 ? -10.658 9.957 26.709 1.00 88.00 335 LEU A C 1
ATOM 2676 O O . LEU A 1 335 ? -10.775 11.182 26.797 1.00 88.00 335 LEU A O 1
ATOM 2680 N N . VAL A 1 336 ? -10.329 9.366 25.562 1.00 86.38 336 VAL A N 1
ATOM 2681 C CA . VAL A 1 336 ? -10.289 10.077 24.282 1.00 86.38 336 VAL A CA 1
ATOM 2682 C C . VAL A 1 336 ? -11.724 10.309 23.813 1.00 86.38 336 VAL A C 1
ATOM 2684 O O . VAL A 1 336 ? -12.547 9.399 23.826 1.00 86.38 336 VAL A O 1
ATOM 2687 N N . LYS A 1 337 ? -12.034 11.545 23.412 1.00 89.06 337 LYS A N 1
ATOM 2688 C CA . LYS A 1 337 ? -13.368 11.905 22.922 1.00 89.06 337 LYS A CA 1
ATOM 2689 C C . LYS A 1 337 ? -13.664 11.160 21.620 1.00 89.06 337 LYS A C 1
ATOM 2691 O O . LYS A 1 337 ? -12.907 11.282 20.654 1.00 89.06 337 LYS A O 1
ATOM 2696 N N . THR A 1 338 ? -14.807 10.486 21.565 1.00 91.81 338 THR A N 1
ATOM 2697 C CA . THR A 1 338 ? -15.297 9.845 20.347 1.00 91.81 338 THR A CA 1
ATOM 2698 C C . THR A 1 338 ? -15.591 10.926 19.311 1.00 91.81 338 THR A C 1
ATOM 2700 O O . THR A 1 338 ? -16.446 11.799 19.514 1.00 91.81 338 THR A O 1
ATOM 2703 N N . SER A 1 339 ? -14.850 10.895 18.206 1.00 91.69 339 SER A N 1
ATOM 2704 C CA . SER A 1 339 ? -14.972 11.843 17.102 1.00 91.69 339 SER A CA 1
ATOM 2705 C C . SER A 1 339 ? -14.591 11.185 15.780 1.00 91.69 339 SER A C 1
ATOM 2707 O O . SER A 1 339 ? -13.824 10.226 15.756 1.00 91.69 339 SER A O 1
ATOM 2709 N N . ILE A 1 340 ? -15.147 11.701 14.684 1.00 93.38 340 ILE A N 1
ATOM 2710 C CA . ILE A 1 340 ? -14.843 11.224 13.333 1.00 93.38 340 ILE A CA 1
ATOM 2711 C C . ILE A 1 340 ? -13.408 11.664 12.979 1.00 93.38 340 ILE A C 1
ATOM 2713 O O . ILE A 1 340 ? -13.113 12.863 13.103 1.00 93.38 340 ILE A O 1
ATOM 2717 N N . PRO A 1 341 ? -12.517 10.745 12.558 1.00 93.19 341 PRO A N 1
ATOM 2718 C CA . PRO A 1 341 ? -11.158 11.081 12.130 1.00 93.19 341 PRO A CA 1
ATOM 2719 C C . PRO A 1 341 ? -11.133 12.099 10.981 1.00 93.19 341 PRO A C 1
ATOM 2721 O O . PRO A 1 341 ? -12.044 12.119 10.156 1.00 93.19 341 PRO A O 1
ATOM 2724 N N . SER A 1 342 ? -10.083 12.927 10.906 1.00 93.06 342 SER A N 1
ATOM 2725 C CA . SER A 1 342 ? -9.940 13.972 9.873 1.00 93.06 342 SER A CA 1
ATOM 2726 C C . SER A 1 342 ? -10.060 13.418 8.460 1.00 93.06 342 SER A C 1
ATOM 2728 O O . SER A 1 342 ? -10.763 13.994 7.640 1.00 93.06 342 SER A O 1
ATOM 2730 N N . GLU A 1 343 ? -9.424 12.278 8.199 1.00 91.69 343 GLU A N 1
ATOM 2731 C CA . GLU A 1 343 ? -9.434 11.662 6.873 1.00 91.69 343 GLU A CA 1
ATOM 2732 C C . GLU A 1 343 ? -10.839 11.213 6.470 1.00 91.69 343 GLU A C 1
ATOM 2734 O O . GLU A 1 343 ? -11.271 11.495 5.363 1.00 91.69 343 GLU A O 1
ATOM 2739 N N . VAL A 1 344 ? -11.611 10.626 7.388 1.00 93.50 344 VAL A N 1
ATOM 2740 C CA . VAL A 1 344 ? -12.999 10.220 7.108 1.00 93.50 344 VAL A CA 1
ATOM 2741 C C . VAL A 1 344 ? -13.914 11.438 6.940 1.00 93.50 344 VAL A C 1
ATOM 2743 O O . VAL A 1 344 ? -14.820 11.414 6.114 1.00 93.50 344 VAL A O 1
ATOM 2746 N N . LYS A 1 345 ? -13.660 12.536 7.665 1.00 94.50 345 LYS A N 1
ATOM 2747 C CA . LYS A 1 345 ? -14.390 13.797 7.450 1.00 94.50 345 LYS A CA 1
ATOM 2748 C C . LYS A 1 345 ? -14.162 14.363 6.052 1.00 94.50 345 LYS A C 1
ATOM 2750 O O . LYS A 1 345 ? -15.137 14.741 5.416 1.00 94.50 345 LYS A O 1
ATOM 2755 N N . LYS A 1 346 ? -12.915 14.362 5.562 1.00 93.88 346 LYS A N 1
ATOM 2756 C CA . LYS A 1 346 ? -12.610 14.762 4.177 1.00 93.88 346 LYS A CA 1
ATOM 2757 C C . LYS A 1 346 ? -13.395 13.906 3.181 1.00 93.88 346 LYS A C 1
ATOM 2759 O O . LYS A 1 346 ? -13.967 14.448 2.248 1.00 93.88 346 LYS A O 1
ATOM 2764 N N . LEU A 1 347 ? -13.500 12.597 3.432 1.00 93.81 347 LEU A N 1
ATOM 2765 C CA . LEU A 1 347 ? -14.298 11.697 2.594 1.00 93.81 347 LEU A CA 1
ATOM 2766 C C . LEU A 1 347 ? -15.800 12.026 2.621 1.00 93.81 347 LEU A C 1
ATOM 2768 O O . LEU A 1 347 ? -16.460 11.898 1.600 1.00 93.81 347 LEU A O 1
ATOM 2772 N N . PHE A 1 348 ? -16.359 12.477 3.749 1.00 94.00 348 PHE A N 1
ATOM 2773 C CA . PHE A 1 348 ? -17.765 12.914 3.818 1.00 94.00 348 PHE A CA 1
ATOM 2774 C C . PHE A 1 348 ? -18.052 14.219 3.067 1.00 94.00 348 PHE A C 1
ATOM 2776 O O . PHE A 1 348 ? -19.211 14.483 2.726 1.00 94.00 348 PHE A O 1
ATOM 2783 N N . GLU A 1 349 ? -17.023 15.035 2.859 1.00 92.69 349 GLU A N 1
ATOM 2784 C CA . GLU A 1 349 ? -17.070 16.302 2.125 1.00 92.69 349 GLU A CA 1
ATOM 2785 C C . GLU A 1 349 ? -16.759 16.120 0.630 1.00 92.69 349 GLU A C 1
ATOM 2787 O O . GLU A 1 349 ? -16.899 17.071 -0.139 1.00 92.69 349 GLU A O 1
ATOM 2792 N N . ASP A 1 350 ? -16.375 14.910 0.213 1.00 90.38 350 ASP A N 1
ATOM 2793 C CA . ASP A 1 350 ? -15.986 14.608 -1.158 1.00 90.38 350 ASP A CA 1
ATOM 2794 C C . ASP A 1 350 ? -17.161 14.812 -2.142 1.00 90.38 350 ASP A C 1
ATOM 2796 O O . ASP A 1 350 ? -18.285 14.368 -1.867 1.00 90.38 350 ASP A O 1
ATOM 2800 N N . PRO A 1 351 ? -16.941 15.481 -3.292 1.00 88.19 351 PRO A N 1
ATOM 2801 C CA . PRO A 1 351 ? -17.993 15.727 -4.278 1.00 88.19 351 PRO A CA 1
ATOM 2802 C C . PRO A 1 351 ? -18.598 14.439 -4.853 1.00 88.19 351 PRO A C 1
ATOM 2804 O O . PRO A 1 351 ? -19.773 14.444 -5.217 1.00 88.19 351 PRO A O 1
ATOM 2807 N N . THR A 1 352 ? -17.860 13.325 -4.883 1.00 86.94 352 THR A N 1
ATOM 2808 C CA . THR A 1 352 ? -18.360 12.034 -5.395 1.00 86.94 352 THR A CA 1
ATOM 2809 C C . THR A 1 352 ? -19.561 11.497 -4.611 1.00 86.94 352 THR A C 1
ATOM 2811 O O . THR A 1 352 ? -20.385 10.775 -5.172 1.00 86.94 352 THR A O 1
ATOM 2814 N N . LEU A 1 353 ? -19.723 11.886 -3.338 1.00 87.25 353 LEU A N 1
ATOM 2815 C CA . LEU A 1 353 ? -20.889 11.520 -2.527 1.00 87.25 353 LEU A CA 1
ATOM 2816 C C . LEU A 1 353 ? -22.164 12.286 -2.898 1.00 87.25 353 LEU A C 1
ATOM 2818 O O . LEU A 1 353 ? -23.255 11.866 -2.515 1.00 87.25 353 LEU A O 1
ATOM 2822 N N . GLN A 1 354 ? -22.055 13.412 -3.605 1.00 82.44 354 GLN A N 1
ATOM 2823 C CA . GLN A 1 354 ? -23.222 14.210 -3.993 1.00 82.44 354 GLN A CA 1
ATOM 2824 C C . GLN A 1 354 ? -23.948 13.597 -5.200 1.00 82.44 354 GLN A C 1
ATOM 2826 O O . GLN A 1 354 ? -25.171 13.697 -5.283 1.00 82.44 354 GLN A O 1
ATOM 2831 N N . ASP A 1 355 ? -23.213 12.891 -6.066 1.00 85.12 355 ASP A N 1
ATOM 2832 C CA . ASP A 1 355 ? -23.693 12.369 -7.352 1.00 85.12 355 ASP A CA 1
ATOM 2833 C C . ASP A 1 355 ? -23.675 10.829 -7.415 1.00 85.12 355 ASP A C 1
ATOM 2835 O O . ASP A 1 355 ? -23.223 10.219 -8.391 1.00 85.12 355 ASP A O 1
ATOM 2839 N N . ILE A 1 356 ? -24.183 10.168 -6.369 1.00 89.88 356 ILE A N 1
ATOM 2840 C CA . ILE A 1 356 ? -24.259 8.700 -6.333 1.00 89.88 356 ILE A CA 1
ATOM 2841 C C . ILE A 1 356 ? -25.261 8.201 -7.373 1.00 89.88 356 ILE A C 1
ATOM 2843 O O . ILE A 1 356 ? -26.438 8.565 -7.374 1.00 89.88 356 ILE A O 1
ATOM 2847 N N . ASN A 1 357 ? -24.783 7.320 -8.243 1.00 90.44 357 ASN A N 1
ATOM 2848 C CA . ASN A 1 357 ? -25.517 6.780 -9.376 1.00 90.44 357 ASN A CA 1
ATOM 2849 C C . ASN A 1 357 ? -25.247 5.270 -9.530 1.00 90.44 357 ASN A C 1
ATOM 2851 O O . ASN A 1 357 ? -24.621 4.636 -8.679 1.00 90.44 357 ASN A O 1
ATOM 2855 N N . ILE A 1 358 ? -25.760 4.668 -10.605 1.00 89.44 358 ILE A N 1
ATOM 2856 C CA . ILE A 1 358 ? -25.657 3.221 -10.843 1.00 89.44 358 ILE A CA 1
ATOM 2857 C C . ILE A 1 358 ? -24.204 2.738 -11.029 1.00 89.44 358 ILE A C 1
ATOM 2859 O O . ILE A 1 358 ? -23.856 1.633 -10.585 1.00 89.44 358 ILE A O 1
ATOM 2863 N N . ASP A 1 359 ? -23.348 3.589 -11.596 1.00 88.38 359 ASP A N 1
ATOM 2864 C CA . ASP A 1 359 ? -21.940 3.309 -11.894 1.00 88.38 359 ASP A CA 1
ATOM 2865 C C . ASP A 1 359 ? -21.033 3.526 -10.673 1.00 88.38 359 ASP A C 1
ATOM 2867 O O . ASP A 1 359 ? -19.878 3.100 -10.663 1.00 88.38 359 ASP A O 1
ATOM 2871 N N . SER A 1 360 ? -21.554 4.113 -9.588 1.00 90.88 360 SER A N 1
ATOM 2872 C CA . SER A 1 360 ? -20.789 4.338 -8.363 1.00 90.88 360 SER A CA 1
ATOM 2873 C C . SER A 1 360 ? -20.239 3.033 -7.771 1.00 90.88 360 SER A C 1
ATOM 2875 O O . SER A 1 360 ? -20.937 2.013 -7.642 1.00 90.88 360 SER A O 1
ATOM 2877 N N . LYS A 1 361 ? -18.962 3.084 -7.368 1.00 91.06 361 LYS A N 1
ATOM 2878 C CA . LYS A 1 361 ? -18.250 1.971 -6.724 1.00 91.06 361 LYS A CA 1
ATOM 2879 C C . LYS A 1 361 ? -18.905 1.622 -5.373 1.00 91.06 361 LYS A C 1
ATOM 2881 O O . LYS A 1 361 ? -19.364 2.530 -4.675 1.00 91.06 361 LYS A O 1
ATOM 2886 N N . PRO A 1 362 ? -18.912 0.337 -4.957 1.00 93.25 362 PRO A N 1
ATOM 2887 C CA . PRO A 1 362 ? -19.486 -0.097 -3.676 1.00 93.25 362 PRO A CA 1
ATOM 2888 C C . PRO A 1 362 ? -19.013 0.713 -2.465 1.00 93.25 362 PRO A C 1
ATOM 2890 O O . PRO A 1 362 ? -19.810 1.024 -1.583 1.00 93.25 362 PRO A O 1
ATOM 2893 N N . PHE A 1 363 ? -17.737 1.111 -2.456 1.00 94.44 363 PHE A N 1
ATOM 2894 C CA . PHE A 1 363 ? -17.142 1.938 -1.408 1.00 94.44 363 PHE A CA 1
ATOM 2895 C C . PHE A 1 363 ? -17.919 3.240 -1.162 1.00 94.44 363 PHE A C 1
ATOM 2897 O O . PHE A 1 363 ? -18.267 3.536 -0.022 1.00 94.44 363 PHE A O 1
ATOM 2904 N N . TRP A 1 364 ? -18.238 3.993 -2.220 1.00 94.75 364 TRP A N 1
ATOM 2905 C CA . TRP A 1 364 ? -18.934 5.280 -2.112 1.00 94.75 364 TRP A CA 1
ATOM 2906 C C . TRP A 1 364 ? -20.388 5.116 -1.656 1.00 94.75 364 TRP A C 1
ATOM 2908 O O . TRP A 1 364 ? -20.880 5.909 -0.856 1.00 94.75 364 TRP A O 1
ATOM 2918 N N . ILE A 1 365 ? -21.051 4.038 -2.085 1.00 94.88 365 ILE A N 1
ATOM 2919 C CA . ILE A 1 365 ? -22.414 3.698 -1.645 1.00 94.88 365 ILE A CA 1
ATOM 2920 C C . ILE A 1 365 ? -22.426 3.395 -0.137 1.00 94.88 365 ILE A C 1
ATOM 2922 O O . ILE A 1 365 ? -23.264 3.917 0.599 1.00 94.88 365 ILE A O 1
ATOM 2926 N N . MET A 1 366 ? -21.471 2.591 0.344 1.00 95.94 366 MET A N 1
ATOM 2927 C CA . MET A 1 366 ? -21.342 2.287 1.774 1.00 95.94 366 MET A CA 1
ATOM 2928 C C . MET A 1 366 ? -20.919 3.514 2.592 1.00 95.94 366 MET A C 1
ATOM 2930 O O . MET A 1 366 ? -21.409 3.709 3.705 1.00 95.94 366 MET A O 1
ATOM 2934 N N . LEU A 1 367 ? -20.054 4.374 2.044 1.00 96.44 367 LEU A N 1
ATOM 2935 C CA . LEU A 1 367 ? -19.638 5.613 2.698 1.00 96.44 367 LEU A CA 1
ATOM 2936 C C . LEU A 1 367 ? -20.824 6.564 2.904 1.00 96.44 367 LEU A C 1
ATOM 2938 O O . LEU A 1 367 ? -20.971 7.118 3.995 1.00 96.44 367 LEU A O 1
ATOM 2942 N N . GLN A 1 368 ? -21.703 6.694 1.908 1.00 95.38 368 GLN A N 1
ATOM 2943 C CA . GLN A 1 368 ? -22.938 7.467 2.041 1.00 95.38 368 GLN A CA 1
ATOM 2944 C C . GLN A 1 368 ? -23.854 6.899 3.123 1.00 95.38 368 GLN A C 1
ATOM 2946 O O . GLN A 1 368 ? -24.376 7.653 3.942 1.00 95.38 368 GLN A O 1
ATOM 2951 N N . ALA A 1 369 ? -24.016 5.575 3.176 1.00 95.62 369 ALA A N 1
ATOM 2952 C CA . ALA A 1 369 ? -24.815 4.934 4.217 1.00 95.62 369 ALA A CA 1
ATOM 2953 C C . ALA A 1 369 ? -24.247 5.195 5.624 1.00 95.62 369 ALA A C 1
ATOM 2955 O O . ALA A 1 369 ? -25.008 5.484 6.548 1.00 95.62 369 ALA A O 1
ATOM 2956 N N . ILE A 1 370 ? -22.917 5.160 5.792 1.00 96.06 370 ILE A N 1
ATOM 2957 C CA . ILE A 1 370 ? -22.265 5.526 7.059 1.00 96.06 370 ILE A CA 1
ATOM 2958 C C . ILE A 1 370 ? -22.463 7.009 7.385 1.00 96.06 370 ILE A C 1
ATOM 2960 O O . ILE A 1 370 ? -22.675 7.342 8.554 1.00 96.06 370 ILE A O 1
ATOM 2964 N N . LYS A 1 371 ? -22.391 7.904 6.396 1.00 9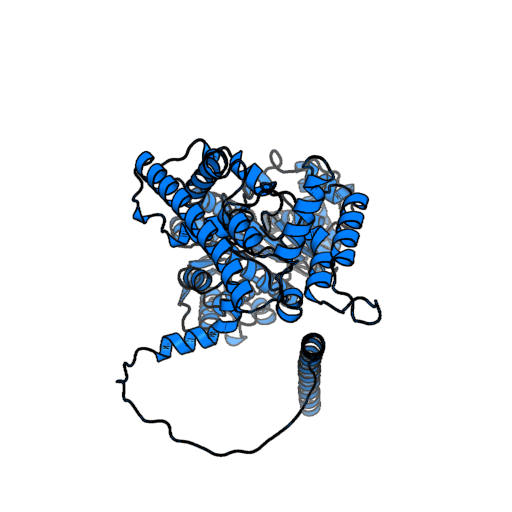5.50 371 LYS A N 1
ATOM 2965 C CA . LYS A 1 371 ? -22.638 9.336 6.601 1.00 95.50 371 LYS A CA 1
ATOM 2966 C C . LYS A 1 371 ? -24.061 9.571 7.110 1.00 95.50 371 LYS A C 1
ATOM 2968 O O . LYS A 1 371 ? -24.232 10.182 8.163 1.00 95.50 371 LYS A O 1
ATOM 2973 N N . GLU A 1 372 ? -25.056 8.986 6.444 1.00 94.50 372 GLU A N 1
ATOM 2974 C CA . GLU A 1 372 ? -26.456 9.057 6.872 1.00 94.50 372 GLU A CA 1
ATOM 2975 C C . GLU A 1 372 ? -26.673 8.433 8.260 1.00 94.50 372 GLU A C 1
ATOM 2977 O O . GLU A 1 372 ? -27.403 8.997 9.075 1.00 94.50 372 GLU A O 1
ATOM 2982 N N . PHE A 1 373 ? -26.025 7.301 8.563 1.00 96.38 373 PHE A N 1
ATOM 2983 C CA . PHE A 1 373 ? -26.054 6.706 9.904 1.00 96.38 373 PHE A CA 1
ATOM 2984 C C . PHE A 1 373 ? -25.484 7.668 10.947 1.00 96.38 373 PHE A C 1
ATOM 2986 O O . PHE A 1 373 ? -26.071 7.877 12.004 1.00 96.38 373 PHE A O 1
ATOM 2993 N N . THR A 1 374 ? -24.342 8.282 10.647 1.00 94.88 374 THR A N 1
ATOM 2994 C CA . THR A 1 374 ? -23.632 9.173 11.571 1.00 94.88 374 THR A CA 1
ATOM 2995 C C . THR A 1 374 ? -24.459 10.418 11.899 1.00 94.88 374 THR A C 1
ATOM 2997 O O . THR A 1 374 ? -24.430 10.886 13.038 1.00 94.88 374 THR A O 1
ATOM 3000 N N . GLU A 1 375 ? -25.209 10.944 10.931 1.00 93.81 375 GLU A N 1
ATOM 3001 C CA . GLU A 1 375 ? -26.079 12.114 11.098 1.00 93.81 375 GLU A CA 1
ATOM 3002 C C . GLU A 1 375 ? -27.379 11.796 11.855 1.00 93.81 375 GLU A C 1
ATOM 3004 O O . GLU A 1 375 ? -27.866 12.651 12.595 1.00 93.81 375 GLU A O 1
ATOM 3009 N N . ASN A 1 376 ? -27.910 10.577 11.711 1.00 93.31 376 ASN A N 1
ATOM 3010 C CA . ASN A 1 376 ? -29.192 10.173 12.291 1.00 93.31 376 ASN A CA 1
ATOM 3011 C C . ASN A 1 376 ? -29.017 9.323 13.565 1.00 93.31 376 ASN A C 1
ATOM 3013 O O . ASN A 1 376 ? -29.124 9.839 14.676 1.00 93.31 376 ASN A O 1
ATOM 3017 N N . GLU A 1 377 ? -28.747 8.021 13.436 1.00 93.06 377 GLU A N 1
ATOM 3018 C CA . GLU A 1 377 ? -28.687 7.088 14.572 1.00 93.06 377 GLU A CA 1
ATOM 3019 C C . GLU A 1 377 ? -27.409 7.228 15.411 1.00 93.06 377 GLU A C 1
ATOM 3021 O O . GLU A 1 377 ? -27.434 7.102 16.638 1.00 93.06 377 GLU A O 1
ATOM 3026 N N . GLY A 1 378 ? -26.285 7.517 14.755 1.00 87.06 378 GLY A N 1
ATOM 3027 C CA . GLY A 1 378 ? -24.959 7.590 15.361 1.00 87.06 378 GLY A CA 1
ATOM 3028 C C . GLY A 1 378 ? -24.723 8.840 16.212 1.00 87.06 378 GLY A C 1
ATOM 3029 O O . GLY A 1 378 ? -23.724 8.902 16.935 1.00 87.06 378 GLY A O 1
ATOM 3030 N N . ASN A 1 379 ? -25.615 9.839 16.161 1.00 89.31 379 ASN A N 1
ATOM 3031 C CA . ASN A 1 379 ? -25.501 11.104 16.903 1.00 89.31 379 ASN A CA 1
ATOM 3032 C C . ASN A 1 379 ? -24.097 11.746 16.771 1.00 89.31 379 ASN A C 1
ATOM 3034 O O . ASN A 1 379 ? -23.439 12.119 17.754 1.00 89.31 379 ASN A O 1
ATOM 3038 N N . GLY A 1 380 ? -23.586 11.810 15.540 1.00 90.44 380 GLY A N 1
ATOM 3039 C CA . GLY A 1 380 ? -22.266 12.346 15.206 1.00 90.44 380 GLY A CA 1
ATOM 3040 C C . GLY A 1 380 ? -21.086 11.412 15.506 1.00 90.44 380 GLY A C 1
ATOM 3041 O O . GLY A 1 380 ? -19.944 11.878 15.546 1.00 90.44 380 GLY A O 1
ATOM 3042 N N . ALA A 1 381 ? -21.328 10.123 15.759 1.00 93.69 381 ALA A N 1
ATOM 3043 C CA . ALA A 1 381 ? -20.297 9.091 15.832 1.00 93.69 381 ALA A CA 1
ATOM 3044 C C . ALA A 1 381 ? -20.491 8.023 14.751 1.00 93.69 381 ALA A C 1
ATOM 3046 O O . ALA A 1 381 ? -21.610 7.706 14.360 1.00 93.69 381 ALA A O 1
ATOM 3047 N N . LEU A 1 382 ? -19.370 7.455 14.309 1.00 95.88 382 LEU A N 1
ATOM 3048 C CA . LEU A 1 382 ? -19.344 6.318 13.393 1.00 95.88 382 LEU A CA 1
ATOM 3049 C C . LEU A 1 382 ? -19.944 5.062 14.061 1.00 95.88 382 LEU A C 1
ATOM 3051 O O . LEU A 1 382 ? -20.010 5.015 15.298 1.00 95.88 382 LEU A O 1
ATOM 3055 N N . PRO A 1 383 ? -20.325 4.034 13.279 1.00 96.00 383 PRO A N 1
ATOM 3056 C CA . PRO A 1 383 ? -20.668 2.713 13.807 1.00 96.00 383 PRO A CA 1
ATOM 3057 C C . PRO A 1 383 ? -19.596 2.187 14.768 1.00 96.00 383 PRO A C 1
ATOM 3059 O O . PRO A 1 383 ? -18.400 2.436 14.577 1.00 96.00 383 PRO A O 1
ATOM 3062 N N . LEU A 1 384 ? -20.015 1.489 15.823 1.00 95.19 384 LEU A N 1
ATOM 3063 C CA . LEU A 1 384 ? -19.093 0.904 16.793 1.00 95.19 384 LEU A CA 1
ATOM 3064 C C . LEU A 1 384 ? -18.233 -0.190 16.139 1.00 95.19 384 LEU A C 1
ATOM 3066 O O . LEU A 1 384 ? -18.747 -1.057 15.437 1.00 95.19 384 LEU A O 1
ATOM 3070 N N . ARG A 1 385 ? -16.925 -0.210 16.432 1.00 92.44 385 ARG A N 1
ATOM 3071 C CA . ARG A 1 385 ? -16.019 -1.248 15.889 1.00 92.44 385 ARG A CA 1
ATOM 3072 C C . ARG A 1 385 ? -16.280 -2.648 16.451 1.00 92.44 385 ARG A C 1
ATOM 3074 O O . ARG A 1 385 ? -16.029 -3.639 15.775 1.00 92.44 385 ARG A O 1
ATOM 3081 N N . GLY A 1 386 ? -16.732 -2.729 17.704 1.00 91.75 386 GLY A N 1
ATOM 3082 C CA . GLY A 1 386 ? -17.084 -3.984 18.378 1.00 91.75 386 GLY A CA 1
ATOM 3083 C C . GLY A 1 386 ? -15.919 -4.756 19.007 1.00 91.75 386 GLY A C 1
ATOM 3084 O O . GLY A 1 386 ? -16.139 -5.832 19.556 1.00 91.75 386 GLY A O 1
ATOM 3085 N N . THR A 1 387 ? -14.695 -4.226 18.962 1.00 91.31 387 THR A N 1
ATOM 3086 C CA . THR A 1 387 ? -13.497 -4.848 19.549 1.00 91.31 387 THR A CA 1
ATOM 3087 C C . THR A 1 387 ? -13.025 -4.095 20.788 1.00 91.31 387 THR A C 1
ATOM 3089 O O . THR A 1 387 ? -12.998 -2.864 20.791 1.00 91.31 387 THR A O 1
ATOM 3092 N N . ILE A 1 388 ? -12.582 -4.833 21.805 1.00 93.31 388 ILE A N 1
ATOM 3093 C CA . ILE A 1 388 ? -11.971 -4.295 23.027 1.00 93.31 388 ILE A CA 1
ATOM 3094 C C . ILE A 1 388 ? -10.588 -4.927 23.241 1.00 93.31 388 ILE A C 1
ATOM 3096 O O . ILE A 1 388 ? -10.384 -6.063 22.804 1.00 93.31 388 ILE A O 1
ATOM 3100 N N . PRO A 1 389 ? -9.635 -4.222 23.881 1.00 92.50 389 PRO A N 1
ATOM 3101 C CA . PRO A 1 389 ? -8.324 -4.787 24.189 1.00 92.50 389 PRO A CA 1
ATOM 3102 C C . PRO A 1 389 ? -8.430 -5.926 25.210 1.00 92.50 389 PRO A C 1
ATOM 3104 O O . PRO A 1 389 ? -9.441 -6.071 25.903 1.00 92.50 389 PRO A O 1
ATOM 3107 N N . ASP A 1 390 ? -7.370 -6.725 25.302 1.00 91.25 390 ASP A N 1
ATOM 3108 C CA . ASP A 1 390 ? -7.205 -7.658 26.414 1.00 91.25 390 ASP A CA 1
ATOM 3109 C C . ASP A 1 390 ? -7.028 -6.892 27.735 1.00 91.25 390 ASP A C 1
ATOM 3111 O O . ASP A 1 390 ? -6.586 -5.737 27.735 1.00 91.25 390 ASP A O 1
ATOM 3115 N N . MET A 1 391 ? -7.441 -7.506 28.842 1.00 92.88 391 MET A N 1
ATOM 3116 C CA . MET A 1 391 ? -7.392 -6.895 30.170 1.00 92.88 391 MET A CA 1
ATOM 3117 C C . MET A 1 391 ? -7.420 -7.935 31.284 1.00 92.88 391 MET A C 1
ATOM 3119 O O . MET A 1 391 ? -8.085 -8.967 31.167 1.00 92.88 391 MET A O 1
ATOM 3123 N N . THR A 1 392 ? -6.786 -7.620 32.416 1.00 90.81 392 THR A N 1
ATOM 3124 C CA . THR A 1 392 ? -6.807 -8.498 33.591 1.00 90.81 392 THR A CA 1
ATOM 3125 C C . THR A 1 392 ? -8.214 -8.544 34.197 1.00 90.81 392 THR A C 1
ATOM 3127 O O . THR A 1 392 ? -8.646 -7.626 34.896 1.00 90.81 392 THR A O 1
ATOM 3130 N N . ALA A 1 393 ? -8.953 -9.622 33.920 1.00 93.38 393 ALA A N 1
ATOM 3131 C CA . ALA A 1 393 ? -10.334 -9.810 34.358 1.00 93.38 393 ALA A CA 1
ATOM 3132 C C . ALA A 1 393 ? -10.730 -11.293 34.470 1.00 93.38 393 ALA A C 1
ATOM 3134 O O . ALA A 1 393 ? -10.045 -12.183 33.969 1.00 93.38 393 ALA A O 1
ATOM 3135 N N . ASP A 1 394 ? -11.870 -11.563 35.111 1.00 92.88 394 ASP A N 1
ATOM 3136 C CA . ASP A 1 394 ? -12.503 -12.884 35.075 1.00 92.88 394 ASP A CA 1
ATOM 3137 C C . ASP A 1 394 ? -12.976 -13.208 33.652 1.00 92.88 394 ASP A C 1
ATOM 3139 O O . ASP A 1 394 ? -13.592 -12.366 32.990 1.00 92.88 394 ASP A O 1
ATOM 3143 N N . SER A 1 395 ? -12.744 -14.444 33.202 1.00 92.25 395 SER A N 1
ATOM 3144 C CA . SER A 1 395 ? -13.079 -14.870 31.841 1.00 92.25 395 SER A CA 1
ATOM 3145 C C . SER A 1 395 ? -14.557 -14.658 31.503 1.00 92.25 395 SER A C 1
ATOM 3147 O O . SER A 1 395 ? -14.866 -14.224 30.396 1.00 92.25 395 SER A O 1
ATOM 3149 N N . ASN A 1 396 ? -15.483 -14.887 32.445 1.00 93.19 396 ASN A N 1
ATOM 3150 C CA . ASN A 1 396 ? -16.913 -14.713 32.176 1.00 93.19 396 ASN A CA 1
ATOM 3151 C C . ASN A 1 396 ? -17.275 -13.235 32.014 1.00 93.19 396 ASN A C 1
ATOM 3153 O O . ASN A 1 396 ? -18.013 -12.881 31.096 1.00 93.19 396 ASN A O 1
ATOM 3157 N N . ARG A 1 397 ? -16.742 -12.363 32.879 1.00 92.44 397 ARG A N 1
ATOM 3158 C CA . ARG A 1 397 ? -17.010 -10.915 32.828 1.00 92.44 397 ARG A CA 1
ATOM 3159 C C . ARG A 1 397 ? -16.384 -10.277 31.595 1.00 92.44 397 ARG A C 1
ATOM 3161 O O . ARG A 1 397 ? -17.014 -9.424 30.977 1.00 92.44 397 ARG A O 1
ATOM 3168 N N . TYR A 1 398 ? -15.185 -10.718 31.215 1.00 94.44 398 TYR A N 1
ATOM 3169 C CA . TYR A 1 398 ? -14.535 -10.274 29.987 1.00 94.44 398 TYR A CA 1
ATOM 3170 C C . TYR A 1 398 ? -15.335 -10.682 28.744 1.00 94.44 398 TYR A C 1
ATOM 3172 O O . TYR A 1 398 ? -15.633 -9.831 27.911 1.00 94.44 398 TYR A O 1
ATOM 3180 N N . ILE A 1 399 ? -15.767 -11.947 28.649 1.00 95.12 399 ILE A N 1
ATOM 3181 C CA . ILE A 1 399 ? -16.587 -12.429 27.524 1.00 95.12 399 ILE A CA 1
ATOM 3182 C C . ILE A 1 399 ? -17.934 -11.698 27.469 1.00 95.12 399 ILE A C 1
ATOM 3184 O O . ILE A 1 399 ? -18.382 -11.320 26.389 1.00 95.12 399 ILE A O 1
ATOM 3188 N N . GLN A 1 400 ? -18.582 -11.457 28.614 1.00 95.31 400 GLN A N 1
ATOM 3189 C CA . GLN A 1 400 ? -19.821 -10.672 28.666 1.00 95.31 400 GLN A CA 1
ATOM 3190 C C . GLN A 1 400 ? -19.605 -9.242 28.161 1.00 95.31 400 GLN A C 1
ATOM 3192 O O . GLN A 1 400 ? -20.363 -8.787 27.308 1.00 95.31 400 GLN A O 1
ATOM 3197 N N . LEU A 1 401 ? -18.549 -8.563 28.621 1.00 95.31 401 LEU A N 1
ATOM 3198 C CA . LEU A 1 401 ? -18.198 -7.225 28.146 1.00 95.31 401 LEU A CA 1
ATOM 3199 C C . LEU A 1 401 ? -17.906 -7.230 26.639 1.00 95.31 401 LEU A C 1
ATOM 3201 O O . LEU A 1 401 ? -18.422 -6.389 25.911 1.00 95.31 401 LEU A O 1
ATOM 3205 N N . GLN A 1 402 ? -17.138 -8.202 26.148 1.00 95.88 402 GLN A N 1
ATOM 3206 C CA . GLN A 1 402 ? -16.845 -8.350 24.723 1.00 95.88 402 GLN A CA 1
ATOM 3207 C C . GLN A 1 402 ? -18.126 -8.547 23.898 1.00 95.88 402 GLN A C 1
ATOM 3209 O O . GLN A 1 402 ? -18.288 -7.912 22.856 1.00 95.88 402 GLN A O 1
ATOM 3214 N N . ASN A 1 403 ? -19.063 -9.371 24.378 1.00 96.44 403 ASN A N 1
ATOM 3215 C CA . ASN A 1 403 ? -20.355 -9.577 23.725 1.00 96.44 403 ASN A CA 1
ATOM 3216 C C . ASN A 1 403 ? -21.184 -8.285 23.687 1.00 96.44 403 ASN A C 1
ATOM 3218 O O . ASN A 1 403 ? -21.770 -7.993 22.654 1.00 96.44 403 ASN A O 1
ATOM 3222 N N . VAL A 1 404 ? -21.173 -7.465 24.745 1.00 96.81 404 VAL A N 1
ATOM 3223 C CA . VAL A 1 404 ? -21.878 -6.166 24.766 1.00 96.81 404 VAL A CA 1
ATOM 3224 C C . VAL A 1 404 ? -21.401 -5.245 23.633 1.00 96.81 404 VAL A C 1
ATOM 3226 O O . VAL A 1 404 ? -22.227 -4.646 22.942 1.00 96.81 404 VAL A O 1
ATOM 3229 N N . TYR A 1 405 ? -20.086 -5.158 23.396 1.00 97.00 405 TYR A N 1
ATOM 3230 C CA . TYR A 1 405 ? -19.538 -4.379 22.276 1.00 97.00 405 TYR A CA 1
ATOM 3231 C C . TYR A 1 405 ? -19.847 -5.018 20.921 1.00 97.00 405 TYR A C 1
ATOM 3233 O O . TYR A 1 405 ? -20.214 -4.311 19.982 1.00 97.00 405 TYR A O 1
ATOM 3241 N N . ARG A 1 406 ? -19.726 -6.345 20.811 1.00 96.56 406 ARG A N 1
ATOM 3242 C CA . ARG A 1 406 ? -20.014 -7.068 19.568 1.00 96.56 406 ARG A CA 1
ATOM 3243 C C . ARG A 1 406 ? -21.477 -6.925 19.155 1.00 96.56 406 ARG A C 1
ATOM 3245 O O . ARG A 1 406 ? -21.754 -6.637 17.997 1.00 96.56 406 ARG A O 1
ATOM 3252 N N . ASP A 1 407 ? -22.402 -7.088 20.091 1.00 96.44 407 ASP A N 1
ATOM 3253 C CA . ASP A 1 407 ? -23.838 -7.027 19.832 1.00 96.44 407 ASP A CA 1
ATOM 3254 C C . ASP A 1 407 ? -24.267 -5.608 19.447 1.00 96.44 407 ASP A C 1
ATOM 3256 O O . ASP A 1 407 ? -25.118 -5.436 18.576 1.00 96.44 407 ASP A O 1
ATOM 3260 N N . GLN A 1 408 ? -23.659 -4.578 20.047 1.00 96.12 408 GLN A N 1
ATOM 3261 C CA . GLN A 1 408 ? -23.893 -3.198 19.622 1.00 96.12 408 GLN A CA 1
ATOM 3262 C C . GLN A 1 408 ? -23.325 -2.927 18.221 1.00 96.12 408 GLN A C 1
ATOM 3264 O O . GLN A 1 408 ? -24.009 -2.316 17.408 1.00 96.12 408 GLN A O 1
ATOM 3269 N N . ALA A 1 409 ? -22.124 -3.419 17.905 1.00 96.56 409 ALA A N 1
ATOM 3270 C CA . ALA A 1 409 ? -21.545 -3.274 16.569 1.00 96.56 409 ALA A CA 1
ATOM 3271 C C . ALA A 1 409 ? -22.376 -3.984 15.486 1.00 96.56 409 ALA A C 1
ATOM 3273 O O . ALA A 1 409 ? -22.535 -3.452 14.391 1.00 96.56 409 ALA A O 1
ATOM 3274 N N . LEU A 1 410 ? -22.949 -5.153 15.797 1.00 96.25 410 LEU A N 1
ATOM 3275 C CA . LEU A 1 410 ? -23.873 -5.851 14.899 1.00 96.25 410 LEU A CA 1
ATOM 3276 C C . LEU A 1 410 ? -25.157 -5.047 14.670 1.00 96.25 410 LEU A C 1
ATOM 3278 O O . LEU A 1 410 ? -25.557 -4.883 13.524 1.00 96.25 410 LEU A O 1
ATOM 3282 N N . LYS A 1 411 ? -25.750 -4.475 15.726 1.00 95.88 411 LYS A N 1
ATOM 3283 C CA . LYS A 1 411 ? -26.924 -3.594 15.593 1.00 95.88 411 LYS A CA 1
ATOM 3284 C C . LYS A 1 411 ? -26.627 -2.375 14.722 1.00 95.88 411 LYS A C 1
ATOM 3286 O O . LYS A 1 411 ? -27.432 -2.041 13.858 1.00 95.88 411 LYS A O 1
ATOM 3291 N N . ASP A 1 412 ? -25.483 -1.726 14.932 1.00 96.44 412 ASP A N 1
ATOM 3292 C CA . ASP A 1 412 ? -25.075 -0.573 14.126 1.00 96.44 412 ASP A CA 1
ATOM 3293 C C . ASP A 1 412 ? -24.872 -0.980 12.653 1.00 96.44 412 ASP A C 1
ATOM 3295 O O . ASP A 1 412 ? -25.351 -0.294 11.750 1.00 96.44 412 ASP A O 1
ATOM 3299 N N . ALA A 1 413 ? -24.214 -2.119 12.403 1.00 96.75 413 ALA A N 1
ATOM 3300 C CA . ALA A 1 413 ? -23.996 -2.646 11.056 1.00 96.75 413 ALA A CA 1
ATOM 3301 C C . ALA A 1 413 ? -25.306 -3.032 10.351 1.00 96.75 413 ALA A C 1
ATOM 3303 O O . ALA A 1 413 ? -25.449 -2.760 9.160 1.00 96.75 413 ALA A O 1
ATOM 3304 N N . ASP A 1 414 ? -26.279 -3.596 11.071 1.00 96.75 414 ASP A N 1
ATOM 3305 C CA . ASP A 1 414 ? -27.601 -3.911 10.524 1.00 96.75 414 ASP A CA 1
ATOM 3306 C C . ASP A 1 414 ? -28.326 -2.633 10.086 1.00 96.75 414 ASP A C 1
ATOM 3308 O O . ASP A 1 414 ? -28.896 -2.591 8.997 1.00 96.75 414 ASP A O 1
ATOM 3312 N N . VAL A 1 415 ? -28.276 -1.556 10.877 1.00 96.94 415 VAL A N 1
ATOM 3313 C CA . VAL A 1 415 ? -28.861 -0.261 10.480 1.00 96.94 415 VAL A CA 1
ATOM 3314 C C . VAL A 1 415 ? -28.185 0.277 9.217 1.00 96.94 415 VAL A C 1
ATOM 3316 O O . VAL A 1 415 ? -28.870 0.709 8.287 1.00 96.94 415 VAL A O 1
ATOM 3319 N N . VAL A 1 416 ? -26.851 0.214 9.144 1.00 97.12 416 VAL A N 1
ATOM 3320 C CA . VAL A 1 416 ? -26.107 0.627 7.943 1.00 97.12 416 VAL A CA 1
ATOM 3321 C C . VAL A 1 416 ? -26.489 -0.237 6.737 1.00 97.12 416 VAL A C 1
ATOM 3323 O O . VAL A 1 416 ? -26.680 0.305 5.651 1.00 97.12 416 VAL A O 1
ATOM 3326 N N . LEU A 1 417 ? -26.677 -1.547 6.910 1.00 96.56 417 LEU A N 1
ATOM 3327 C CA . LEU A 1 417 ? -27.097 -2.451 5.838 1.00 96.56 417 LEU A CA 1
ATOM 3328 C C . LEU A 1 417 ? -28.463 -2.059 5.261 1.00 96.56 417 LEU A C 1
ATOM 3330 O O . LEU A 1 417 ? -28.603 -2.003 4.040 1.00 96.56 417 LEU A O 1
ATOM 3334 N N . HIS A 1 418 ? -29.444 -1.734 6.108 1.00 95.50 418 HIS A N 1
ATOM 3335 C CA . HIS A 1 418 ? -30.750 -1.255 5.638 1.00 95.50 418 HIS A CA 1
ATOM 3336 C C . HIS A 1 418 ? -30.605 0.034 4.814 1.00 95.50 418 HIS A C 1
ATOM 3338 O O . HIS A 1 418 ? -31.185 0.145 3.737 1.00 95.50 418 HIS A O 1
ATOM 3344 N N . ARG A 1 419 ? -29.752 0.972 5.250 1.00 95.00 419 ARG A N 1
ATOM 3345 C CA . ARG A 1 419 ? -29.465 2.203 4.489 1.00 95.00 419 ARG A CA 1
ATOM 3346 C C . ARG A 1 419 ? -28.797 1.917 3.145 1.00 95.00 419 ARG A C 1
ATOM 3348 O O . ARG A 1 419 ? -29.163 2.521 2.141 1.00 95.00 419 ARG A O 1
ATOM 3355 N N . VAL A 1 420 ? -27.849 0.979 3.101 1.00 95.94 420 VAL A N 1
ATOM 3356 C CA . VAL A 1 420 ? -27.227 0.535 1.844 1.00 95.94 420 VAL A CA 1
ATOM 3357 C C . VAL A 1 420 ? -28.283 -0.052 0.906 1.00 95.94 420 VAL A C 1
ATOM 3359 O O . VAL A 1 420 ? -28.308 0.300 -0.269 1.00 95.94 420 VAL A O 1
ATOM 3362 N N . GLN A 1 421 ? -29.182 -0.900 1.408 1.00 95.00 421 GLN A N 1
ATOM 3363 C CA . GLN A 1 421 ? -30.259 -1.491 0.608 1.00 95.00 421 GLN A CA 1
ATOM 3364 C C . GLN A 1 421 ? -31.219 -0.426 0.060 1.00 95.00 421 GLN A C 1
ATOM 3366 O O . GLN A 1 421 ? -31.565 -0.472 -1.123 1.00 95.00 421 GLN A O 1
ATOM 3371 N N . ASP A 1 422 ? -31.583 0.569 0.871 1.00 94.12 422 ASP A N 1
ATOM 3372 C CA . ASP A 1 422 ? -32.394 1.705 0.428 1.00 94.12 422 ASP A CA 1
ATOM 3373 C C . ASP A 1 422 ? -31.687 2.507 -0.675 1.00 94.12 422 ASP A C 1
ATOM 3375 O O . ASP A 1 422 ? -32.311 2.885 -1.668 1.00 94.12 422 ASP A O 1
ATOM 3379 N N . LEU A 1 423 ? -30.380 2.756 -0.535 1.00 93.50 423 LEU A N 1
ATOM 3380 C CA . LEU A 1 423 ? -29.584 3.447 -1.553 1.00 93.50 423 LEU A CA 1
ATOM 3381 C C . LEU A 1 423 ? -29.509 2.641 -2.853 1.00 93.50 423 LEU A C 1
ATOM 3383 O O . LEU A 1 423 ? -29.757 3.207 -3.916 1.00 93.50 423 LEU A O 1
ATOM 3387 N N . LEU A 1 424 ? -29.246 1.332 -2.776 1.00 94.12 424 LEU A N 1
ATOM 3388 C CA . LEU A 1 424 ? -29.229 0.429 -3.933 1.00 94.12 424 LEU A CA 1
ATOM 3389 C C . LEU A 1 424 ? -30.574 0.443 -4.673 1.00 94.12 424 LEU A C 1
ATOM 3391 O O . LEU A 1 424 ? -30.600 0.524 -5.904 1.00 94.12 424 LEU A O 1
ATOM 3395 N N . GLN A 1 425 ? -31.686 0.460 -3.933 1.00 93.12 425 GLN A N 1
ATOM 3396 C CA . GLN A 1 425 ? -33.024 0.577 -4.509 1.00 93.12 425 GLN A CA 1
ATOM 3397 C C . GLN A 1 425 ? -33.235 1.916 -5.226 1.00 93.12 425 GLN A C 1
ATOM 3399 O O . GLN A 1 425 ? -33.797 1.933 -6.322 1.00 93.12 425 GLN A O 1
ATOM 3404 N N . ARG A 1 426 ? -32.779 3.033 -4.639 1.00 91.81 426 ARG A N 1
ATOM 3405 C CA . ARG A 1 426 ? -32.903 4.375 -5.241 1.00 91.81 426 ARG A CA 1
ATOM 3406 C C . ARG A 1 426 ? -32.123 4.496 -6.550 1.00 91.81 426 ARG A C 1
ATOM 3408 O O . ARG A 1 426 ? -32.633 5.097 -7.490 1.00 91.81 426 ARG A O 1
ATOM 3415 N N . ILE A 1 427 ? -30.919 3.925 -6.617 1.00 92.69 427 ILE A N 1
ATOM 3416 C CA . ILE A 1 427 ? -30.065 3.979 -7.817 1.00 92.69 427 ILE A CA 1
ATOM 3417 C C . ILE A 1 427 ? -30.374 2.874 -8.840 1.00 92.69 427 ILE A C 1
ATOM 3419 O O . ILE A 1 427 ? -29.829 2.892 -9.940 1.00 92.69 427 ILE A O 1
ATOM 3423 N N . GLY A 1 428 ? -31.227 1.903 -8.492 1.00 90.06 428 GLY A N 1
ATOM 3424 C CA . GLY A 1 428 ? -31.581 0.779 -9.364 1.00 90.06 428 GLY A CA 1
ATOM 3425 C C . GLY A 1 428 ? -30.490 -0.291 -9.498 1.00 90.06 428 GLY A C 1
ATOM 3426 O O . GLY A 1 428 ? -30.467 -1.012 -10.495 1.00 90.06 428 GLY A O 1
ATOM 3427 N N . LYS A 1 429 ? -29.588 -0.409 -8.516 1.00 91.31 429 LYS A N 1
ATOM 3428 C CA . LYS A 1 429 ? -28.510 -1.412 -8.495 1.00 91.31 429 LYS A CA 1
ATOM 3429 C C . LYS A 1 429 ? -28.976 -2.670 -7.738 1.00 91.31 429 LYS A C 1
ATOM 3431 O O . LYS A 1 429 ? -29.709 -2.545 -6.757 1.00 91.31 429 LYS A O 1
ATOM 3436 N N . PRO A 1 430 ? -28.607 -3.890 -8.170 1.00 89.69 430 PRO A N 1
ATOM 3437 C CA . PRO A 1 430 ? -29.085 -5.116 -7.531 1.00 89.69 430 PRO A CA 1
ATOM 3438 C C . PRO A 1 430 ? -28.686 -5.208 -6.055 1.00 89.69 430 PRO A C 1
ATOM 3440 O O . PRO A 1 430 ? -27.532 -4.976 -5.715 1.00 89.69 430 PRO A O 1
ATOM 3443 N N . TYR A 1 431 ? -29.597 -5.663 -5.190 1.00 84.88 431 TYR A N 1
ATOM 3444 C CA . TYR A 1 431 ? -29.315 -5.857 -3.758 1.00 84.88 431 TYR A CA 1
ATOM 3445 C C . TYR A 1 431 ? -28.143 -6.808 -3.478 1.00 84.88 431 TYR A C 1
ATOM 3447 O O . TYR A 1 431 ? -27.509 -6.709 -2.436 1.00 84.88 431 TYR A O 1
ATOM 3455 N N . CYS A 1 432 ? -27.838 -7.724 -4.401 1.00 84.56 432 CYS A N 1
ATOM 3456 C CA . CYS A 1 432 ? -26.724 -8.659 -4.267 1.00 84.56 432 CYS A CA 1
ATOM 3457 C C . CYS A 1 432 ? -25.345 -8.043 -4.556 1.00 84.56 432 CYS A C 1
ATOM 3459 O O . CYS A 1 432 ? -24.351 -8.749 -4.422 1.00 84.56 432 CYS A O 1
ATOM 3461 N N . SER A 1 433 ? -25.258 -6.768 -4.962 1.00 87.94 433 SER A N 1
ATOM 3462 C CA . SER A 1 433 ? -23.968 -6.145 -5.287 1.00 87.94 433 SER A CA 1
ATOM 3463 C C . SER A 1 433 ? -23.104 -5.839 -4.065 1.00 87.94 433 SER A C 1
ATOM 3465 O O . SER A 1 433 ? -21.899 -5.681 -4.214 1.00 87.94 433 SER A O 1
ATOM 3467 N N . ILE A 1 434 ? -23.718 -5.686 -2.888 1.00 92.56 434 ILE A N 1
ATOM 3468 C CA . ILE A 1 434 ? -23.028 -5.421 -1.622 1.00 92.56 434 ILE A CA 1
ATOM 3469 C C . ILE A 1 434 ? -23.576 -6.411 -0.602 1.00 92.56 434 ILE A C 1
ATOM 3471 O O . ILE A 1 434 ? -24.780 -6.435 -0.341 1.00 92.56 434 ILE A O 1
ATOM 3475 N N . THR A 1 435 ? -22.706 -7.249 -0.052 1.00 92.94 435 THR A N 1
ATOM 3476 C CA . THR A 1 435 ? -23.107 -8.294 0.890 1.00 92.94 435 THR A CA 1
ATOM 3477 C C . THR A 1 435 ? -23.137 -7.775 2.328 1.00 92.94 435 THR A C 1
ATOM 3479 O O . THR A 1 435 ? -22.540 -6.756 2.672 1.00 92.94 435 THR A O 1
ATOM 3482 N N . GLU A 1 436 ? -23.805 -8.514 3.214 1.00 93.75 436 GLU A N 1
ATOM 3483 C CA . GLU A 1 436 ? -23.779 -8.242 4.656 1.00 93.75 436 GLU A CA 1
ATOM 3484 C C . GLU A 1 436 ? -22.350 -8.300 5.230 1.00 93.75 436 GLU A C 1
ATOM 3486 O O . GLU A 1 436 ? -22.013 -7.546 6.143 1.00 93.75 436 GLU A O 1
ATOM 3491 N N . GLN A 1 437 ? -21.495 -9.172 4.684 1.00 92.31 437 GLN A N 1
ATOM 3492 C CA . GLN A 1 437 ? -20.096 -9.281 5.100 1.00 92.31 437 GLN A CA 1
ATOM 3493 C C . GLN A 1 437 ? -19.307 -8.019 4.734 1.00 92.31 437 GLN A C 1
ATOM 3495 O O . GLN A 1 437 ? -18.567 -7.517 5.582 1.00 92.31 437 GLN A O 1
ATOM 3500 N N . ASP A 1 438 ? -19.532 -7.461 3.540 1.00 92.75 438 ASP A N 1
ATOM 3501 C CA . ASP A 1 438 ? -18.892 -6.216 3.097 1.00 92.75 438 ASP A CA 1
ATOM 3502 C C . ASP A 1 438 ? -19.269 -5.047 4.011 1.00 92.75 438 ASP A C 1
ATOM 3504 O O . ASP A 1 438 ? -18.398 -4.305 4.464 1.00 92.75 438 ASP A O 1
ATOM 3508 N N . VAL A 1 439 ? -20.555 -4.922 4.362 1.00 95.69 439 VAL A N 1
ATOM 3509 C CA . VAL A 1 439 ? -21.030 -3.858 5.263 1.00 95.69 439 VAL A CA 1
ATOM 3510 C C . VAL A 1 439 ? -20.438 -4.012 6.663 1.00 95.69 439 VAL A C 1
ATOM 3512 O O . VAL A 1 439 ? -19.948 -3.035 7.228 1.00 95.69 439 VAL A O 1
ATOM 3515 N N . LYS A 1 440 ? -20.403 -5.231 7.219 1.00 95.12 440 LYS A N 1
ATOM 3516 C CA . LYS A 1 440 ? -19.774 -5.484 8.528 1.00 95.12 440 LYS A CA 1
ATOM 3517 C C . LYS A 1 440 ? -18.287 -5.134 8.521 1.00 95.12 440 LYS A C 1
ATOM 3519 O O . LYS A 1 440 ? -17.802 -4.500 9.462 1.00 95.12 440 LYS A O 1
ATOM 3524 N N . LEU A 1 441 ? -17.575 -5.510 7.459 1.00 93.62 441 LEU A N 1
ATOM 3525 C CA . LEU A 1 441 ? -16.166 -5.176 7.268 1.00 93.62 441 LEU A CA 1
ATOM 3526 C C . LEU A 1 441 ? -15.955 -3.659 7.183 1.00 93.62 441 LEU A C 1
ATOM 3528 O O . LEU A 1 441 ? -15.045 -3.117 7.818 1.00 93.62 441 LEU A O 1
ATOM 3532 N N . PHE A 1 442 ? -16.826 -2.975 6.444 1.00 95.69 442 PHE A N 1
ATOM 3533 C CA . PHE A 1 442 ? -16.794 -1.531 6.256 1.00 95.69 442 PHE A CA 1
ATOM 3534 C C . PHE A 1 442 ? -17.086 -0.776 7.561 1.00 95.69 442 PHE A C 1
ATOM 3536 O O . PHE A 1 442 ? -16.344 0.138 7.917 1.00 95.69 442 PHE A O 1
ATOM 3543 N N . CYS A 1 443 ? -18.090 -1.199 8.338 1.00 95.88 443 CYS A N 1
ATOM 3544 C CA . CYS A 1 443 ? -18.401 -0.630 9.653 1.00 95.88 443 CYS A CA 1
ATOM 3545 C C . CYS A 1 443 ? -17.248 -0.818 10.647 1.00 95.88 443 CYS A C 1
ATOM 3547 O O . CYS A 1 443 ? -16.852 0.142 11.311 1.00 95.88 443 CYS A O 1
ATOM 3549 N N . ARG A 1 444 ? -16.652 -2.020 10.702 1.00 94.19 444 ARG A N 1
ATOM 3550 C CA . ARG A 1 444 ? -15.493 -2.316 11.564 1.00 94.19 444 ARG A CA 1
ATOM 3551 C C . ARG A 1 444 ? -14.321 -1.376 11.283 1.00 94.19 444 ARG A C 1
ATOM 3553 O O . ARG A 1 444 ? -13.667 -0.903 12.213 1.00 94.19 444 ARG A O 1
ATOM 3560 N N . ASN A 1 445 ? -14.085 -1.082 10.006 1.00 94.75 445 ASN A N 1
ATOM 3561 C CA . ASN A 1 445 ? -12.995 -0.228 9.545 1.00 94.75 445 ASN A CA 1
ATOM 3562 C C . ASN A 1 445 ? -13.413 1.226 9.276 1.00 94.75 445 ASN A C 1
ATOM 3564 O O . ASN A 1 445 ? -12.617 2.000 8.749 1.00 94.75 445 ASN A O 1
ATOM 3568 N N . GLY A 1 446 ? -14.612 1.651 9.689 1.00 93.25 446 GLY A N 1
ATOM 3569 C CA . GLY A 1 446 ? -15.161 2.966 9.340 1.00 93.25 446 GLY A CA 1
ATOM 3570 C C . GLY A 1 446 ? -14.293 4.151 9.785 1.00 93.25 446 GLY A C 1
ATOM 3571 O O . GLY A 1 446 ? -14.295 5.201 9.153 1.00 93.25 446 GLY A O 1
ATOM 3572 N N . SER A 1 447 ? -13.496 3.988 10.849 1.00 92.81 447 SER A N 1
ATOM 3573 C CA . SER A 1 447 ? -12.531 5.006 11.315 1.00 92.81 447 SER A CA 1
ATOM 3574 C C . SER A 1 447 ? -11.257 5.097 10.457 1.00 92.81 447 SER A C 1
ATOM 3576 O O . SER A 1 447 ? -10.495 6.059 10.564 1.00 92.81 447 SER A O 1
ATOM 3578 N N . PHE A 1 448 ? -10.984 4.079 9.649 1.00 94.31 448 PHE A N 1
ATOM 3579 C CA . PHE A 1 448 ? -9.700 3.855 8.990 1.00 94.31 448 PHE A CA 1
ATOM 3580 C C . PHE A 1 448 ? -9.792 3.870 7.466 1.00 94.31 448 PHE A C 1
ATOM 3582 O O . PHE A 1 448 ? -8.789 3.623 6.801 1.00 94.31 448 PHE A O 1
ATOM 3589 N N . LEU A 1 449 ? -10.961 4.215 6.926 1.00 95.12 449 LEU A N 1
ATOM 3590 C CA . LEU A 1 449 ? -11.183 4.360 5.494 1.00 95.12 449 LEU A CA 1
ATOM 3591 C C . LEU A 1 449 ? -10.201 5.372 4.898 1.00 95.12 449 LEU A C 1
ATOM 3593 O O . LEU A 1 449 ? -9.938 6.432 5.487 1.00 95.12 449 LEU A O 1
ATOM 3597 N N . ARG A 1 450 ? -9.648 5.036 3.734 1.00 94.56 450 ARG A N 1
ATOM 3598 C CA . ARG A 1 450 ? -8.763 5.907 2.959 1.00 94.56 450 ARG A CA 1
ATOM 3599 C C . ARG A 1 450 ? -9.150 5.842 1.492 1.00 94.56 450 ARG A C 1
ATOM 3601 O O . ARG A 1 450 ? -9.573 4.801 0.999 1.00 94.56 450 ARG A O 1
ATOM 3608 N N . VAL A 1 451 ? -8.968 6.959 0.808 1.00 93.44 451 VAL A N 1
ATOM 3609 C CA . VAL A 1 451 ? -9.014 7.026 -0.649 1.00 93.44 451 VAL A CA 1
ATOM 3610 C C . VAL A 1 451 ? -7.733 7.706 -1.086 1.00 93.44 451 VAL A C 1
ATOM 3612 O O . VAL A 1 451 ? -7.339 8.716 -0.500 1.00 93.44 451 VAL A O 1
ATOM 3615 N N . ILE A 1 452 ? -7.063 7.112 -2.063 1.00 91.69 452 ILE A N 1
ATOM 3616 C CA . ILE A 1 452 ? -5.858 7.665 -2.667 1.00 91.69 452 ILE A CA 1
ATOM 3617 C C . ILE A 1 452 ? -6.206 8.041 -4.093 1.00 91.69 452 ILE A C 1
ATOM 3619 O O . ILE A 1 452 ? -6.692 7.210 -4.862 1.00 91.69 452 ILE A O 1
ATOM 3623 N N . HIS A 1 453 ? -5.932 9.301 -4.404 1.00 89.25 453 HIS A N 1
ATOM 3624 C CA . HIS A 1 453 ? -6.064 9.865 -5.730 1.00 89.25 453 HIS A CA 1
ATOM 3625 C C . HIS A 1 453 ? -4.695 10.354 -6.180 1.00 89.25 453 HIS A C 1
ATOM 3627 O O . HIS A 1 453 ? -4.122 11.261 -5.568 1.00 89.25 453 HIS A O 1
ATOM 3633 N N . CYS A 1 454 ? -4.154 9.746 -7.231 1.00 91.31 454 CYS A N 1
ATOM 3634 C CA . CYS A 1 454 ? -2.893 10.179 -7.807 1.00 91.31 454 CYS A CA 1
ATOM 3635 C C . CYS A 1 454 ? -3.150 11.076 -9.012 1.00 91.31 454 CYS A C 1
ATOM 3637 O O . CYS A 1 454 ? -4.030 10.828 -9.834 1.00 91.31 454 CYS A O 1
ATOM 3639 N N . ARG A 1 455 ? -2.317 12.109 -9.152 1.00 90.25 455 ARG A N 1
ATOM 3640 C CA . ARG A 1 455 ? -2.367 12.989 -10.317 1.00 90.25 455 ARG A CA 1
ATOM 3641 C C . ARG A 1 455 ? -2.071 12.226 -11.601 1.00 90.25 455 ARG A C 1
ATOM 3643 O O . ARG A 1 455 ? -1.337 11.233 -11.596 1.00 90.25 455 ARG A O 1
ATOM 3650 N N . ARG A 1 456 ? -2.603 12.736 -12.709 1.00 91.44 456 ARG A N 1
ATOM 3651 C CA . ARG A 1 456 ? -2.326 12.210 -14.046 1.00 91.44 456 ARG A CA 1
ATOM 3652 C C . ARG A 1 456 ? -0.867 12.426 -14.407 1.00 91.44 456 ARG A C 1
ATOM 3654 O O . ARG A 1 456 ? -0.334 13.519 -14.221 1.00 91.44 456 ARG A O 1
ATOM 3661 N N . LEU A 1 457 ? -0.261 11.423 -15.034 1.00 92.50 457 LEU A N 1
ATOM 3662 C CA . LEU A 1 457 ? 1.118 11.525 -15.509 1.00 92.50 457 LEU A CA 1
ATOM 3663 C C . LEU A 1 457 ? 1.287 12.657 -16.541 1.00 92.50 457 LEU A C 1
ATOM 3665 O O . LEU A 1 457 ? 2.282 13.372 -16.524 1.00 92.50 457 LEU A O 1
ATOM 3669 N N . ALA A 1 458 ? 0.287 12.879 -17.399 1.00 91.50 458 ALA A N 1
ATOM 3670 C CA . ALA A 1 458 ? 0.315 13.964 -18.381 1.00 91.50 458 ALA A CA 1
ATOM 3671 C C . ALA A 1 458 ? 0.371 15.359 -17.728 1.00 91.50 458 ALA A C 1
ATOM 3673 O O . ALA A 1 458 ? 1.088 16.234 -18.209 1.00 91.50 458 ALA A O 1
ATOM 3674 N N . GLU A 1 459 ? -0.345 15.559 -16.617 1.00 91.44 459 GLU A N 1
ATOM 3675 C CA . GLU A 1 459 ? -0.355 16.839 -15.897 1.00 91.44 459 GLU A CA 1
ATOM 3676 C C . GLU A 1 459 ? 0.942 17.088 -15.115 1.00 91.44 459 GLU A C 1
ATOM 3678 O O . GLU A 1 459 ? 1.324 18.236 -14.890 1.00 91.44 459 GLU A O 1
ATOM 3683 N N . GLU A 1 460 ? 1.612 16.022 -14.684 1.00 91.69 460 GLU A N 1
ATOM 3684 C CA . GLU A 1 460 ? 2.932 16.092 -14.058 1.00 91.69 460 GLU A CA 1
ATOM 3685 C C . GLU A 1 460 ? 4.012 16.489 -15.081 1.00 91.69 460 GLU A C 1
ATOM 3687 O O . GLU A 1 460 ? 4.930 17.253 -14.775 1.00 91.69 460 GLU A O 1
ATOM 3692 N N . TYR A 1 461 ? 3.897 15.995 -16.318 1.00 90.31 461 TYR A N 1
ATOM 3693 C CA . TYR A 1 461 ? 4.903 16.202 -17.358 1.00 90.31 461 TYR A CA 1
ATOM 3694 C C . TYR A 1 461 ? 4.746 17.532 -18.108 1.00 90.31 461 TYR A C 1
ATOM 3696 O O . TYR A 1 461 ? 5.759 18.041 -18.602 1.00 90.31 461 TYR A O 1
ATOM 3704 N N . ASP A 1 462 ? 3.533 18.099 -18.175 1.00 90.69 462 ASP A N 1
ATOM 3705 C CA . ASP A 1 462 ? 3.258 19.411 -18.778 1.00 90.69 462 ASP A CA 1
ATOM 3706 C C . ASP A 1 462 ? 3.772 20.557 -17.877 1.00 90.69 462 ASP A C 1
ATOM 3708 O O . ASP A 1 462 ? 3.289 20.726 -16.752 1.00 90.69 462 ASP A O 1
ATOM 3712 N N . PRO A 1 463 ? 4.700 21.409 -18.363 1.00 86.88 463 PRO A N 1
ATOM 3713 C CA . PRO A 1 463 ? 5.226 22.545 -17.604 1.00 86.88 463 PRO A CA 1
ATOM 3714 C C . PRO A 1 463 ? 4.168 23.520 -17.069 1.00 86.88 463 PRO A C 1
ATOM 3716 O O . PRO A 1 463 ? 4.439 24.247 -16.115 1.00 86.88 463 PRO A O 1
ATOM 3719 N N . LYS A 1 464 ? 2.971 23.571 -17.671 1.00 88.12 464 LYS A N 1
ATOM 3720 C CA . LYS A 1 464 ? 1.885 24.463 -17.229 1.00 88.12 464 LYS A CA 1
ATOM 3721 C C . LYS A 1 464 ? 1.154 23.959 -15.988 1.00 88.12 464 LYS A C 1
ATOM 3723 O O . LYS A 1 464 ? 0.605 24.773 -15.248 1.00 88.12 464 LYS A O 1
ATOM 3728 N N . THR A 1 465 ? 1.104 22.645 -15.793 1.00 90.00 465 THR A N 1
ATOM 3729 C CA . THR A 1 465 ? 0.345 21.983 -14.718 1.00 90.00 465 THR A CA 1
ATOM 3730 C C . THR A 1 465 ? 1.240 21.264 -13.715 1.00 90.00 465 THR A C 1
ATOM 3732 O O . THR A 1 465 ? 0.752 20.825 -12.670 1.00 90.00 465 THR A O 1
ATOM 3735 N N . ALA A 1 466 ? 2.536 21.143 -14.003 1.00 88.69 466 ALA A N 1
ATOM 3736 C CA . ALA A 1 466 ? 3.522 20.604 -13.082 1.00 88.69 466 ALA A CA 1
ATOM 3737 C C . ALA A 1 466 ? 3.532 21.402 -11.767 1.00 88.69 466 ALA A C 1
ATOM 3739 O O . ALA A 1 466 ? 3.437 22.635 -11.761 1.00 88.69 466 ALA A O 1
ATOM 3740 N N . LYS A 1 467 ? 3.694 20.714 -10.633 1.00 88.38 467 LYS A N 1
ATOM 3741 C CA . LYS A 1 467 ? 3.818 21.345 -9.309 1.00 88.38 467 LYS A CA 1
ATOM 3742 C C . LYS A 1 467 ? 5.216 21.939 -9.104 1.00 88.38 467 LYS A C 1
ATOM 3744 O O . LYS A 1 467 ? 5.986 21.537 -8.234 1.00 88.38 467 LYS A O 1
ATOM 3749 N N . VAL A 1 468 ? 5.537 22.954 -9.902 1.00 86.50 468 VAL A N 1
ATOM 3750 C CA . VAL A 1 468 ? 6.837 23.639 -9.893 1.00 86.50 468 VAL A CA 1
ATOM 3751 C C . VAL A 1 468 ? 7.167 24.218 -8.515 1.00 86.50 468 VAL A C 1
ATOM 3753 O O . VAL A 1 468 ? 8.318 24.177 -8.101 1.00 86.50 468 VAL A O 1
ATOM 3756 N N . GLN A 1 469 ? 6.172 24.734 -7.786 1.00 84.31 469 GLN A N 1
ATOM 3757 C CA . GLN A 1 469 ? 6.384 25.305 -6.450 1.00 84.31 469 GLN A CA 1
ATOM 3758 C C . GLN A 1 469 ? 6.828 24.250 -5.431 1.00 84.31 469 GLN A C 1
ATOM 3760 O O . GLN A 1 469 ? 7.742 24.505 -4.653 1.00 84.31 469 GLN A O 1
ATOM 3765 N N . GLU A 1 470 ? 6.212 23.065 -5.463 1.00 84.38 470 GLU A N 1
ATOM 3766 C CA . GLU A 1 470 ? 6.559 21.950 -4.578 1.00 84.38 470 GLU A CA 1
ATOM 3767 C C . GLU A 1 470 ? 7.951 21.406 -4.921 1.00 84.38 470 GLU A C 1
ATOM 3769 O O . GLU A 1 470 ? 8.786 21.243 -4.034 1.00 84.38 470 GLU A O 1
ATOM 3774 N N . LEU A 1 471 ? 8.252 21.259 -6.217 1.00 85.50 471 LEU A N 1
ATOM 3775 C CA . LEU A 1 471 ? 9.592 20.915 -6.700 1.00 85.50 471 LEU A CA 1
ATOM 3776 C C . LEU A 1 471 ? 10.651 21.941 -6.265 1.00 85.50 471 LEU A C 1
ATOM 3778 O O . LEU A 1 471 ? 11.720 21.557 -5.798 1.00 85.50 471 LEU A O 1
ATOM 3782 N N . ALA A 1 472 ? 10.365 23.239 -6.394 1.00 84.81 472 ALA A N 1
ATOM 3783 C CA . ALA A 1 472 ? 11.286 24.308 -6.010 1.00 84.81 472 ALA A CA 1
ATOM 3784 C C . ALA A 1 472 ? 11.555 24.327 -4.500 1.00 84.81 472 ALA A C 1
ATOM 3786 O O . ALA A 1 472 ? 12.696 24.529 -4.093 1.00 84.81 472 ALA A O 1
ATOM 3787 N N . MET A 1 473 ? 10.517 24.108 -3.688 1.00 84.38 473 MET A N 1
ATOM 3788 C CA . MET A 1 473 ? 10.631 24.027 -2.232 1.00 84.38 473 MET A CA 1
ATOM 3789 C C . MET A 1 473 ? 11.499 22.832 -1.824 1.00 84.38 473 MET A C 1
ATOM 3791 O O . MET A 1 473 ? 12.486 23.008 -1.121 1.00 84.38 473 MET A O 1
ATOM 3795 N N . GLN A 1 474 ? 11.218 21.641 -2.359 1.00 83.44 474 GLN A N 1
ATOM 3796 C CA . GLN A 1 474 ? 11.981 20.425 -2.049 1.00 83.44 474 GLN A CA 1
ATOM 3797 C C . GLN A 1 474 ? 13.450 20.502 -2.495 1.00 83.44 474 GLN A C 1
ATOM 3799 O O . GLN A 1 474 ? 14.326 19.966 -1.823 1.00 83.44 474 GLN A O 1
ATOM 3804 N N . LEU A 1 475 ? 13.734 21.178 -3.613 1.00 82.69 475 LEU A N 1
ATOM 3805 C CA . LEU A 1 475 ? 15.104 21.425 -4.081 1.00 82.69 475 LEU A CA 1
ATOM 3806 C C . LEU A 1 475 ? 15.830 22.528 -3.295 1.00 82.69 475 LEU A C 1
ATOM 3808 O O . LEU A 1 475 ? 17.056 22.586 -3.336 1.00 82.69 475 LEU A O 1
ATOM 3812 N N . GLY A 1 476 ? 15.092 23.444 -2.663 1.00 73.75 476 GLY A N 1
ATOM 3813 C CA . GLY A 1 476 ? 15.642 24.599 -1.953 1.00 73.75 476 GLY A CA 1
ATOM 3814 C C . GLY A 1 476 ? 15.821 24.391 -0.448 1.00 73.75 476 GLY A C 1
ATOM 3815 O O . GLY A 1 476 ? 16.715 25.004 0.134 1.00 73.75 476 GLY A O 1
ATOM 3816 N N . ASP A 1 477 ? 14.993 23.546 0.171 1.00 67.94 477 ASP A N 1
ATOM 3817 C CA . ASP A 1 477 ? 14.965 23.340 1.625 1.00 67.94 477 ASP A CA 1
ATOM 3818 C C . ASP A 1 477 ? 16.120 22.455 2.125 1.00 67.94 477 ASP A C 1
ATOM 3820 O O . ASP A 1 477 ? 16.638 22.676 3.222 1.00 67.94 477 ASP A O 1
ATOM 3824 N N . GLU A 1 478 ? 16.567 21.488 1.318 1.00 65.69 478 GLU A N 1
ATOM 3825 C CA . GLU A 1 478 ? 17.684 20.599 1.645 1.00 65.69 478 GLU A CA 1
ATOM 3826 C C . GLU A 1 478 ? 18.773 20.677 0.572 1.00 65.69 478 GLU A C 1
ATOM 3828 O O . GLU A 1 478 ? 18.518 20.427 -0.605 1.00 65.69 478 GLU A O 1
ATOM 3833 N N . GLU A 1 479 ? 20.021 20.946 0.980 1.00 67.44 479 GLU A N 1
ATOM 3834 C CA . GLU A 1 479 ? 21.172 21.065 0.063 1.00 67.44 479 GLU A CA 1
ATOM 3835 C C . GLU A 1 479 ? 21.431 19.804 -0.787 1.00 67.44 479 GLU A C 1
ATOM 3837 O O . GLU A 1 479 ? 22.220 19.861 -1.731 1.00 67.44 479 GLU A O 1
ATOM 3842 N N . ASP A 1 480 ? 20.801 18.677 -0.448 1.00 75.88 480 ASP A N 1
ATOM 3843 C CA . ASP A 1 480 ? 21.032 17.348 -1.008 1.00 75.88 480 ASP A CA 1
ATOM 3844 C C . ASP A 1 480 ? 19.732 16.516 -1.090 1.00 75.88 480 ASP A C 1
ATOM 3846 O O . ASP A 1 480 ? 19.740 15.313 -0.815 1.00 75.88 480 ASP A O 1
ATOM 3850 N N . SER A 1 481 ? 18.612 17.145 -1.459 1.00 86.19 481 SER A N 1
ATOM 3851 C CA . SER A 1 481 ? 17.329 16.448 -1.628 1.00 86.19 481 SER A CA 1
ATOM 3852 C C . SER A 1 481 ? 17.370 15.404 -2.752 1.00 86.19 481 SER A C 1
ATOM 3854 O O . SER A 1 481 ? 17.816 15.674 -3.871 1.00 86.19 481 SER A O 1
ATOM 3856 N N . ASP A 1 482 ? 16.835 14.211 -2.480 1.00 90.38 482 ASP A N 1
ATOM 3857 C CA . ASP A 1 482 ? 16.780 13.102 -3.443 1.00 90.38 482 ASP A CA 1
ATOM 3858 C C . ASP A 1 482 ? 15.817 13.384 -4.621 1.00 90.38 482 ASP A C 1
ATOM 3860 O O . ASP A 1 482 ? 15.878 12.705 -5.649 1.00 90.38 482 ASP A O 1
ATOM 3864 N N . ILE A 1 483 ? 14.989 14.438 -4.541 1.00 91.06 483 ILE A N 1
ATOM 3865 C CA . ILE A 1 483 ? 14.134 14.884 -5.655 1.00 91.06 483 ILE A CA 1
ATOM 3866 C C . ILE A 1 483 ? 14.939 15.299 -6.893 1.00 91.06 483 ILE A C 1
ATOM 3868 O O . ILE A 1 483 ? 14.427 15.250 -8.012 1.00 91.06 483 ILE A O 1
ATOM 3872 N N . VAL A 1 484 ? 16.220 15.648 -6.732 1.00 92.19 484 VAL A N 1
ATOM 3873 C CA . VAL A 1 484 ? 17.113 15.951 -7.858 1.00 92.19 484 VAL A CA 1
ATOM 3874 C C . VAL A 1 484 ? 17.133 14.810 -8.878 1.00 92.19 484 VAL A C 1
ATOM 3876 O O . VAL A 1 484 ? 17.151 15.058 -10.086 1.00 92.19 484 VAL A O 1
ATOM 3879 N N . PHE A 1 485 ? 17.037 13.558 -8.420 1.00 93.88 485 PHE A N 1
ATOM 3880 C CA . PHE A 1 485 ? 17.071 12.395 -9.299 1.00 93.88 485 PHE A CA 1
ATOM 3881 C C . PHE A 1 485 ? 15.839 12.287 -10.197 1.00 93.88 485 PHE A C 1
ATOM 3883 O O . PHE A 1 485 ? 15.966 11.785 -11.310 1.00 93.88 485 PHE A O 1
ATOM 3890 N N . TYR A 1 486 ? 14.684 12.823 -9.794 1.00 94.00 486 TYR A N 1
ATOM 3891 C CA . TYR A 1 486 ? 13.521 12.920 -10.679 1.00 94.00 486 TYR A CA 1
ATOM 3892 C C . TYR A 1 486 ? 13.836 13.769 -11.918 1.00 94.00 486 TYR A C 1
ATOM 3894 O O . TYR A 1 486 ? 13.640 13.329 -13.053 1.00 94.00 486 TYR A O 1
ATOM 3902 N N . ILE A 1 487 ? 14.411 14.958 -11.710 1.00 93.06 487 ILE A N 1
ATOM 3903 C CA . ILE A 1 487 ? 14.794 15.862 -12.806 1.00 93.06 487 ILE A CA 1
ATOM 3904 C C . ILE A 1 487 ? 15.887 15.222 -13.663 1.00 93.06 487 ILE A C 1
ATOM 3906 O O . ILE A 1 487 ? 15.834 15.289 -14.892 1.00 93.06 487 ILE A O 1
ATOM 3910 N N . MET A 1 488 ? 16.857 14.561 -13.029 1.00 94.69 488 MET A N 1
ATOM 3911 C CA . MET A 1 488 ? 17.936 13.884 -13.742 1.00 94.69 488 MET A CA 1
ATOM 3912 C C . MET A 1 488 ? 17.443 12.718 -14.606 1.00 94.69 488 MET A C 1
ATOM 3914 O O . MET A 1 488 ? 17.934 12.553 -15.721 1.00 94.69 488 MET A O 1
ATOM 3918 N N . LEU A 1 489 ? 16.471 11.931 -14.133 1.00 95.06 489 LEU A N 1
ATOM 3919 C CA . LEU A 1 489 ? 15.875 10.837 -14.906 1.00 95.06 489 LEU A CA 1
ATOM 3920 C C . LEU A 1 489 ? 15.111 11.366 -16.125 1.00 95.06 489 LEU A C 1
ATOM 3922 O O . LEU A 1 489 ? 15.321 10.870 -17.230 1.00 95.06 489 LEU A O 1
ATOM 3926 N N . ARG A 1 490 ? 14.323 12.437 -15.960 1.00 93.69 490 ARG A N 1
ATOM 3927 C CA . ARG A 1 490 ? 13.660 13.110 -17.092 1.00 93.69 490 ARG A CA 1
ATOM 3928 C C . ARG A 1 490 ? 14.661 13.690 -18.092 1.00 93.69 490 ARG A C 1
ATOM 3930 O O . ARG A 1 490 ? 14.489 13.569 -19.303 1.00 93.69 490 ARG A O 1
ATOM 3937 N N . ALA A 1 491 ? 15.746 14.294 -17.609 1.00 94.81 491 ALA A N 1
AT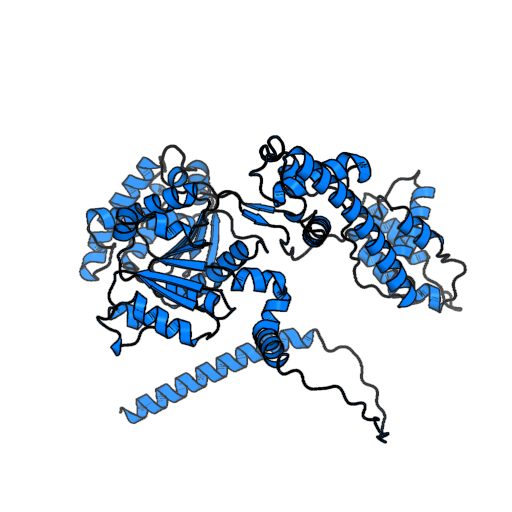OM 3938 C CA . ALA A 1 491 ? 16.810 14.784 -18.481 1.00 94.81 491 ALA A CA 1
ATOM 3939 C C . ALA A 1 491 ? 17.524 13.640 -19.227 1.00 94.81 491 ALA A C 1
ATOM 3941 O O . ALA A 1 491 ? 17.881 13.808 -20.395 1.00 94.81 491 ALA A O 1
ATOM 3942 N N . ALA A 1 492 ? 17.699 12.480 -18.586 1.00 95.31 492 ALA A N 1
ATOM 3943 C CA . ALA A 1 492 ? 18.270 11.289 -19.209 1.00 95.31 492 ALA A CA 1
ATOM 3944 C C . ALA A 1 492 ? 17.364 10.715 -20.313 1.00 95.31 492 ALA A C 1
ATOM 3946 O O . ALA A 1 492 ? 17.884 10.251 -21.328 1.00 95.31 492 ALA A O 1
ATOM 3947 N N . ASP A 1 493 ? 16.039 10.800 -20.170 1.00 94.25 493 ASP A N 1
ATOM 3948 C CA . ASP A 1 493 ? 15.098 10.396 -21.224 1.00 94.25 493 ASP A CA 1
ATOM 3949 C C . ASP A 1 493 ? 15.157 11.328 -22.433 1.00 94.25 493 ASP A C 1
ATOM 3951 O O . ASP A 1 493 ? 15.280 10.863 -23.564 1.00 94.25 493 ASP A O 1
ATOM 3955 N N . ARG A 1 494 ? 15.211 12.644 -22.210 1.00 93.62 494 ARG A N 1
ATOM 3956 C CA . ARG A 1 494 ? 15.412 13.615 -23.302 1.00 93.62 494 ARG A CA 1
ATOM 3957 C C . ARG A 1 494 ? 16.752 13.433 -24.012 1.00 93.62 494 ARG A C 1
ATOM 3959 O O . ARG A 1 494 ? 16.842 13.613 -25.224 1.00 93.62 494 ARG A O 1
ATOM 3966 N N . PHE A 1 495 ? 17.799 13.077 -23.269 1.00 95.50 495 PHE A N 1
ATOM 3967 C CA . PHE A 1 495 ? 19.088 12.715 -23.856 1.00 95.50 495 PHE A CA 1
ATOM 3968 C C . PHE A 1 495 ? 18.957 11.446 -24.715 1.00 95.50 495 PHE A C 1
ATOM 3970 O O . PHE A 1 495 ? 19.492 11.392 -25.823 1.00 95.50 495 PHE A O 1
ATOM 3977 N N . PHE A 1 496 ? 18.222 10.437 -24.237 1.00 94.25 496 PHE A N 1
ATOM 3978 C CA . PHE A 1 496 ? 17.976 9.210 -24.991 1.00 94.25 496 PHE A CA 1
ATOM 3979 C C . PHE A 1 496 ? 17.217 9.476 -26.296 1.00 94.25 496 PHE A C 1
ATOM 3981 O O . PHE A 1 496 ? 17.575 8.904 -27.323 1.00 94.25 496 PHE A O 1
ATOM 3988 N N . GLU A 1 497 ? 16.233 10.374 -26.301 1.00 92.38 497 GLU A N 1
ATOM 3989 C CA . GLU A 1 497 ? 15.502 10.745 -27.520 1.00 92.38 497 GLU A CA 1
ATOM 3990 C C . GLU A 1 497 ? 16.404 11.384 -28.591 1.00 92.38 497 GLU A C 1
ATOM 3992 O O . GLU A 1 497 ? 16.246 11.096 -29.777 1.00 92.38 497 GLU A O 1
ATOM 3997 N N . GLU A 1 498 ? 17.374 12.214 -28.194 1.00 94.12 498 GLU A N 1
ATOM 3998 C CA . GLU A 1 498 ? 18.280 12.893 -29.133 1.00 94.12 498 GLU A CA 1
ATOM 3999 C C . GLU A 1 498 ? 19.418 11.978 -29.620 1.00 94.12 498 GLU A C 1
ATOM 4001 O O . GLU A 1 498 ? 19.769 11.991 -30.802 1.00 94.12 498 GLU A O 1
ATOM 4006 N N . TYR A 1 499 ? 19.994 11.166 -28.727 1.00 93.06 499 TYR A N 1
ATOM 4007 C CA . TYR A 1 499 ? 21.206 10.384 -29.011 1.00 93.06 499 TYR A CA 1
ATOM 4008 C C . TYR A 1 499 ? 20.961 8.878 -29.196 1.00 93.06 499 TYR A C 1
ATOM 4010 O O . TYR A 1 499 ? 21.900 8.157 -29.537 1.00 93.06 499 TYR A O 1
ATOM 4018 N N . SER A 1 500 ? 19.733 8.390 -28.979 1.00 92.56 500 SER A N 1
ATOM 4019 C CA . SER A 1 500 ? 19.353 6.960 -29.010 1.00 92.56 500 SER A CA 1
ATOM 4020 C C . SER A 1 500 ? 20.204 6.066 -28.095 1.00 92.56 500 SER A C 1
ATOM 4022 O O . SER A 1 500 ? 20.412 4.882 -28.359 1.00 92.56 500 SER A O 1
ATOM 4024 N N . ARG A 1 501 ? 20.741 6.653 -27.024 1.00 93.19 501 ARG A N 1
ATOM 4025 C CA . ARG A 1 501 ? 21.524 5.990 -25.977 1.00 93.19 501 ARG A CA 1
ATOM 4026 C C . ARG A 1 501 ? 21.449 6.811 -24.700 1.00 93.19 501 ARG A C 1
ATOM 4028 O O . ARG A 1 501 ? 21.238 8.016 -24.766 1.00 93.19 501 ARG A O 1
ATOM 4035 N N . PHE A 1 502 ? 21.683 6.185 -23.555 1.00 94.06 502 PHE A N 1
ATOM 4036 C CA . PHE A 1 502 ? 21.754 6.895 -22.279 1.00 94.06 502 PHE A CA 1
ATOM 4037 C C . PHE A 1 502 ? 23.116 7.584 -22.064 1.00 94.06 502 PHE A C 1
ATOM 4039 O O . PHE A 1 502 ? 24.108 7.219 -22.717 1.00 94.06 502 PHE A O 1
ATOM 4046 N N . PRO A 1 503 ? 23.184 8.606 -21.187 1.00 95.12 503 PRO A N 1
ATOM 4047 C CA . PRO A 1 503 ? 24.433 9.307 -20.908 1.00 95.12 503 PRO A CA 1
ATOM 4048 C C . PRO A 1 503 ? 25.431 8.384 -20.198 1.00 95.12 503 PRO A C 1
ATOM 4050 O O . PRO A 1 503 ? 25.066 7.651 -19.282 1.00 95.12 503 PRO A O 1
ATOM 4053 N N . GLY A 1 504 ? 26.691 8.408 -20.643 1.00 93.25 504 GLY A N 1
ATOM 4054 C CA . GLY A 1 504 ? 27.770 7.594 -20.078 1.00 93.25 504 GLY A CA 1
ATOM 4055 C C . GLY A 1 504 ? 27.668 6.093 -20.356 1.00 93.25 504 GLY A C 1
ATOM 4056 O O . GLY A 1 504 ? 28.350 5.302 -19.714 1.00 93.25 504 GLY A O 1
ATOM 4057 N N . TRP A 1 505 ? 26.850 5.691 -21.336 1.00 91.38 505 TRP A N 1
ATOM 4058 C CA . TRP A 1 505 ? 26.726 4.293 -21.770 1.00 91.38 505 TRP A CA 1
ATOM 4059 C C . TRP A 1 505 ? 28.067 3.670 -22.195 1.00 91.38 505 TRP A C 1
ATOM 4061 O O . TRP A 1 505 ? 28.310 2.484 -21.985 1.00 91.38 505 TRP A O 1
ATOM 4071 N N . TYR A 1 506 ? 28.949 4.477 -22.792 1.00 90.62 506 TYR A N 1
ATOM 4072 C CA . TYR A 1 506 ? 30.303 4.070 -23.149 1.00 90.62 506 TYR A CA 1
ATOM 4073 C C . TYR A 1 506 ? 31.331 4.792 -22.272 1.00 90.62 506 TYR A C 1
A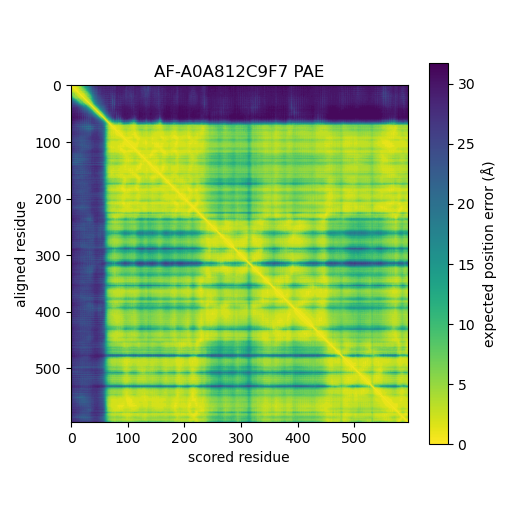TOM 4075 O O . TYR A 1 506 ? 31.268 6.012 -22.107 1.00 90.62 506 TYR A O 1
ATOM 4083 N N . ASN A 1 507 ? 32.310 4.043 -21.757 1.00 87.88 507 ASN A N 1
ATOM 4084 C CA . ASN A 1 507 ? 33.331 4.552 -20.829 1.00 87.88 507 ASN A CA 1
ATOM 4085 C C . ASN A 1 507 ? 34.155 5.721 -21.397 1.00 87.88 507 ASN A C 1
ATOM 4087 O O . ASN A 1 507 ? 34.597 6.587 -20.649 1.00 87.88 507 ASN A O 1
ATOM 4091 N N . ASP A 1 508 ? 34.374 5.753 -22.709 1.00 89.44 508 ASP A N 1
ATOM 4092 C CA . ASP A 1 508 ? 35.110 6.805 -23.417 1.00 89.44 508 ASP A CA 1
ATOM 4093 C C . ASP A 1 508 ? 34.289 8.089 -23.624 1.00 89.44 508 ASP A C 1
ATOM 4095 O O . ASP A 1 508 ? 34.854 9.131 -23.951 1.00 89.44 508 ASP A O 1
ATOM 4099 N N . GLN A 1 509 ? 32.969 8.038 -23.420 1.00 87.25 509 GLN A N 1
ATOM 4100 C CA . GLN A 1 509 ? 32.051 9.148 -23.696 1.00 87.25 509 GLN A CA 1
ATOM 4101 C C . GLN A 1 509 ? 31.542 9.856 -22.439 1.00 87.25 509 GLN A C 1
ATOM 4103 O O . GLN A 1 509 ? 30.881 10.882 -22.574 1.00 87.25 509 GLN A O 1
ATOM 4108 N N . VAL A 1 510 ? 31.886 9.371 -21.239 1.00 90.81 510 VAL A N 1
ATOM 4109 C CA . VAL A 1 510 ? 31.406 9.915 -19.955 1.00 90.81 510 VAL A CA 1
ATOM 4110 C C . VAL A 1 510 ? 31.633 11.427 -19.862 1.00 90.81 510 VAL A C 1
ATOM 4112 O O . VAL A 1 510 ? 30.672 12.173 -19.717 1.00 90.81 510 VAL A O 1
ATOM 4115 N N . GLU A 1 511 ? 32.867 11.902 -20.047 1.00 91.62 511 GLU A N 1
ATOM 4116 C CA . GLU A 1 511 ? 33.195 13.337 -19.944 1.00 91.62 511 GLU A CA 1
ATOM 4117 C C . GLU A 1 511 ? 32.470 14.197 -20.993 1.00 91.62 511 GLU A C 1
ATOM 4119 O O . GLU A 1 511 ? 32.010 15.303 -20.708 1.00 91.62 511 GLU A O 1
ATOM 4124 N N . GLY A 1 512 ? 32.326 13.686 -22.220 1.00 91.88 512 GLY A N 1
ATOM 4125 C CA . GLY A 1 512 ? 31.602 14.387 -23.283 1.00 91.88 512 GLY A CA 1
ATOM 4126 C C . GLY A 1 512 ? 30.092 14.438 -23.036 1.00 91.88 512 GLY A C 1
ATOM 4127 O O . GLY A 1 512 ? 29.434 15.424 -23.379 1.00 91.88 512 GLY A O 1
ATOM 4128 N N . ASP A 1 513 ? 29.543 13.390 -22.427 1.00 94.88 513 ASP A N 1
ATOM 4129 C CA . ASP A 1 513 ? 28.123 13.284 -22.113 1.00 94.88 513 ASP A CA 1
ATOM 4130 C C . ASP A 1 513 ? 27.722 14.145 -20.922 1.00 94.88 513 ASP A C 1
ATOM 4132 O O . ASP A 1 513 ? 26.600 14.641 -20.922 1.00 94.88 513 ASP A O 1
ATOM 4136 N N . VAL A 1 514 ? 28.627 14.421 -19.978 1.00 95.00 514 VAL A N 1
ATOM 4137 C CA . VAL A 1 514 ? 28.356 15.349 -18.866 1.00 95.00 514 VAL A CA 1
ATOM 4138 C C . VAL A 1 514 ? 27.922 16.719 -19.389 1.00 95.00 514 VAL A C 1
ATOM 4140 O O . VAL A 1 514 ? 26.902 17.254 -18.954 1.00 95.00 514 VAL A O 1
ATOM 4143 N N . TYR A 1 515 ? 28.638 17.282 -20.369 1.00 93.38 515 TYR A N 1
ATOM 4144 C CA . TYR A 1 515 ? 28.285 18.590 -20.936 1.00 93.38 515 TYR A CA 1
ATOM 4145 C C . TYR A 1 515 ? 26.935 18.564 -21.670 1.00 93.38 515 TYR A C 1
ATOM 4147 O O . TYR A 1 515 ? 26.121 19.490 -21.560 1.00 93.38 515 TYR A O 1
ATOM 4155 N N . LYS A 1 516 ? 26.670 17.481 -22.405 1.00 95.00 516 LYS A N 1
ATOM 4156 C CA . LYS A 1 516 ? 25.404 17.293 -23.120 1.00 95.00 516 LYS A CA 1
ATOM 4157 C C . LYS A 1 516 ? 24.239 17.127 -22.146 1.00 95.00 516 LYS A C 1
ATOM 4159 O O . LYS A 1 516 ? 23.240 17.829 -22.278 1.00 95.00 516 LYS A O 1
ATOM 4164 N N . LEU A 1 517 ? 24.379 16.273 -21.131 1.00 95.31 517 LEU A N 1
ATOM 4165 C CA . LEU A 1 517 ? 23.367 16.061 -20.099 1.00 95.31 517 LEU A CA 1
ATOM 4166 C C . LEU A 1 517 ? 23.093 17.357 -19.335 1.00 95.31 517 LEU A C 1
ATOM 4168 O O . LEU A 1 517 ? 21.933 17.724 -19.171 1.00 95.31 517 LEU A O 1
ATOM 4172 N N . LYS A 1 518 ? 24.135 18.118 -18.978 1.00 94.62 518 LYS A N 1
ATOM 4173 C CA . LYS A 1 518 ? 23.992 19.451 -18.373 1.00 94.62 518 LYS A CA 1
ATOM 4174 C C . LYS A 1 518 ? 23.166 20.404 -19.236 1.00 94.62 518 LYS A C 1
ATOM 4176 O O . LYS A 1 518 ? 22.349 21.158 -18.713 1.00 94.62 518 LYS A O 1
ATOM 4181 N N . THR A 1 519 ? 23.321 20.334 -20.557 1.00 94.12 519 THR A N 1
ATOM 4182 C CA . THR A 1 519 ? 22.501 21.113 -21.495 1.00 94.12 519 THR A CA 1
ATOM 4183 C C . THR A 1 519 ? 21.026 20.694 -21.442 1.00 94.12 519 THR A C 1
ATOM 4185 O O . THR A 1 519 ? 20.154 21.562 -21.408 1.00 94.12 519 THR A O 1
ATOM 4188 N N . HIS A 1 520 ? 20.721 19.393 -21.391 1.00 94.06 520 HIS A N 1
ATOM 4189 C CA . HIS A 1 520 ? 19.337 18.906 -21.262 1.00 94.06 520 HIS A CA 1
ATOM 4190 C C . HIS A 1 520 ? 18.713 19.241 -19.904 1.00 94.06 520 HIS A C 1
ATOM 4192 O O . HIS A 1 520 ? 17.558 19.665 -19.866 1.00 94.06 520 HIS A O 1
ATOM 4198 N N . VAL A 1 521 ? 19.476 19.129 -18.813 1.00 94.25 521 VAL A N 1
ATOM 4199 C CA . VAL A 1 521 ? 19.044 19.556 -17.473 1.00 94.25 521 VAL A CA 1
ATOM 4200 C C . VAL A 1 521 ? 18.722 21.051 -17.473 1.00 94.25 521 VAL A C 1
ATOM 4202 O O . VAL A 1 521 ? 17.653 21.445 -17.019 1.00 94.25 521 VAL A O 1
ATOM 4205 N N . GLY A 1 522 ? 19.588 21.888 -18.055 1.00 92.56 522 GLY A N 1
ATOM 4206 C CA . GLY A 1 522 ? 19.350 23.329 -18.171 1.00 92.56 522 GLY A CA 1
ATOM 4207 C C . GLY A 1 522 ? 18.082 23.673 -18.961 1.00 92.56 522 GLY A C 1
ATOM 4208 O O . GLY A 1 522 ? 17.302 24.512 -18.516 1.00 92.56 522 GLY A O 1
ATOM 4209 N N . LYS A 1 523 ? 17.839 22.990 -20.091 1.00 92.31 523 LYS A N 1
ATOM 4210 C CA . LYS A 1 523 ? 16.598 23.141 -20.875 1.00 92.31 523 LYS A CA 1
ATOM 4211 C C . LYS A 1 523 ? 15.361 22.756 -20.055 1.00 92.31 523 LYS A C 1
ATOM 4213 O O . LYS A 1 523 ? 14.396 23.512 -20.030 1.00 92.31 523 LYS A O 1
ATOM 4218 N N . LEU A 1 524 ? 15.407 21.621 -19.352 1.00 91.62 524 LEU A N 1
ATOM 4219 C CA . LEU A 1 524 ? 14.295 21.137 -18.528 1.00 91.62 524 LEU A CA 1
ATOM 4220 C C . LEU A 1 524 ? 13.983 22.092 -17.365 1.00 91.62 524 LEU A C 1
ATOM 4222 O O . LEU A 1 524 ? 12.822 22.418 -17.134 1.00 91.62 524 LEU A O 1
ATOM 4226 N N . LEU A 1 525 ? 15.008 22.592 -16.668 1.00 90.81 525 LEU A N 1
ATOM 4227 C CA . LEU A 1 525 ? 14.827 23.584 -15.604 1.00 90.81 525 LEU A CA 1
ATOM 4228 C C . LEU A 1 525 ? 14.246 24.895 -16.146 1.00 90.81 525 LEU A C 1
ATOM 4230 O O . LEU A 1 525 ? 13.356 25.464 -15.521 1.00 90.81 525 LEU A O 1
ATOM 4234 N N . GLN A 1 526 ? 14.689 25.345 -17.325 1.00 90.62 526 GLN A N 1
ATOM 4235 C CA . GLN A 1 526 ? 14.141 26.540 -17.967 1.00 90.62 526 GLN A CA 1
ATOM 4236 C C . GLN A 1 526 ? 12.658 26.369 -18.328 1.00 90.62 526 GLN A C 1
ATOM 4238 O O . GLN A 1 526 ? 11.872 27.287 -18.106 1.00 90.62 526 GLN A O 1
ATOM 4243 N N . GLU A 1 527 ? 12.266 25.209 -18.857 1.00 89.56 527 GLU A N 1
ATOM 4244 C CA . GLU A 1 527 ? 10.864 24.899 -19.164 1.00 89.56 527 GLU A CA 1
ATOM 4245 C C . GLU A 1 527 ? 9.994 24.874 -17.905 1.00 89.56 527 GLU A C 1
ATOM 4247 O O . GLU A 1 527 ? 8.910 25.453 -17.898 1.00 89.56 527 GLU A O 1
ATOM 4252 N N . LEU A 1 528 ? 10.497 24.278 -16.822 1.00 87.19 528 LEU A N 1
ATOM 4253 C CA . LEU A 1 528 ? 9.830 24.254 -15.519 1.00 87.19 528 LEU A CA 1
ATOM 4254 C C . LEU A 1 528 ? 9.942 25.586 -14.760 1.00 87.19 528 LEU A C 1
ATOM 4256 O O . LEU A 1 528 ? 9.456 25.681 -13.643 1.00 87.19 528 LEU A O 1
ATOM 4260 N N . SER A 1 529 ? 10.561 26.625 -15.335 1.00 86.50 529 SER A N 1
ATOM 4261 C CA . SER A 1 529 ? 10.795 27.919 -14.670 1.00 86.50 529 SER A CA 1
ATOM 4262 C C . SER A 1 529 ? 11.542 27.808 -13.325 1.00 86.50 529 SER A C 1
ATOM 4264 O O . SER A 1 529 ? 11.325 28.609 -12.415 1.00 86.50 529 SER A O 1
ATOM 4266 N N . LEU A 1 530 ? 12.440 26.826 -13.206 1.00 84.44 530 LEU A N 1
ATOM 4267 C CA . LEU A 1 530 ? 13.305 26.586 -12.050 1.00 84.44 530 LEU A CA 1
ATOM 4268 C C . LEU A 1 530 ? 14.710 27.166 -12.279 1.00 84.44 530 LEU A C 1
ATOM 4270 O O . LEU A 1 530 ? 15.233 27.180 -13.395 1.00 84.44 530 LEU A O 1
ATOM 4274 N N . THR A 1 531 ? 15.358 27.629 -11.208 1.00 78.69 531 THR A N 1
ATOM 4275 C CA . THR A 1 531 ? 16.710 28.204 -11.289 1.00 78.69 531 THR A CA 1
ATOM 4276 C C . THR A 1 531 ? 17.765 27.112 -11.487 1.00 78.69 531 THR A C 1
ATOM 4278 O O . THR A 1 531 ? 17.797 26.123 -10.760 1.00 78.69 531 THR A O 1
ATOM 4281 N N . SER A 1 532 ? 18.703 27.318 -12.417 1.00 66.94 532 SER A N 1
ATOM 4282 C CA . SER A 1 532 ? 19.759 26.343 -12.736 1.00 66.94 532 SER A CA 1
ATOM 4283 C C . SER A 1 532 ? 20.756 26.071 -11.602 1.00 66.94 532 SER A C 1
ATOM 4285 O O . SER A 1 532 ? 21.483 25.088 -11.662 1.00 66.94 532 SER A O 1
ATOM 4287 N N . THR A 1 533 ? 20.818 26.926 -10.577 1.00 70.50 533 THR A N 1
ATOM 4288 C CA . THR A 1 533 ? 21.703 26.767 -9.407 1.00 70.50 533 THR A CA 1
ATOM 4289 C C . THR A 1 533 ? 21.215 25.710 -8.417 1.00 70.50 533 THR A C 1
ATOM 4291 O O . THR A 1 533 ? 21.925 25.419 -7.462 1.00 70.50 533 THR A O 1
ATOM 4294 N N . LEU A 1 534 ? 20.013 25.159 -8.617 1.00 76.50 534 LEU A N 1
ATOM 4295 C CA . LEU A 1 534 ? 19.415 24.167 -7.721 1.00 76.50 534 LEU A CA 1
ATOM 4296 C C . LEU A 1 534 ? 20.041 22.771 -7.859 1.00 76.50 534 LEU A C 1
ATOM 4298 O O . LEU A 1 534 ? 19.902 21.955 -6.957 1.00 76.50 534 LEU A O 1
ATOM 4302 N N . ILE A 1 535 ? 20.732 22.481 -8.968 1.00 83.75 535 ILE A N 1
ATOM 4303 C CA . ILE A 1 535 ? 21.329 21.164 -9.219 1.00 83.75 535 ILE A CA 1
ATOM 4304 C C . ILE A 1 535 ? 22.850 21.294 -9.256 1.00 83.75 535 ILE A C 1
ATOM 4306 O O . ILE A 1 535 ? 23.402 21.995 -10.104 1.00 83.75 535 ILE A O 1
ATOM 4310 N N . LYS A 1 536 ? 23.529 20.600 -8.336 1.00 88.44 536 LYS A N 1
ATOM 4311 C CA . LYS A 1 536 ? 24.995 20.516 -8.303 1.00 88.44 536 LYS A CA 1
ATOM 4312 C C . LYS A 1 536 ? 25.499 19.705 -9.499 1.00 88.44 536 LYS A C 1
ATOM 4314 O O . LYS A 1 536 ? 24.925 18.670 -9.838 1.00 88.44 536 LYS A O 1
ATOM 4319 N N . ASP A 1 537 ? 26.615 20.136 -10.084 1.00 90.00 537 ASP A N 1
ATOM 4320 C CA . ASP A 1 537 ? 27.249 19.438 -11.211 1.00 90.00 537 ASP A CA 1
ATOM 4321 C C . ASP A 1 537 ? 27.637 17.989 -10.855 1.00 90.00 537 ASP A C 1
ATOM 4323 O O . ASP A 1 537 ? 27.594 17.114 -11.720 1.00 90.00 537 ASP A O 1
ATOM 4327 N N . ASP A 1 538 ? 27.922 17.707 -9.579 1.00 91.56 538 ASP A N 1
ATOM 4328 C CA . ASP A 1 538 ? 28.247 16.366 -9.076 1.00 91.56 538 ASP A CA 1
ATOM 4329 C C . ASP A 1 538 ? 27.160 15.329 -9.407 1.00 91.56 538 ASP A C 1
ATOM 4331 O O . ASP A 1 538 ? 27.478 14.212 -9.810 1.00 91.56 538 ASP A O 1
ATOM 4335 N N . TYR A 1 539 ? 25.875 15.702 -9.336 1.00 92.44 539 TYR A N 1
ATOM 4336 C CA . TYR A 1 539 ? 24.771 14.805 -9.703 1.00 92.44 539 TYR A CA 1
ATOM 4337 C C . TYR A 1 539 ? 24.763 14.486 -11.205 1.00 92.44 539 TYR A C 1
ATOM 4339 O O . TYR A 1 539 ? 24.410 13.378 -11.606 1.00 92.44 539 TYR A O 1
ATOM 4347 N N . ILE A 1 540 ? 25.185 15.430 -12.049 1.00 94.12 540 ILE A N 1
ATOM 4348 C CA . ILE A 1 540 ? 25.282 15.242 -13.503 1.00 94.12 540 ILE A CA 1
ATOM 4349 C C . ILE A 1 540 ? 26.430 14.289 -13.836 1.00 94.12 540 ILE A C 1
ATOM 4351 O O . ILE A 1 540 ? 26.253 13.368 -14.642 1.00 94.12 540 ILE A O 1
ATOM 4355 N N . HIS A 1 541 ? 27.579 14.476 -13.183 1.00 94.31 541 HIS A N 1
ATOM 4356 C CA . HIS A 1 541 ? 28.707 13.553 -13.277 1.00 94.31 541 HIS A CA 1
ATOM 4357 C C . HIS A 1 541 ? 28.313 12.146 -12.825 1.00 94.31 541 HIS A C 1
ATOM 4359 O O . HIS A 1 541 ? 28.577 11.180 -13.544 1.00 94.31 541 HIS A O 1
ATOM 4365 N N . GLU A 1 542 ? 27.623 12.025 -11.691 1.00 93.81 542 GLU A N 1
ATOM 4366 C CA . GLU A 1 542 ? 27.218 10.730 -11.147 1.00 93.81 542 GLU A CA 1
ATOM 4367 C C . GLU A 1 542 ? 26.197 10.016 -12.051 1.00 93.81 542 GLU A C 1
ATOM 4369 O O . GLU A 1 542 ? 26.324 8.819 -12.309 1.00 93.81 542 GLU A O 1
ATOM 4374 N N . MET A 1 543 ? 25.248 10.743 -12.648 1.00 95.00 543 MET A N 1
ATOM 4375 C CA . MET A 1 543 ? 24.289 10.157 -13.596 1.00 95.00 543 MET A CA 1
ATOM 4376 C C . MET A 1 543 ? 24.940 9.662 -14.891 1.00 95.00 543 MET A C 1
ATOM 4378 O O . MET A 1 543 ? 24.492 8.659 -15.453 1.00 95.00 543 MET A O 1
ATOM 4382 N N . CYS A 1 544 ? 26.009 10.320 -15.352 1.00 95.50 544 CYS A N 1
ATOM 4383 C CA . CYS A 1 544 ? 26.823 9.805 -16.454 1.00 95.50 544 CYS A CA 1
ATOM 4384 C C . CYS A 1 544 ? 27.661 8.603 -15.999 1.00 95.50 544 CYS A C 1
ATOM 4386 O O . CYS A 1 544 ? 27.763 7.618 -16.721 1.00 95.50 544 CYS A O 1
ATOM 4388 N N . ARG A 1 545 ? 28.213 8.633 -14.781 1.00 95.06 545 ARG A N 1
ATOM 4389 C CA . ARG A 1 545 ? 28.968 7.510 -14.207 1.00 95.06 545 ARG A CA 1
ATOM 4390 C C . ARG A 1 545 ? 28.126 6.237 -14.095 1.00 95.06 545 ARG A C 1
ATOM 4392 O O . ARG A 1 545 ? 28.662 5.145 -14.262 1.00 95.06 545 ARG A O 1
ATOM 4399 N N . TYR A 1 546 ? 26.826 6.359 -13.834 1.00 94.94 546 TYR A N 1
ATOM 4400 C CA . TYR A 1 546 ? 25.919 5.212 -13.809 1.00 94.94 546 TYR A CA 1
ATOM 4401 C C . TYR A 1 546 ? 25.751 4.530 -15.160 1.00 94.94 546 TYR A C 1
ATOM 4403 O O . TYR A 1 546 ? 25.492 3.327 -15.170 1.00 94.94 546 TYR A O 1
ATOM 4411 N N . GLY A 1 547 ? 25.860 5.261 -16.275 1.00 93.12 547 GLY A N 1
ATOM 4412 C CA . GLY A 1 547 ? 25.759 4.690 -17.620 1.00 93.12 547 GLY A CA 1
ATOM 4413 C C . GLY A 1 547 ? 24.464 3.913 -17.881 1.00 93.12 547 GLY A C 1
ATOM 4414 O O . GLY A 1 547 ? 24.492 2.927 -18.608 1.00 93.12 547 GLY A O 1
ATOM 4415 N N . ALA A 1 548 ? 23.354 4.299 -17.238 1.00 92.69 548 ALA A N 1
ATOM 4416 C CA . ALA A 1 548 ? 22.087 3.553 -17.217 1.00 92.69 548 ALA A CA 1
ATOM 4417 C C . ALA A 1 548 ? 22.201 2.081 -16.781 1.00 92.69 548 ALA A C 1
ATOM 4419 O O . ALA A 1 548 ? 21.417 1.234 -17.209 1.00 92.69 548 ALA A O 1
ATOM 4420 N N . SER A 1 549 ? 23.173 1.767 -15.923 1.00 93.81 549 SER A N 1
ATOM 4421 C CA . SER A 1 549 ? 23.296 0.438 -15.331 1.00 93.81 549 SER A CA 1
ATOM 4422 C C . SER A 1 549 ? 22.101 0.110 -14.438 1.00 93.81 549 SER A C 1
ATOM 4424 O O . SER A 1 549 ? 21.608 0.950 -13.691 1.00 93.81 549 SER A O 1
ATOM 4426 N N . GLU A 1 550 ? 21.658 -1.141 -14.481 1.00 95.19 550 GLU A N 1
ATOM 4427 C CA . GLU A 1 550 ? 20.653 -1.676 -13.567 1.00 95.19 550 GLU A CA 1
ATOM 4428 C C . GLU A 1 550 ? 21.358 -2.612 -12.580 1.00 95.19 550 GLU A C 1
ATOM 4430 O O . GLU A 1 550 ? 21.683 -3.761 -12.898 1.00 95.19 550 GLU A O 1
ATOM 4435 N N . LEU A 1 551 ? 21.658 -2.102 -11.385 1.00 95.75 551 LEU A N 1
ATOM 4436 C CA . LEU A 1 551 ? 22.3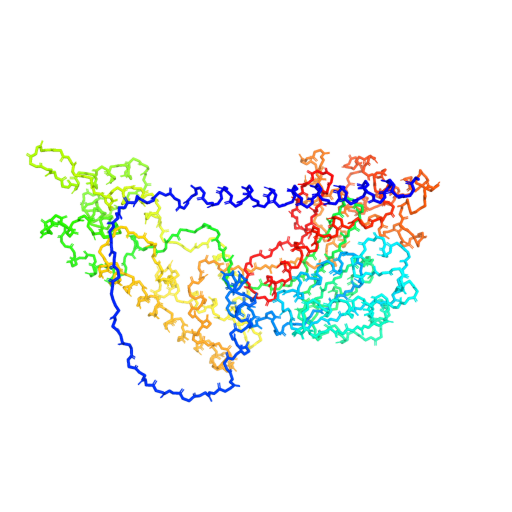20 -2.883 -10.344 1.00 95.75 551 LEU A CA 1
ATOM 4437 C C . LEU A 1 551 ? 21.315 -3.827 -9.681 1.00 95.75 551 LEU A C 1
ATOM 4439 O O . LEU A 1 551 ? 20.309 -3.377 -9.135 1.00 95.75 551 LEU A O 1
ATOM 4443 N N . HIS A 1 552 ? 21.625 -5.127 -9.650 1.00 96.69 552 HIS A N 1
ATOM 4444 C CA . HIS A 1 552 ? 20.710 -6.143 -9.119 1.00 96.69 552 HIS A CA 1
ATOM 4445 C C . HIS A 1 552 ? 20.258 -5.863 -7.675 1.00 96.69 552 HIS A C 1
ATOM 4447 O O . HIS A 1 552 ? 19.104 -6.084 -7.342 1.00 96.69 552 HIS A O 1
ATOM 4453 N N . SER A 1 553 ? 21.127 -5.329 -6.810 1.00 96.50 553 SER A N 1
ATOM 4454 C CA . SER A 1 553 ? 20.752 -4.999 -5.427 1.00 96.50 553 SER A CA 1
ATOM 4455 C C . SER A 1 553 ? 19.695 -3.895 -5.336 1.00 96.50 553 SER A C 1
ATOM 4457 O O . SER A 1 553 ? 18.821 -3.957 -4.476 1.00 96.50 553 SER A O 1
ATOM 4459 N N . ILE A 1 554 ? 19.755 -2.903 -6.229 1.00 97.31 554 ILE A N 1
ATOM 4460 C CA . ILE A 1 554 ? 18.763 -1.824 -6.312 1.00 97.31 554 ILE A CA 1
ATOM 4461 C C . ILE A 1 554 ? 17.474 -2.362 -6.928 1.00 97.31 554 ILE A C 1
ATOM 4463 O O . ILE A 1 554 ? 16.397 -2.123 -6.390 1.00 97.31 554 ILE A O 1
ATOM 4467 N N . ALA A 1 555 ? 17.593 -3.152 -7.997 1.00 97.31 555 ALA A N 1
ATOM 4468 C CA . ALA A 1 555 ? 16.475 -3.845 -8.625 1.00 97.31 555 ALA A CA 1
ATOM 4469 C C . ALA A 1 555 ? 15.721 -4.752 -7.637 1.00 97.31 555 ALA A C 1
ATOM 4471 O O . ALA A 1 555 ? 14.498 -4.714 -7.597 1.00 97.31 555 ALA A O 1
ATOM 4472 N N . ALA A 1 556 ? 16.430 -5.503 -6.791 1.00 97.81 556 ALA A N 1
ATOM 4473 C CA . ALA A 1 556 ? 15.843 -6.374 -5.774 1.00 97.81 556 ALA A CA 1
ATOM 4474 C C . ALA A 1 556 ? 15.164 -5.585 -4.643 1.00 97.81 556 ALA A C 1
ATOM 4476 O O . ALA A 1 556 ? 14.069 -5.948 -4.211 1.00 97.81 556 ALA A O 1
ATOM 4477 N N . PHE A 1 557 ? 15.775 -4.483 -4.186 1.00 97.88 557 PHE A N 1
ATOM 4478 C CA . PHE A 1 557 ? 15.159 -3.591 -3.198 1.00 97.88 557 PHE A CA 1
ATOM 4479 C C . PHE A 1 557 ? 13.846 -3.000 -3.728 1.00 97.88 557 PHE A C 1
ATOM 4481 O O . PHE A 1 557 ? 12.802 -3.112 -3.082 1.00 97.88 557 PHE A O 1
ATOM 4488 N N . MET A 1 558 ? 13.883 -2.442 -4.942 1.00 97.75 558 MET A N 1
ATOM 4489 C CA . MET A 1 558 ? 12.689 -1.929 -5.616 1.00 97.75 558 MET A CA 1
ATOM 4490 C C . MET A 1 558 ? 11.679 -3.049 -5.878 1.00 97.75 558 MET A C 1
ATOM 4492 O O . MET A 1 558 ? 10.488 -2.853 -5.668 1.00 97.75 558 MET A O 1
ATOM 4496 N N . GLY A 1 559 ? 12.144 -4.239 -6.259 1.00 97.81 559 GLY A N 1
ATOM 4497 C CA . GLY A 1 559 ? 11.313 -5.407 -6.519 1.00 97.81 559 GLY A CA 1
ATOM 4498 C C . GLY A 1 559 ? 10.479 -5.840 -5.322 1.00 97.81 559 GLY A C 1
ATOM 4499 O O . GLY A 1 559 ? 9.282 -6.074 -5.465 1.00 97.81 559 GLY A O 1
ATOM 4500 N N . GLY A 1 560 ? 11.081 -5.894 -4.132 1.00 97.88 560 GLY A N 1
ATOM 4501 C CA . GLY A 1 560 ? 10.358 -6.218 -2.899 1.00 97.88 560 GLY A CA 1
ATOM 4502 C C . GLY A 1 560 ? 9.332 -5.149 -2.524 1.00 97.88 560 GLY A C 1
ATOM 4503 O O . GLY A 1 560 ? 8.178 -5.462 -2.237 1.00 97.88 560 GLY A O 1
ATOM 4504 N N . MET A 1 561 ? 9.736 -3.879 -2.576 1.00 97.19 561 MET A N 1
ATOM 4505 C CA . MET A 1 561 ? 8.863 -2.759 -2.227 1.00 97.19 561 MET A CA 1
ATOM 4506 C C . MET A 1 561 ? 7.667 -2.649 -3.180 1.00 97.19 561 MET A C 1
ATOM 4508 O O . MET A 1 561 ? 6.527 -2.557 -2.738 1.00 97.19 561 MET A O 1
ATOM 4512 N N . LEU A 1 562 ? 7.900 -2.707 -4.490 1.00 98.06 562 LEU A N 1
ATOM 4513 C CA . LEU A 1 562 ? 6.858 -2.495 -5.496 1.00 98.06 562 LEU A CA 1
ATOM 4514 C C . LEU A 1 562 ? 5.940 -3.696 -5.698 1.00 98.06 562 LEU A C 1
ATOM 4516 O O . LEU A 1 562 ? 4.771 -3.513 -6.047 1.00 98.06 562 LEU A O 1
ATOM 4520 N N . ALA A 1 563 ? 6.420 -4.910 -5.428 1.00 98.25 563 ALA A N 1
ATOM 4521 C CA . ALA A 1 563 ? 5.535 -6.062 -5.319 1.00 98.25 563 ALA A CA 1
ATOM 4522 C C . ALA A 1 563 ? 4.548 -5.884 -4.160 1.00 98.25 563 ALA A C 1
ATOM 4524 O O . ALA A 1 563 ? 3.356 -6.120 -4.340 1.00 98.25 563 ALA A O 1
ATOM 4525 N N . GLN A 1 564 ? 5.003 -5.375 -3.008 1.00 97.50 564 GLN A N 1
ATOM 4526 C CA . GLN A 1 564 ? 4.094 -5.079 -1.903 1.00 97.50 564 GLN A CA 1
ATOM 4527 C C . GLN A 1 564 ? 3.069 -4.009 -2.293 1.00 97.50 564 GLN A C 1
ATOM 4529 O O . GLN A 1 564 ? 1.884 -4.204 -2.050 1.00 97.50 564 GLN A O 1
ATOM 4534 N N . GLU A 1 565 ? 3.478 -2.915 -2.940 1.00 97.44 565 GLU A N 1
ATOM 4535 C CA . GLU A 1 565 ? 2.541 -1.881 -3.418 1.00 97.44 565 GLU A CA 1
ATOM 4536 C C . GLU A 1 565 ? 1.514 -2.439 -4.411 1.00 97.44 565 GLU A C 1
ATOM 4538 O O . GLU A 1 565 ? 0.329 -2.123 -4.331 1.00 97.44 565 GLU A O 1
ATOM 4543 N N . THR A 1 566 ? 1.942 -3.350 -5.283 1.00 97.62 566 THR A N 1
ATOM 4544 C CA . THR A 1 566 ? 1.047 -4.078 -6.189 1.00 97.62 566 THR A CA 1
ATOM 4545 C C . THR A 1 566 ? 0.024 -4.918 -5.414 1.00 97.62 566 THR A C 1
ATOM 4547 O O . THR A 1 566 ? -1.167 -4.852 -5.712 1.00 97.62 566 THR A O 1
ATOM 4550 N N . ILE A 1 567 ? 0.448 -5.650 -4.375 1.00 97.50 567 ILE A N 1
ATOM 4551 C CA . ILE A 1 567 ? -0.452 -6.436 -3.511 1.00 97.50 567 ILE A CA 1
ATOM 4552 C C . ILE A 1 567 ? -1.464 -5.531 -2.798 1.00 97.50 567 ILE A C 1
ATOM 4554 O O . ILE A 1 567 ? -2.644 -5.880 -2.731 1.00 97.50 567 ILE A O 1
ATOM 4558 N N . LYS A 1 568 ? -1.047 -4.356 -2.307 1.00 96.88 568 LYS A N 1
ATOM 4559 C CA . LYS A 1 568 ? -1.967 -3.387 -1.684 1.00 96.88 568 LYS A CA 1
ATOM 4560 C C . LYS A 1 568 ? -3.069 -2.963 -2.652 1.00 96.88 568 LYS A C 1
ATOM 4562 O O . LYS A 1 568 ? -4.246 -2.976 -2.298 1.00 96.88 568 LYS A O 1
ATOM 4567 N N . ILE A 1 569 ? -2.693 -2.662 -3.896 1.00 96.00 569 ILE A N 1
ATOM 4568 C CA . ILE A 1 569 ? -3.641 -2.212 -4.919 1.00 96.00 569 ILE A CA 1
ATOM 4569 C C . ILE A 1 569 ? -4.622 -3.324 -5.297 1.00 96.00 569 ILE A C 1
ATOM 4571 O O . ILE A 1 569 ? -5.818 -3.068 -5.420 1.00 96.00 569 ILE A O 1
ATOM 4575 N N . ILE A 1 570 ? -4.132 -4.557 -5.444 1.00 95.56 570 ILE A N 1
ATOM 4576 C CA . ILE A 1 570 ? -4.958 -5.720 -5.793 1.00 95.56 570 ILE A CA 1
ATOM 4577 C C . ILE A 1 570 ? -5.943 -6.063 -4.675 1.00 95.56 570 ILE A C 1
ATOM 4579 O O . ILE A 1 570 ? -7.112 -6.335 -4.938 1.00 95.56 570 ILE A O 1
ATOM 4583 N N . THR A 1 571 ? -5.469 -6.087 -3.429 1.00 94.75 571 THR A N 1
ATOM 4584 C CA . THR A 1 571 ? -6.283 -6.523 -2.288 1.00 94.75 571 THR A CA 1
ATOM 4585 C C . THR A 1 571 ? -7.190 -5.418 -1.752 1.00 94.75 571 THR A C 1
ATOM 4587 O O . THR A 1 571 ? -8.160 -5.720 -1.060 1.00 94.75 571 THR A O 1
ATOM 4590 N N . GLY A 1 572 ? -6.899 -4.145 -2.053 1.00 92.88 572 GLY A N 1
ATOM 4591 C CA . GLY A 1 572 ? -7.575 -2.999 -1.436 1.00 92.88 572 GLY A CA 1
ATOM 4592 C C . GLY A 1 572 ? -7.283 -2.881 0.065 1.00 92.88 572 GLY A C 1
ATOM 4593 O O . GLY A 1 572 ? -8.084 -2.302 0.810 1.00 92.88 572 GLY A O 1
ATOM 4594 N N . GLN A 1 573 ? -6.163 -3.463 0.508 1.00 93.88 573 GLN A N 1
ATOM 4595 C CA . GLN A 1 573 ? -5.691 -3.456 1.889 1.00 93.88 573 GLN A CA 1
ATOM 4596 C C . GLN A 1 573 ? -4.368 -2.702 2.009 1.00 93.88 573 GLN A C 1
ATOM 4598 O O . GLN A 1 573 ? -3.551 -2.683 1.089 1.00 93.88 573 GLN A O 1
ATOM 4603 N N . PHE A 1 574 ? -4.129 -2.145 3.197 1.00 95.56 574 PHE A N 1
ATOM 4604 C CA . PHE A 1 574 ? -3.043 -1.215 3.500 1.00 95.56 574 PHE A CA 1
ATOM 4605 C C . PHE A 1 574 ? -3.067 0.035 2.608 1.00 95.56 574 PHE A C 1
ATOM 4607 O O . PHE A 1 574 ? -3.777 0.140 1.614 1.00 95.56 574 PHE A O 1
ATOM 4614 N N . VAL A 1 575 ? -2.298 1.044 3.000 1.00 95.06 575 VAL A N 1
ATOM 4615 C CA . VAL A 1 575 ? -2.224 2.314 2.271 1.00 95.06 575 VAL A CA 1
ATOM 4616 C C . VAL A 1 575 ? -1.005 2.262 1.343 1.00 95.06 575 VAL A C 1
ATOM 4618 O O . VAL A 1 575 ? 0.118 2.124 1.854 1.00 95.06 575 VAL A O 1
ATOM 4621 N N . PRO A 1 576 ? -1.174 2.299 0.006 1.00 95.31 576 PRO A N 1
ATOM 4622 C CA . PRO A 1 576 ? -0.040 2.451 -0.893 1.00 95.31 576 PRO A CA 1
ATOM 4623 C C . PRO A 1 576 ? 0.571 3.855 -0.811 1.00 95.31 576 PRO A C 1
ATOM 4625 O O . PRO A 1 576 ? -0.047 4.787 -0.287 1.00 95.31 576 PRO A O 1
ATOM 4628 N N . PHE A 1 577 ? 1.805 4.011 -1.295 1.00 94.62 577 PHE A N 1
ATOM 4629 C CA . PHE A 1 577 ? 2.427 5.339 -1.352 1.00 94.62 577 PHE A CA 1
ATOM 4630 C C . PHE A 1 577 ? 1.654 6.255 -2.306 1.00 94.62 577 PHE A C 1
ATOM 4632 O O . PHE A 1 577 ? 1.132 5.811 -3.329 1.00 94.62 577 PHE A O 1
ATOM 4639 N N . ASN A 1 578 ? 1.582 7.548 -1.984 1.00 90.19 578 ASN A N 1
ATOM 4640 C CA . ASN A 1 578 ? 0.913 8.501 -2.856 1.00 90.19 578 ASN A CA 1
ATOM 4641 C C . ASN A 1 578 ? 1.901 9.052 -3.886 1.00 90.19 578 ASN A C 1
ATOM 4643 O O . ASN A 1 578 ? 2.884 9.696 -3.526 1.00 90.19 578 ASN A O 1
ATOM 4647 N N . ASN A 1 579 ? 1.590 8.851 -5.164 1.00 92.31 579 ASN A N 1
ATOM 4648 C CA . ASN A 1 579 ? 2.239 9.498 -6.296 1.00 92.31 579 ASN A CA 1
ATOM 4649 C C . ASN A 1 579 ? 3.647 8.969 -6.639 1.00 92.31 579 ASN A C 1
ATOM 4651 O O . ASN A 1 579 ? 3.720 7.991 -7.388 1.00 92.31 579 ASN A O 1
ATOM 4655 N N . THR A 1 580 ? 4.736 9.588 -6.165 1.00 95.00 580 THR A N 1
ATOM 4656 C CA . THR A 1 580 ? 6.122 9.289 -6.586 1.00 95.00 580 THR A CA 1
ATOM 4657 C C . THR A 1 580 ? 6.997 8.900 -5.405 1.00 95.00 580 THR A C 1
ATOM 4659 O O . THR A 1 580 ? 6.992 9.577 -4.382 1.00 95.00 580 THR A O 1
ATOM 4662 N N . LEU A 1 581 ? 7.814 7.862 -5.573 1.00 96.50 581 LEU A N 1
ATOM 4663 C CA . LEU A 1 581 ? 8.826 7.434 -4.616 1.00 96.50 581 LEU A CA 1
ATOM 4664 C C . LEU A 1 581 ? 10.203 7.387 -5.282 1.00 96.50 581 LEU A C 1
ATOM 4666 O O . LEU A 1 581 ? 10.373 6.833 -6.370 1.00 96.50 581 LEU A O 1
ATOM 4670 N N . ILE A 1 582 ? 11.198 7.947 -4.598 1.00 96.75 582 ILE A N 1
ATOM 4671 C CA . ILE A 1 582 ? 12.603 7.905 -5.010 1.00 96.75 582 ILE A CA 1
ATOM 4672 C C . ILE A 1 582 ? 13.405 7.228 -3.905 1.00 96.75 582 ILE A C 1
ATOM 4674 O O . ILE A 1 582 ? 13.321 7.609 -2.739 1.00 96.75 582 ILE A O 1
ATOM 4678 N N . TYR A 1 583 ? 14.187 6.227 -4.287 1.00 97.19 583 TYR A N 1
ATOM 4679 C CA . TYR A 1 583 ? 15.152 5.542 -3.444 1.00 97.19 583 TYR A CA 1
ATOM 4680 C C . TYR A 1 583 ? 16.567 5.915 -3.877 1.00 97.19 583 TYR A C 1
ATOM 4682 O O . TYR A 1 583 ? 16.938 5.748 -5.041 1.00 97.19 583 TYR A O 1
ATOM 4690 N N . ASN A 1 584 ? 17.369 6.378 -2.925 1.00 95.50 584 ASN A N 1
ATOM 4691 C CA . ASN A 1 584 ? 18.780 6.661 -3.118 1.00 95.50 584 ASN A CA 1
ATOM 4692 C C . ASN A 1 584 ? 19.625 5.589 -2.421 1.00 95.50 584 ASN A C 1
ATOM 4694 O O . ASN A 1 584 ? 19.879 5.647 -1.216 1.00 95.50 584 ASN A O 1
ATOM 4698 N N . GLY A 1 585 ? 20.131 4.632 -3.195 1.00 94.69 585 GLY A N 1
ATOM 4699 C CA . GLY A 1 585 ? 20.992 3.558 -2.706 1.00 94.69 585 GLY A CA 1
ATOM 4700 C C . GLY A 1 585 ? 22.374 4.012 -2.229 1.00 94.69 585 GLY A C 1
ATOM 4701 O O . GLY A 1 585 ? 23.042 3.255 -1.524 1.00 94.69 585 GLY A O 1
ATOM 4702 N N . MET A 1 586 ? 22.815 5.235 -2.548 1.00 92.62 586 MET A N 1
ATOM 4703 C CA . MET A 1 586 ? 24.068 5.776 -2.003 1.00 92.62 586 MET A CA 1
ATOM 4704 C C . MET A 1 586 ? 23.903 6.195 -0.542 1.00 92.62 586 MET A C 1
ATOM 4706 O O . MET A 1 586 ? 24.777 5.926 0.280 1.00 92.62 586 MET A O 1
ATOM 4710 N N . LYS A 1 587 ? 22.775 6.839 -0.223 1.00 92.31 587 LYS A N 1
ATOM 4711 C CA . LYS A 1 587 ? 22.444 7.309 1.131 1.00 92.31 587 LYS A CA 1
ATOM 4712 C C . LYS A 1 587 ? 21.627 6.303 1.940 1.00 92.31 587 LYS A C 1
ATOM 4714 O O . LYS A 1 587 ? 21.535 6.450 3.153 1.00 92.31 587 LYS A O 1
ATOM 4719 N N . GLN A 1 588 ? 21.065 5.287 1.279 1.00 93.69 588 GLN A N 1
ATOM 4720 C CA . GLN A 1 588 ? 20.083 4.363 1.851 1.00 93.69 588 GLN A CA 1
ATOM 4721 C C . GLN A 1 588 ? 18.838 5.102 2.377 1.00 93.69 588 GLN A C 1
ATOM 4723 O O . GLN A 1 588 ? 18.311 4.778 3.439 1.00 93.69 588 GLN A O 1
ATOM 4728 N N . SER A 1 589 ? 18.382 6.107 1.625 1.00 92.50 589 SER A N 1
ATOM 4729 C CA . SER A 1 589 ? 17.219 6.945 1.940 1.00 92.50 589 SER A CA 1
ATOM 4730 C C . SER A 1 589 ? 16.108 6.781 0.907 1.00 92.50 589 SER A C 1
ATOM 4732 O O . SER A 1 589 ? 16.352 6.437 -0.251 1.00 92.50 589 SER A O 1
ATOM 4734 N N . THR A 1 590 ? 14.875 7.043 1.334 1.00 93.81 590 THR A N 1
ATOM 4735 C CA . THR A 1 590 ? 13.692 7.094 0.471 1.00 93.81 590 THR A CA 1
ATOM 4736 C C . THR A 1 590 ? 12.909 8.369 0.737 1.00 93.81 590 THR A C 1
ATOM 4738 O O . THR A 1 590 ? 12.717 8.736 1.897 1.00 93.81 590 THR A O 1
ATOM 4741 N N . ILE A 1 591 ? 12.385 8.981 -0.317 1.00 93.50 591 ILE A N 1
ATOM 4742 C CA . ILE A 1 591 ? 11.465 10.119 -0.254 1.00 93.50 591 ILE A CA 1
ATOM 4743 C C . ILE A 1 591 ? 10.199 9.786 -1.050 1.00 93.50 591 ILE A C 1
ATOM 4745 O O . ILE A 1 591 ? 10.267 9.126 -2.086 1.00 93.50 591 ILE A O 1
ATOM 4749 N N . THR A 1 592 ? 9.040 10.230 -0.560 1.00 93.62 592 THR A N 1
ATOM 4750 C CA . THR A 1 592 ? 7.763 10.197 -1.290 1.00 93.62 592 THR A CA 1
ATOM 4751 C C . THR A 1 592 ? 7.300 11.629 -1.537 1.00 93.62 592 THR A C 1
ATOM 4753 O O . THR A 1 592 ? 7.309 12.431 -0.604 1.00 93.62 592 THR A O 1
ATOM 4756 N N . VAL A 1 593 ? 6.928 11.954 -2.776 1.00 91.31 593 VAL A N 1
ATOM 4757 C CA . VAL A 1 593 ? 6.533 13.309 -3.196 1.00 91.31 593 VAL A CA 1
ATOM 4758 C C . VAL A 1 593 ? 5.297 13.245 -4.089 1.00 91.31 593 VAL A C 1
ATOM 4760 O O . VAL A 1 593 ? 5.154 12.340 -4.915 1.00 91.31 593 VAL A O 1
ATOM 4763 N N . GLU A 1 594 ? 4.412 14.230 -3.950 1.00 90.62 594 GLU A N 1
ATOM 4764 C CA . GLU A 1 594 ? 3.226 14.378 -4.788 1.00 90.62 594 GLU A CA 1
ATOM 4765 C C . GLU A 1 594 ? 3.476 15.338 -5.953 1.00 90.62 594 GLU A C 1
ATOM 4767 O O . GLU A 1 594 ? 3.152 16.520 -5.867 1.00 90.62 594 GLU A O 1
ATOM 4772 N N . LEU A 1 595 ? 4.024 14.817 -7.054 1.00 85.00 595 LEU A N 1
ATOM 4773 C CA . LEU A 1 595 ? 4.381 15.579 -8.258 1.00 85.00 595 LEU A CA 1
ATOM 4774 C C . LEU A 1 595 ? 3.190 15.985 -9.134 1.00 85.00 595 LEU A C 1
ATOM 4776 O O . LEU A 1 595 ? 2.167 15.258 -9.158 1.00 85.00 595 LEU A O 1
#

Sequence (595 aa):
MELFLKIAFLRYIGIYLYNFFNSLSLSLSLSLSLIHTHKQHPFSEQTPRTNMETSTNTSTGTSEVSDKSNRYDRQLRLWGDHGQVCLEAAKICLINATATGTEILKNLVLPGIGSFTIVDGNKVTGADVGNNFFLTKDSIGMSRAQITTDLLMELNEEVSGDFVEELPEKLLENNQEFFNRFNLIIATNLQEKPLLQLASLLEASEIPLLICRSYGFIGYARLVVSDHTVIESHPDNSHQDLRLDRPFPGLVEFCDSQNLENMSKKEHSHTPWLVIIYKYLQKWKEENGGEMPKTYKEKTLLKEMIKNGMLKNENGITEEEENFEEAIRNVNTALVKTSIPSEVKKLFEDPTLQDINIDSKPFWIMLQAIKEFTENEGNGALPLRGTIPDMTADSNRYIQLQNVYRDQALKDADVVLHRVQDLLQRIGKPYCSITEQDVKLFCRNGSFLRVIHCRRLAEEYDPKTAKVQELAMQLGDEEDSDIVFYIMLRAADRFFEEYSRFPGWYNDQVEGDVYKLKTHVGKLLQELSLTSTLIKDDYIHEMCRYGASELHSIAAFMGGMLAQETIKIITGQFVPFNNTLIYNGMKQSTITVEL